Protein AF-A0A5S3XN70-F1 (afdb_monomer_lite)

Secondary structure (DSSP, 8-state):
--PPP-----------------SS-STT-S--SHHHHHHHHHHHHTTPPPSSPP-TT-GGGG--SS--S----GGGHHHHHHHHHSEE--TTT--EEHHHHHHHHHHHHHHHTT-BHHHHHH-TTS--HHIIIIIS-GGGGGGGT-B-TT--HHHHHHHHHHHHHHHHHHHHHHHHHS---EEEEEE-BSS-EEEEEEHHHHHHHHHHHHHHHTT-TTTEE--GGGTT-S--EE-BSS--TTBPBPP--HHHHHHT-STTSSB-TTGGG--SGGG--GGGB-HHHHHHHHHHHHHHHHHHHHHTS-HHHHHHHHHHHHHHHHHHHS---HHHHHHGGGSGGG--TT-B--TT--SSSB-HHHHHHHHTSS-S-HHHHHHHHHHHHHHHHHTEEEPTT-TT-EETTTTEESSEEES-SSPPPPPTT----

Organism: NCBI:txid43655

InterPro domains:
  IPR008947 Phospholipase C/P1 nuclease domain superfamily [G3DSA:1.10.575.10] (34-306)

Structure (mmCIF, N/CA/C/O backbone):
data_AF-A0A5S3XN70-F1
#
_entry.id   AF-A0A5S3XN70-F1
#
loop_
_atom_site.group_PDB
_atom_site.id
_atom_site.type_symbol
_atom_site.label_atom_id
_atom_site.label_alt_id
_atom_site.label_comp_id
_atom_site.label_asym_id
_atom_site.label_entity_id
_atom_site.label_seq_id
_atom_site.pdbx_PDB_ins_code
_atom_site.Cartn_x
_atom_site.Cartn_y
_atom_site.Cartn_z
_atom_site.occupancy
_atom_site.B_iso_or_equiv
_atom_site.auth_seq_id
_atom_site.auth_comp_id
_atom_site.auth_asym_id
_atom_site.auth_atom_id
_atom_site.pdbx_PDB_model_num
ATOM 1 N N . MET A 1 1 ? 41.707 -45.319 23.333 1.00 36.97 1 MET A N 1
ATOM 2 C CA . MET A 1 1 ? 40.644 -45.053 24.327 1.00 36.97 1 MET A CA 1
ATOM 3 C C . MET A 1 1 ? 40.982 -43.772 25.091 1.00 36.97 1 MET A C 1
ATOM 5 O O . MET A 1 1 ? 41.880 -43.786 25.921 1.00 36.97 1 MET A O 1
ATOM 9 N N . ARG A 1 2 ? 40.347 -42.643 24.752 1.00 24.80 2 ARG A N 1
ATOM 10 C CA . ARG A 1 2 ? 40.393 -41.387 25.523 1.00 24.80 2 ARG A CA 1
ATOM 11 C C . ARG A 1 2 ? 39.037 -40.701 25.372 1.00 24.80 2 ARG A C 1
ATOM 13 O O . ARG A 1 2 ? 38.697 -40.228 24.294 1.00 24.80 2 ARG A O 1
ATOM 20 N N . ILE A 1 3 ? 38.272 -40.725 26.456 1.00 34.97 3 ILE A N 1
ATOM 21 C CA . ILE A 1 3 ? 36.960 -40.097 26.603 1.00 34.97 3 ILE A CA 1
ATOM 22 C C . ILE A 1 3 ? 37.172 -38.578 26.595 1.00 34.97 3 ILE A C 1
ATOM 24 O O . ILE A 1 3 ? 37.899 -38.057 27.443 1.00 34.97 3 ILE A O 1
ATOM 28 N N . LYS A 1 4 ? 36.574 -37.866 25.632 1.00 26.75 4 LYS A N 1
ATOM 29 C CA . LYS A 1 4 ? 36.499 -36.399 25.658 1.00 26.75 4 LYS A CA 1
ATOM 30 C C . LYS A 1 4 ? 35.192 -35.977 26.327 1.00 26.75 4 LYS A C 1
ATOM 32 O O . LYS A 1 4 ? 34.126 -36.504 26.030 1.00 26.75 4 LYS A O 1
ATOM 37 N N . LYS A 1 5 ? 35.348 -35.063 27.282 1.00 29.02 5 LYS A N 1
ATOM 38 C CA . LYS A 1 5 ? 34.347 -34.558 28.220 1.00 29.02 5 LYS A CA 1
ATOM 39 C C . LYS A 1 5 ? 33.257 -33.764 27.489 1.00 29.02 5 LYS A C 1
ATOM 41 O O . LYS A 1 5 ? 33.582 -32.902 26.676 1.00 29.02 5 LYS A O 1
ATOM 46 N N . LEU A 1 6 ? 31.994 -34.032 27.828 1.00 27.36 6 LEU A N 1
ATOM 47 C CA . LEU A 1 6 ? 30.877 -33.123 27.575 1.00 27.36 6 LEU A CA 1
ATOM 48 C C . LEU A 1 6 ? 31.096 -31.848 28.399 1.00 27.36 6 LEU A C 1
ATOM 50 O O . LEU A 1 6 ? 31.057 -31.896 29.628 1.00 27.36 6 LEU A O 1
ATOM 54 N N . SER A 1 7 ? 31.291 -30.717 27.726 1.00 27.97 7 SER A N 1
ATOM 55 C CA . SER A 1 7 ? 31.038 -29.406 28.320 1.00 27.97 7 SER A CA 1
ATOM 56 C C . SER A 1 7 ? 29.584 -29.050 28.047 1.00 27.97 7 SER A C 1
ATOM 58 O O . SER A 1 7 ? 29.210 -28.761 26.913 1.00 27.97 7 SER A O 1
ATOM 60 N N . ALA A 1 8 ? 28.761 -29.106 29.090 1.00 25.73 8 ALA A N 1
ATOM 61 C CA . ALA A 1 8 ? 27.427 -28.535 29.083 1.00 25.73 8 ALA A CA 1
ATOM 62 C C . ALA A 1 8 ? 27.556 -27.004 29.100 1.00 25.73 8 ALA A C 1
ATOM 64 O O . ALA A 1 8 ? 27.833 -26.407 30.139 1.00 25.73 8 ALA A O 1
ATOM 65 N N . CYS A 1 9 ? 27.383 -26.366 27.942 1.00 25.03 9 CYS A N 1
ATOM 66 C CA . CYS A 1 9 ? 27.094 -24.938 27.890 1.00 25.03 9 CYS A CA 1
ATOM 67 C C . CYS A 1 9 ? 25.630 -24.744 28.284 1.00 25.03 9 CYS A C 1
ATOM 69 O O . CYS A 1 9 ? 24.716 -25.075 27.532 1.00 25.03 9 CYS A O 1
ATOM 71 N N . ILE A 1 10 ? 25.428 -24.217 29.489 1.00 25.95 10 ILE A N 1
ATOM 72 C CA . ILE A 1 10 ? 24.164 -23.642 29.935 1.00 25.95 10 ILE A CA 1
ATOM 73 C C . ILE A 1 10 ? 23.868 -22.462 29.004 1.00 25.95 10 ILE A C 1
ATOM 75 O O . ILE A 1 10 ? 24.531 -21.427 29.069 1.00 25.95 10 ILE A O 1
ATOM 79 N N . ILE A 1 11 ? 22.904 -22.640 28.100 1.00 26.56 11 ILE A N 1
ATOM 80 C CA . ILE A 1 11 ? 22.334 -21.552 27.306 1.00 26.56 11 ILE A CA 1
ATOM 81 C C . ILE A 1 11 ? 21.474 -20.735 28.269 1.00 26.56 11 ILE A C 1
ATOM 83 O O . ILE A 1 11 ? 20.360 -21.121 28.618 1.00 26.56 11 ILE A O 1
ATOM 87 N N . LEU A 1 12 ? 22.026 -19.620 28.743 1.00 25.42 12 LEU A N 1
ATOM 88 C CA . LEU A 1 12 ? 21.244 -18.548 29.344 1.00 25.42 12 LEU A CA 1
ATOM 89 C C . LEU A 1 12 ? 20.259 -18.050 28.281 1.00 25.42 12 LEU A C 1
ATOM 91 O O . LEU A 1 12 ? 20.666 -17.505 27.258 1.00 25.42 12 LEU A O 1
ATOM 95 N N . LEU A 1 13 ? 18.970 -18.282 28.535 1.00 27.75 13 LEU A N 1
ATOM 96 C CA . LEU A 1 13 ? 17.840 -17.699 27.820 1.00 27.75 13 LEU A CA 1
ATOM 97 C C . LEU A 1 13 ? 17.913 -16.173 27.947 1.00 27.75 13 LEU A C 1
ATOM 99 O O . LEU A 1 13 ? 17.359 -15.584 28.874 1.00 27.75 13 LEU A O 1
ATOM 103 N N . THR A 1 14 ? 18.629 -15.527 27.033 1.00 25.25 14 THR A N 1
ATOM 104 C CA . THR A 1 14 ? 18.521 -14.089 26.827 1.00 25.25 14 THR A CA 1
ATOM 105 C C . THR A 1 14 ? 17.240 -13.820 26.048 1.00 25.25 14 THR A C 1
ATOM 107 O O . THR A 1 14 ? 16.928 -14.459 25.045 1.00 25.25 14 THR A O 1
ATOM 110 N N . THR A 1 15 ? 16.449 -12.892 26.573 1.00 25.09 15 THR A N 1
ATOM 111 C CA . THR A 1 15 ? 15.186 -12.424 26.009 1.00 25.09 15 THR A CA 1
ATOM 112 C C . THR A 1 15 ? 15.371 -12.016 24.553 1.00 25.09 15 THR A C 1
ATOM 114 O O . THR A 1 15 ? 16.090 -11.060 24.266 1.00 25.09 15 THR A O 1
ATOM 117 N N . THR A 1 16 ? 14.714 -12.731 23.644 1.00 23.80 16 THR A N 1
ATOM 118 C CA . THR A 1 16 ? 14.685 -12.420 22.215 1.00 23.80 16 THR A CA 1
ATOM 119 C C . THR A 1 16 ? 14.091 -11.029 22.008 1.00 23.80 16 THR A C 1
ATOM 121 O O . THR A 1 16 ? 12.891 -10.818 22.200 1.00 23.80 16 THR A O 1
ATOM 124 N N . THR A 1 17 ? 14.928 -10.069 21.626 1.00 25.75 17 THR A N 1
ATOM 125 C CA . THR A 1 17 ? 14.497 -8.782 21.088 1.00 25.75 17 THR A CA 1
ATOM 126 C C . THR A 1 17 ? 13.825 -9.044 19.742 1.00 25.75 17 THR A C 1
ATOM 128 O O . THR A 1 17 ? 14.463 -9.429 18.768 1.00 25.75 17 THR A O 1
ATOM 131 N N . SER A 1 18 ? 12.501 -8.902 19.697 1.00 29.03 18 SER A N 1
ATOM 132 C CA . SER A 1 18 ? 11.714 -9.011 18.470 1.00 29.03 18 SER A CA 1
ATOM 133 C C . SER A 1 18 ? 12.082 -7.871 17.517 1.00 29.03 18 SER A C 1
ATOM 135 O O . SER A 1 18 ? 11.740 -6.717 17.777 1.00 29.03 18 SER A O 1
ATOM 137 N N . SER A 1 19 ? 12.779 -8.183 16.426 1.00 29.78 19 SER A N 1
ATOM 138 C CA . SER A 1 19 ? 13.048 -7.252 15.328 1.00 29.78 19 SER A CA 1
ATOM 139 C C . SER A 1 19 ? 11.756 -6.979 14.543 1.00 29.78 19 SER A C 1
ATOM 141 O O . SER A 1 19 ? 11.169 -7.894 13.962 1.00 29.78 19 SER A O 1
ATOM 143 N N . ALA A 1 20 ? 11.288 -5.730 14.553 1.00 30.47 20 ALA A N 1
ATOM 144 C CA . ALA A 1 20 ? 10.218 -5.247 13.678 1.00 30.47 20 ALA A CA 1
ATOM 145 C C . ALA A 1 20 ? 10.769 -5.017 12.256 1.00 30.47 20 ALA A C 1
ATOM 147 O O . ALA A 1 20 ? 11.941 -4.675 12.117 1.00 30.47 20 ALA A O 1
ATOM 148 N N . PHE A 1 21 ? 9.974 -5.292 11.215 1.00 37.62 21 PHE A N 1
ATOM 149 C CA . PHE A 1 21 ? 10.442 -5.344 9.825 1.00 37.62 21 PHE A CA 1
ATOM 150 C C . PHE A 1 21 ? 9.347 -4.960 8.815 1.00 37.62 21 PHE A C 1
ATOM 152 O O . PHE A 1 21 ? 8.415 -5.743 8.721 1.00 37.62 21 PHE A O 1
ATOM 159 N N . THR A 1 22 ? 9.534 -3.910 8.007 1.00 37.53 22 THR A N 1
ATOM 160 C CA . THR A 1 22 ? 8.967 -3.609 6.650 1.00 37.53 22 THR A CA 1
ATOM 161 C C . THR A 1 22 ? 9.963 -2.642 5.981 1.00 37.53 22 THR A C 1
ATOM 163 O O . THR A 1 22 ? 10.648 -1.928 6.706 1.00 37.53 22 THR A O 1
ATOM 166 N N . GLN A 1 23 ? 10.274 -2.588 4.679 1.00 42.44 23 GLN A N 1
ATOM 167 C CA . GLN A 1 23 ? 9.624 -2.916 3.391 1.00 42.44 23 GLN A CA 1
ATOM 168 C C . GLN A 1 23 ? 10.469 -3.852 2.479 1.00 42.44 23 GLN A C 1
ATOM 170 O O . GLN A 1 23 ? 10.228 -3.981 1.292 1.00 42.44 23 GLN A O 1
ATOM 175 N N . LEU A 1 24 ? 11.484 -4.547 3.002 1.00 37.06 24 LEU A N 1
ATOM 176 C CA . LEU A 1 24 ? 12.356 -5.450 2.213 1.00 37.06 24 LEU A CA 1
ATOM 177 C C . LEU A 1 24 ? 12.635 -6.791 2.884 1.00 37.06 24 LEU A C 1
ATOM 179 O O . LEU A 1 24 ? 13.659 -6.924 3.549 1.00 37.06 24 LEU A O 1
ATOM 183 N N . GLY A 1 25 ? 11.739 -7.769 2.782 1.00 35.12 25 GLY A N 1
ATOM 184 C CA . GLY A 1 25 ? 11.818 -9.004 3.569 1.00 35.12 25 GLY A CA 1
ATOM 185 C C . GLY A 1 25 ? 13.236 -9.556 3.822 1.00 35.12 25 GLY A C 1
ATOM 186 O O . GLY A 1 25 ? 13.825 -10.258 3.005 1.00 35.12 25 GLY A O 1
ATOM 187 N N . GLY A 1 26 ? 13.778 -9.221 4.997 1.00 31.50 26 GLY A N 1
ATOM 188 C CA . GLY A 1 26 ? 15.194 -9.393 5.297 1.00 31.50 26 GLY A CA 1
ATOM 189 C C . GLY A 1 26 ? 15.558 -8.915 6.704 1.00 31.50 26 GLY A C 1
ATOM 190 O O . GLY A 1 26 ? 15.967 -7.777 6.918 1.00 31.50 26 GLY A O 1
ATOM 191 N N . GLY A 1 27 ? 15.425 -9.811 7.685 1.00 33.44 27 GLY A N 1
ATOM 192 C CA . GLY A 1 27 ? 16.322 -9.880 8.848 1.00 33.44 27 GLY A CA 1
ATOM 193 C C . GLY A 1 27 ? 16.571 -8.620 9.693 1.00 33.44 27 GLY A C 1
ATOM 194 O O . GLY A 1 27 ? 17.710 -8.387 10.084 1.00 33.44 27 GLY A O 1
ATOM 195 N N . GLY A 1 28 ? 15.551 -7.818 10.018 1.00 41.09 28 GLY A N 1
ATOM 196 C CA . GLY A 1 28 ? 15.644 -6.806 11.091 1.00 41.09 28 GLY A CA 1
ATOM 197 C C . GLY A 1 28 ? 16.548 -5.597 10.811 1.00 41.09 28 GLY A C 1
ATOM 198 O O . GLY A 1 28 ? 16.909 -4.874 11.738 1.00 41.09 28 GLY A O 1
ATOM 199 N N . ALA A 1 29 ? 16.915 -5.375 9.548 1.00 47.72 29 ALA A N 1
ATOM 200 C CA . ALA A 1 29 ? 17.779 -4.278 9.124 1.00 47.72 29 ALA A CA 1
ATOM 201 C C . ALA A 1 29 ? 17.039 -2.932 8.971 1.00 47.72 29 ALA A C 1
ATOM 203 O O . ALA A 1 29 ? 17.686 -1.888 9.091 1.00 47.72 29 ALA A O 1
ATOM 204 N N . MET A 1 30 ? 15.725 -2.954 8.718 1.00 58.16 30 MET A N 1
ATOM 205 C CA . MET A 1 30 ? 14.917 -1.791 8.335 1.00 58.16 30 MET A CA 1
ATOM 206 C C . MET A 1 30 ? 13.908 -1.403 9.434 1.00 58.16 30 MET A C 1
ATOM 208 O O . MET A 1 30 ? 13.222 -2.289 9.947 1.00 58.16 30 MET A O 1
ATOM 212 N N . PRO A 1 31 ? 13.821 -0.115 9.821 1.00 64.06 31 PRO A N 1
ATOM 213 C CA . PRO A 1 31 ? 12.797 0.396 10.738 1.00 64.06 31 PRO A CA 1
ATOM 214 C C . PRO A 1 31 ? 11.392 0.300 10.121 1.00 64.06 31 PRO A C 1
ATOM 216 O O . PRO A 1 31 ? 11.257 0.407 8.909 1.00 64.06 31 PRO A O 1
ATOM 219 N N . MET A 1 32 ? 10.357 0.140 10.957 1.00 76.38 32 MET A N 1
ATOM 220 C CA . MET A 1 32 ? 8.949 0.060 10.519 1.00 76.38 32 MET A CA 1
ATOM 221 C C . MET A 1 32 ? 8.550 1.220 9.600 1.00 76.38 32 MET A C 1
ATOM 223 O O . MET A 1 32 ? 8.867 2.364 9.908 1.00 76.38 32 MET A O 1
ATOM 227 N N . GLY A 1 33 ? 7.840 0.921 8.512 1.00 83.50 33 GLY A N 1
ATOM 228 C CA . GLY A 1 33 ? 7.246 1.898 7.599 1.00 83.50 33 GLY A CA 1
ATOM 229 C C . GLY A 1 33 ? 5.748 2.057 7.851 1.00 83.50 33 GLY A C 1
ATOM 230 O O . GLY A 1 33 ? 5.339 2.754 8.784 1.00 83.50 33 GLY A O 1
ATOM 231 N N . HIS A 1 34 ? 4.947 1.366 7.039 1.00 89.25 34 HIS A N 1
ATOM 232 C CA . HIS A 1 34 ? 3.480 1.340 7.102 1.00 89.25 34 HIS A CA 1
ATOM 233 C C . HIS A 1 34 ? 2.932 1.113 8.511 1.00 89.25 34 HIS A C 1
ATOM 235 O O . HIS A 1 34 ? 2.129 1.905 8.998 1.00 89.25 34 HIS A O 1
ATOM 241 N N . GLU A 1 35 ? 3.474 0.144 9.253 1.00 89.44 35 GLU A N 1
ATOM 242 C CA . GLU A 1 35 ? 2.971 -0.166 10.594 1.00 89.44 35 GLU A CA 1
ATOM 243 C C . GLU A 1 35 ? 3.114 1.011 11.549 1.00 89.44 35 GLU A C 1
ATOM 245 O O . GLU A 1 35 ? 2.290 1.188 12.449 1.00 89.44 35 GLU A O 1
ATOM 250 N N . TRP A 1 36 ? 4.166 1.817 11.374 1.00 89.25 36 TRP A N 1
ATOM 251 C CA . TRP A 1 36 ? 4.346 3.013 12.177 1.00 89.25 36 TRP A CA 1
ATOM 252 C C . TRP A 1 36 ? 3.297 4.067 11.828 1.00 89.25 36 TRP A C 1
ATOM 254 O O . TRP A 1 36 ? 2.702 4.635 12.749 1.00 89.25 36 TRP A O 1
ATOM 264 N N . LEU A 1 37 ? 3.052 4.311 10.533 1.00 93.44 37 LEU A N 1
ATOM 265 C CA . LEU A 1 37 ? 2.043 5.269 10.066 1.00 93.44 37 LEU A CA 1
ATOM 266 C C . LEU A 1 37 ? 0.659 4.874 10.573 1.00 93.44 37 LEU A C 1
ATOM 268 O O . LEU A 1 37 ? -0.035 5.687 11.179 1.00 93.44 37 LEU A O 1
ATOM 272 N N . THR A 1 38 ? 0.302 3.607 10.417 1.00 96.31 38 THR A N 1
ATOM 273 C CA . THR A 1 38 ? -0.998 3.055 10.798 1.00 96.31 38 THR A CA 1
ATOM 274 C C . THR A 1 38 ? -1.232 3.118 12.284 1.00 96.31 38 THR A C 1
ATOM 276 O O . THR A 1 38 ? -2.240 3.666 12.733 1.00 96.31 38 THR A O 1
ATOM 279 N N . ARG A 1 39 ? -0.275 2.612 13.064 1.00 95.19 39 ARG A N 1
ATOM 280 C CA . ARG A 1 39 ? -0.329 2.691 14.519 1.00 95.19 39 ARG A CA 1
ATOM 281 C C . ARG A 1 39 ? -0.480 4.138 14.974 1.00 95.19 39 ARG A C 1
ATOM 283 O O . ARG A 1 39 ? -1.324 4.436 15.813 1.00 95.19 39 ARG A O 1
ATOM 290 N N . THR A 1 40 ? 0.378 5.024 14.477 1.00 94.38 40 THR A N 1
ATOM 291 C CA . THR A 1 40 ? 0.454 6.401 14.969 1.00 94.38 40 THR A CA 1
ATOM 292 C C . THR A 1 40 ? -0.796 7.183 14.584 1.00 94.38 40 THR A C 1
ATOM 294 O O . THR A 1 40 ? -1.379 7.820 15.456 1.00 94.38 40 THR A O 1
ATOM 297 N N . ALA A 1 41 ? -1.268 7.064 13.340 1.00 97.19 41 ALA A N 1
ATOM 298 C CA . ALA A 1 41 ? -2.506 7.693 12.893 1.00 97.19 41 ALA A CA 1
ATOM 299 C C . ALA A 1 41 ? -3.707 7.254 13.740 1.00 97.19 41 ALA A C 1
ATOM 301 O O . ALA A 1 41 ? -4.452 8.100 14.232 1.00 97.19 41 ALA A O 1
ATOM 302 N N . ALA A 1 42 ? -3.862 5.945 13.966 1.00 98.19 42 ALA A N 1
ATOM 303 C CA . ALA A 1 42 ? -4.961 5.407 14.759 1.00 98.19 42 ALA A CA 1
ATOM 304 C C . ALA A 1 42 ? -4.943 5.915 16.207 1.00 98.19 42 ALA A C 1
ATOM 306 O O . ALA A 1 42 ? -5.970 6.344 16.734 1.00 98.19 42 ALA A O 1
ATOM 307 N N . LEU A 1 43 ? -3.774 5.887 16.860 1.00 97.44 43 LEU A N 1
ATOM 308 C CA . LEU A 1 43 ? -3.635 6.343 18.245 1.00 97.44 43 LEU A CA 1
ATOM 309 C C . LEU A 1 43 ? -3.923 7.840 18.387 1.00 97.44 43 LEU A C 1
ATOM 311 O O . LEU A 1 43 ? -4.623 8.222 19.325 1.00 97.44 43 LEU A O 1
ATOM 315 N N . GLU A 1 44 ? -3.456 8.666 17.448 1.00 96.06 44 GLU A N 1
ATOM 316 C CA . GLU A 1 44 ? -3.721 10.108 17.463 1.00 96.06 44 GLU A CA 1
ATOM 317 C C . GLU A 1 44 ? -5.211 10.407 17.265 1.00 96.06 44 GLU A C 1
ATOM 319 O O . GLU A 1 44 ? -5.781 11.195 18.019 1.00 96.06 44 GLU A O 1
ATOM 324 N N . VAL A 1 45 ? -5.874 9.719 16.328 1.00 97.94 45 VAL A N 1
ATOM 325 C CA . VAL A 1 45 ? -7.327 9.837 16.105 1.00 97.94 45 VAL A CA 1
ATOM 326 C C . VAL A 1 45 ? -8.121 9.429 17.350 1.00 97.94 45 VAL A C 1
ATOM 328 O O . VAL A 1 45 ? -9.077 10.103 17.730 1.00 97.94 45 VAL A O 1
ATOM 331 N N . LEU A 1 46 ? -7.707 8.362 18.036 1.00 97.62 46 LEU A N 1
ATOM 332 C CA . LEU A 1 46 ? -8.363 7.871 19.253 1.00 97.62 46 LEU A CA 1
ATOM 333 C C . LEU A 1 46 ? -8.034 8.693 20.513 1.00 97.62 46 LEU A C 1
ATOM 335 O O . LEU A 1 46 ? -8.589 8.399 21.584 1.00 97.62 46 LEU A O 1
ATOM 339 N N . GLY A 1 47 ? -7.126 9.672 20.416 1.00 95.31 47 GLY A N 1
ATOM 340 C CA . GLY A 1 47 ? -6.602 10.425 21.557 1.00 95.31 47 GLY A CA 1
ATOM 341 C C . GLY A 1 47 ? -5.905 9.524 22.580 1.00 95.31 47 GLY A C 1
ATOM 342 O O . GLY A 1 47 ? -6.077 9.696 23.786 1.00 95.31 47 GLY A O 1
ATOM 343 N N . ALA A 1 48 ? -5.201 8.493 22.114 1.00 93.31 48 ALA A N 1
ATOM 344 C CA . ALA A 1 48 ? -4.567 7.487 22.951 1.00 93.31 48 ALA A CA 1
ATOM 345 C C . ALA A 1 48 ? -3.060 7.741 23.094 1.00 93.31 48 ALA A C 1
ATOM 347 O O . ALA A 1 48 ? -2.376 8.070 22.135 1.00 93.31 48 ALA A O 1
ATOM 348 N N . GLU A 1 49 ? -2.527 7.525 24.300 1.00 84.56 49 GLU A N 1
ATOM 349 C CA . GLU A 1 49 ? -1.090 7.699 24.561 1.00 84.56 49 GLU A CA 1
ATOM 350 C C . GLU A 1 49 ? -0.192 6.831 23.666 1.00 84.56 49 GLU A C 1
ATOM 352 O O . GLU A 1 49 ? -0.516 5.676 23.362 1.00 84.56 49 GLU A O 1
ATOM 357 N N . HIS A 1 50 ? 0.983 7.376 23.342 1.00 79.38 50 HIS A N 1
ATOM 358 C CA . HIS A 1 50 ? 2.043 6.712 22.593 1.00 79.38 50 HIS A CA 1
ATOM 359 C C . HIS A 1 50 ? 3.132 6.195 23.544 1.00 79.38 50 HIS A C 1
ATOM 361 O O . HIS A 1 50 ? 3.476 6.851 24.517 1.00 79.38 50 HIS A O 1
ATOM 367 N N . ILE A 1 51 ? 3.732 5.043 23.218 1.00 80.06 51 ILE A N 1
ATOM 368 C CA . ILE A 1 51 ? 4.954 4.552 23.888 1.00 80.06 51 ILE A CA 1
ATOM 369 C C . ILE A 1 51 ? 6.220 5.302 23.433 1.00 80.06 51 ILE A C 1
ATOM 371 O O . ILE A 1 51 ? 7.304 5.092 23.966 1.00 80.06 51 ILE A O 1
ATOM 375 N N . ILE A 1 52 ? 6.097 6.112 22.382 1.00 78.50 52 ILE A N 1
ATOM 376 C CA . ILE A 1 52 ? 7.201 6.881 21.819 1.00 78.50 52 ILE A CA 1
ATOM 377 C C . ILE A 1 52 ? 7.325 8.151 22.651 1.00 78.50 52 ILE A C 1
ATOM 379 O O . ILE A 1 52 ? 6.338 8.864 22.831 1.00 78.50 52 ILE A O 1
ATOM 383 N N . GLU A 1 53 ? 8.533 8.409 23.144 1.00 79.44 53 GLU A N 1
ATOM 384 C CA . GLU A 1 53 ? 8.854 9.639 23.865 1.00 79.44 53 GLU A CA 1
ATOM 385 C C . GLU A 1 53 ? 8.524 10.874 23.015 1.00 79.44 53 GLU A C 1
ATOM 387 O O . GLU A 1 53 ? 8.730 10.838 21.795 1.00 79.44 53 GLU A O 1
ATOM 392 N N . PRO A 1 54 ? 8.064 11.979 23.629 1.00 84.19 54 PRO A N 1
ATOM 393 C CA . PRO A 1 54 ? 7.854 13.228 22.915 1.00 84.19 54 PRO A CA 1
ATOM 394 C C . PRO A 1 54 ? 9.091 13.622 22.104 1.00 84.19 54 PRO A C 1
ATOM 396 O O . PRO A 1 54 ? 10.218 13.608 22.605 1.00 84.19 54 PRO A O 1
ATOM 399 N N . ASP A 1 55 ? 8.875 13.975 20.841 1.00 88.50 55 ASP A N 1
ATOM 400 C CA . ASP A 1 55 ? 9.930 14.453 19.959 1.00 88.50 55 ASP A CA 1
ATOM 401 C C . ASP A 1 55 ? 10.072 15.977 20.137 1.00 88.50 55 ASP A C 1
ATOM 403 O O . ASP A 1 55 ? 9.175 16.719 19.733 1.00 88.50 55 ASP A O 1
ATOM 407 N N . PRO A 1 56 ? 11.146 16.477 20.781 1.00 89.62 56 PRO A N 1
ATOM 408 C CA . PRO A 1 56 ? 11.309 17.914 21.007 1.00 89.62 56 PRO A CA 1
ATOM 409 C C . PRO A 1 56 ? 11.453 18.694 19.696 1.00 89.62 56 PRO A C 1
ATOM 411 O O . PRO A 1 56 ? 11.101 19.869 19.652 1.00 89.62 56 PRO A O 1
ATOM 414 N N . ASP A 1 57 ? 11.916 18.024 18.638 1.00 91.75 57 ASP A N 1
ATOM 415 C CA . ASP A 1 57 ? 12.125 18.589 17.308 1.00 91.75 57 ASP A CA 1
ATOM 416 C C . ASP A 1 57 ? 11.005 18.177 16.338 1.00 91.75 57 ASP A C 1
ATOM 418 O O . ASP A 1 57 ? 11.216 18.147 15.122 1.00 91.75 57 ASP A O 1
ATOM 422 N N . ASP A 1 58 ? 9.823 17.815 16.857 1.00 91.38 58 ASP A N 1
ATOM 423 C CA . ASP A 1 58 ? 8.704 17.358 16.036 1.00 91.38 58 ASP A CA 1
ATOM 424 C C . ASP A 1 58 ? 8.306 18.436 15.009 1.00 91.38 58 ASP A C 1
ATOM 426 O O . ASP A 1 58 ? 7.745 19.476 15.383 1.00 91.38 58 ASP A O 1
ATOM 430 N N . PRO A 1 59 ? 8.530 18.203 13.699 1.00 91.12 59 PRO A N 1
ATOM 431 C CA . PRO A 1 59 ? 8.241 19.196 12.673 1.00 91.12 59 PRO A CA 1
ATOM 432 C C . PRO A 1 59 ? 6.743 19.506 12.583 1.00 91.12 59 PRO A C 1
ATOM 434 O O . PRO A 1 59 ? 6.372 20.555 12.055 1.00 91.12 59 PRO A O 1
ATOM 437 N N . ARG A 1 60 ? 5.883 18.630 13.125 1.00 89.38 60 ARG A N 1
ATOM 438 C CA . ARG A 1 60 ? 4.421 18.764 13.126 1.00 89.38 60 ARG A CA 1
ATOM 439 C C . ARG A 1 60 ? 3.924 19.948 13.946 1.00 89.38 60 ARG A C 1
ATOM 441 O O . ARG A 1 60 ? 2.860 20.473 13.641 1.00 89.38 60 ARG A O 1
ATOM 448 N N . GLN A 1 61 ? 4.711 20.448 14.902 1.00 87.38 61 GLN A N 1
ATOM 449 C CA . GLN A 1 61 ? 4.353 21.637 15.692 1.00 87.38 61 GLN A CA 1
ATOM 450 C C . GLN A 1 61 ? 4.195 22.907 14.838 1.00 87.38 61 GLN A C 1
ATOM 452 O O . GLN A 1 61 ? 3.470 23.829 15.211 1.00 87.38 61 GLN A O 1
ATOM 457 N N . HIS A 1 62 ? 4.869 22.961 13.687 1.00 88.62 62 HIS A N 1
ATOM 458 C CA . HIS A 1 62 ? 4.818 24.088 12.752 1.00 88.62 62 HIS A CA 1
ATOM 459 C C . HIS A 1 62 ? 4.429 23.651 11.335 1.00 88.62 62 HIS A C 1
ATOM 461 O O . HIS A 1 62 ? 4.565 24.422 10.385 1.00 88.62 62 HIS A O 1
ATOM 467 N N . TRP A 1 63 ? 3.953 22.417 11.178 1.00 88.94 63 TRP A N 1
ATOM 468 C CA . TRP A 1 63 ? 3.667 21.816 9.883 1.00 88.94 63 TRP A CA 1
ATOM 469 C C . TRP A 1 63 ? 2.404 22.393 9.260 1.00 88.94 63 TRP A C 1
ATOM 471 O O . TRP A 1 63 ? 1.392 22.566 9.931 1.00 88.94 63 TRP A O 1
ATOM 481 N N . GLN A 1 64 ? 2.477 22.698 7.967 1.00 88.62 64 GLN A N 1
ATOM 482 C CA . GLN A 1 64 ? 1.382 23.318 7.211 1.00 88.62 64 GLN A CA 1
ATOM 483 C C . GLN A 1 64 ? 1.036 22.545 5.931 1.00 88.62 64 GLN A C 1
ATOM 485 O O . GLN A 1 64 ? 0.147 22.952 5.191 1.00 88.62 64 GLN A O 1
ATOM 490 N N . LEU A 1 65 ? 1.751 21.454 5.638 1.00 89.69 65 LEU A N 1
ATOM 491 C CA . LEU A 1 65 ? 1.594 20.718 4.386 1.00 89.69 65 LEU A CA 1
ATOM 492 C C . LEU A 1 65 ? 0.638 19.542 4.594 1.00 89.69 65 LEU A C 1
ATOM 494 O O . LEU A 1 65 ? 0.938 18.670 5.399 1.00 89.69 65 LEU A O 1
ATOM 498 N N . GLY A 1 66 ? -0.471 19.479 3.859 1.00 89.69 66 GLY A N 1
ATOM 499 C CA . GLY A 1 66 ? -1.273 18.260 3.761 1.00 89.69 66 GLY A CA 1
ATOM 500 C C . GLY A 1 66 ? -1.761 17.794 5.127 1.00 89.69 66 GLY A C 1
ATOM 501 O O . GLY A 1 66 ? -1.442 16.693 5.561 1.00 89.69 66 GLY A O 1
ATOM 502 N N . LEU A 1 67 ? -2.486 18.669 5.825 1.00 95.81 67 LEU A N 1
ATOM 503 C CA . LEU A 1 67 ? -3.052 18.394 7.144 1.00 95.81 67 LEU A CA 1
ATOM 504 C C . LEU A 1 67 ? -4.311 17.531 7.035 1.00 95.81 67 LEU A C 1
ATOM 506 O O . LEU A 1 67 ? -5.069 17.657 6.071 1.00 95.81 67 LEU A O 1
ATOM 510 N N . ALA A 1 68 ? -4.563 16.702 8.051 1.00 96.69 68 ALA A N 1
ATOM 511 C CA . ALA A 1 68 ? -5.779 15.904 8.119 1.00 96.69 68 ALA A CA 1
ATOM 512 C C . ALA A 1 68 ? -7.027 16.806 8.085 1.00 96.69 68 ALA A C 1
ATOM 514 O O . ALA A 1 68 ? -7.088 17.845 8.751 1.00 96.69 68 ALA A O 1
ATOM 515 N N . LYS A 1 69 ? -8.031 16.420 7.295 1.00 96.12 69 LYS A N 1
ATOM 516 C CA . LYS A 1 69 ? -9.193 17.255 6.953 1.00 96.12 69 LYS A CA 1
ATOM 517 C C . LYS A 1 69 ? -10.435 16.895 7.776 1.00 96.12 69 LYS A C 1
ATOM 519 O O . LYS A 1 69 ? -11.264 17.764 8.044 1.00 96.12 69 LYS A O 1
ATOM 524 N N . LYS A 1 70 ? -10.600 15.627 8.174 1.00 95.75 70 LYS A N 1
ATOM 525 C CA . LYS A 1 70 ? -11.789 15.081 8.860 1.00 95.75 70 LYS A CA 1
ATOM 526 C C . LYS A 1 70 ? -11.454 13.989 9.886 1.00 95.75 70 LYS A C 1
ATOM 528 O O . LYS A 1 70 ? -11.884 12.839 9.770 1.00 95.75 70 LYS A O 1
ATOM 533 N N . VAL A 1 71 ? -10.816 14.398 10.981 1.00 97.12 71 VAL A N 1
ATOM 534 C CA . VAL A 1 71 ? -10.445 13.509 12.103 1.00 97.12 71 VAL A CA 1
ATOM 535 C C . VAL A 1 71 ? -11.506 13.372 13.201 1.00 97.12 71 VAL A C 1
ATOM 537 O O . VAL A 1 71 ? -11.329 12.612 14.147 1.00 97.12 71 VAL A O 1
ATOM 540 N N . HIS A 1 72 ? -12.616 14.108 13.118 1.00 96.12 72 HIS A N 1
ATOM 541 C CA . HIS A 1 72 ? -13.638 14.076 14.162 1.00 96.12 72 HIS A CA 1
ATOM 542 C C . HIS A 1 72 ? -14.382 12.728 14.186 1.00 96.12 72 HIS A C 1
ATOM 544 O O . HIS A 1 72 ? -14.963 12.316 13.179 1.00 96.12 72 HIS A O 1
ATOM 550 N N . ILE A 1 73 ? -14.416 12.094 15.363 1.00 97.25 73 ILE A N 1
ATOM 551 C CA . ILE A 1 73 ? -15.051 10.784 15.608 1.00 97.25 73 ILE A CA 1
ATOM 552 C C . ILE A 1 73 ? -16.042 10.790 16.784 1.00 97.25 73 ILE A C 1
ATOM 554 O O . ILE A 1 73 ? -16.479 9.732 17.223 1.00 97.25 73 ILE A O 1
ATOM 558 N N . ALA A 1 74 ? -16.423 11.953 17.329 1.00 92.69 74 ALA A N 1
ATOM 559 C CA . ALA A 1 74 ? -17.282 11.978 18.523 1.00 92.69 74 ALA A CA 1
ATOM 560 C C . ALA A 1 74 ? -18.695 11.406 18.280 1.00 92.69 74 ALA A C 1
ATOM 562 O O . ALA A 1 74 ? -19.355 10.982 19.222 1.00 92.69 74 ALA A O 1
ATOM 563 N N . ASN A 1 75 ? -19.149 11.357 17.023 1.00 92.06 75 ASN A N 1
ATOM 564 C CA . ASN A 1 75 ? -20.400 10.713 16.613 1.00 92.06 75 ASN A CA 1
ATOM 565 C C . ASN A 1 75 ? -20.285 9.186 16.440 1.00 92.06 75 ASN A C 1
ATOM 567 O O . ASN A 1 75 ? -21.278 8.552 16.107 1.00 92.06 75 ASN A O 1
ATOM 571 N N . ALA A 1 76 ? -19.100 8.612 16.650 1.00 97.12 76 ALA A N 1
ATOM 572 C CA . ALA A 1 76 ? -18.803 7.186 16.526 1.00 97.12 76 ALA A CA 1
ATOM 573 C C . ALA A 1 76 ? -18.382 6.590 17.882 1.00 97.12 76 ALA A C 1
ATOM 575 O O . ALA A 1 76 ? -17.468 5.773 17.969 1.00 97.12 76 ALA A O 1
ATOM 576 N N . SER A 1 77 ? -18.996 7.060 18.973 1.00 95.19 77 SER A N 1
ATOM 577 C CA . SER A 1 77 ? -18.575 6.727 20.337 1.00 95.19 77 SER A CA 1
ATOM 578 C C . SER A 1 77 ? -18.684 5.238 20.671 1.00 95.19 77 SER A C 1
ATOM 580 O O . SER A 1 77 ? -17.849 4.759 21.433 1.00 95.19 77 SER A O 1
ATOM 582 N N . SER A 1 78 ? -19.658 4.519 20.101 1.00 95.62 78 SER A N 1
ATOM 583 C CA . SER A 1 78 ? -19.791 3.062 20.243 1.00 95.62 78 SER A CA 1
ATOM 584 C C . SER A 1 78 ? -18.551 2.346 19.717 1.00 95.62 78 SER A C 1
ATOM 586 O O . SER A 1 78 ? -17.852 1.701 20.489 1.00 95.62 78 SER A O 1
ATOM 588 N N . GLU A 1 79 ? -18.192 2.591 18.458 1.00 98.12 79 GLU A N 1
ATOM 589 C CA . GLU A 1 79 ? -17.012 1.987 17.838 1.00 98.12 79 GLU A CA 1
ATOM 590 C C . GLU A 1 79 ? -15.721 2.356 18.584 1.00 98.12 79 GLU A C 1
ATOM 592 O O . GLU A 1 79 ? -14.849 1.524 18.824 1.00 98.12 79 GLU A O 1
ATOM 597 N N . VAL A 1 80 ? -15.593 3.614 19.020 1.00 98.38 80 VAL A N 1
ATOM 598 C CA . VAL A 1 80 ? -14.434 4.050 19.816 1.00 98.38 80 VAL A CA 1
ATOM 599 C C . VAL A 1 80 ? -14.346 3.297 21.146 1.00 98.38 80 VAL A C 1
ATOM 601 O O . VAL A 1 80 ? -13.237 3.001 21.600 1.00 98.38 80 VAL A O 1
ATOM 604 N N . MET A 1 81 ? -15.478 3.017 21.795 1.00 97.62 81 MET A N 1
ATOM 605 C CA . MET A 1 81 ? -15.510 2.213 23.015 1.00 97.62 81 MET A CA 1
ATOM 606 C C . MET A 1 81 ? -15.110 0.765 22.735 1.00 97.62 81 MET A C 1
ATOM 608 O O . MET A 1 81 ? -14.297 0.231 23.489 1.00 97.62 81 MET A O 1
ATOM 612 N N . ASP A 1 82 ? -15.605 0.178 21.649 1.00 97.12 82 ASP A N 1
ATOM 613 C CA . ASP A 1 82 ? -15.323 -1.209 21.273 1.00 97.12 82 ASP A CA 1
ATOM 614 C C . ASP A 1 82 ? -13.834 -1.409 20.955 1.00 97.12 82 ASP A C 1
ATOM 616 O O . ASP A 1 82 ? -13.186 -2.277 21.543 1.00 97.12 82 ASP A O 1
ATOM 620 N N . ILE A 1 83 ? -13.229 -0.510 20.167 1.00 98.19 83 ILE A N 1
ATOM 621 C CA . ILE A 1 83 ? -11.776 -0.509 19.918 1.00 98.19 83 ILE A CA 1
ATOM 622 C C . ILE A 1 83 ? -10.989 -0.438 21.233 1.00 98.19 83 ILE A C 1
ATOM 624 O O . ILE A 1 83 ? -9.994 -1.143 21.417 1.00 98.19 83 ILE A O 1
ATOM 628 N N . LYS A 1 84 ? -11.399 0.445 22.152 1.00 97.62 84 LYS A N 1
ATOM 629 C CA . LYS A 1 84 ? -10.683 0.673 23.417 1.00 97.62 84 LYS A CA 1
ATOM 630 C C . LYS A 1 84 ? -10.884 -0.453 24.432 1.00 97.62 84 LYS A C 1
ATOM 632 O O . LYS A 1 84 ? -10.071 -0.562 25.352 1.00 97.62 84 LYS A O 1
ATOM 637 N N . ALA A 1 85 ? -11.927 -1.269 24.282 1.00 97.50 85 ALA A N 1
ATOM 638 C CA . ALA A 1 85 ? -12.221 -2.383 25.175 1.00 97.50 85 ALA A CA 1
ATOM 639 C C . ALA A 1 85 ? -11.224 -3.542 25.013 1.00 97.50 85 ALA A C 1
ATOM 641 O O . ALA A 1 85 ? -10.942 -4.244 25.987 1.00 97.50 85 ALA A O 1
ATOM 642 N N . GLU A 1 86 ? -10.645 -3.718 23.822 1.00 97.25 86 GLU A N 1
ATOM 643 C CA . GLU A 1 86 ? -9.731 -4.823 23.538 1.00 97.25 86 GLU A CA 1
ATOM 644 C C . GLU A 1 86 ? -8.270 -4.362 23.430 1.00 97.25 86 GLU A C 1
ATOM 646 O O . GLU A 1 86 ? -7.775 -3.933 22.384 1.00 97.25 86 GLU A O 1
ATOM 651 N N . LEU A 1 87 ? -7.543 -4.467 24.545 1.00 97.06 87 LEU A N 1
ATOM 652 C CA . LEU A 1 87 ? -6.125 -4.117 24.607 1.00 97.06 87 LEU A CA 1
ATOM 653 C C . LEU A 1 87 ? -5.236 -5.164 23.924 1.00 97.06 87 LEU A C 1
ATOM 655 O O . LEU A 1 87 ? -5.450 -6.369 24.033 1.00 97.06 87 LEU A O 1
ATOM 659 N N . ASN A 1 88 ? -4.147 -4.704 23.309 1.00 96.06 88 ASN A N 1
ATOM 660 C CA . ASN A 1 88 ? -3.139 -5.563 22.701 1.00 96.06 88 ASN A CA 1
ATOM 661 C C . ASN A 1 88 ? -1.715 -5.072 23.012 1.00 96.06 88 ASN A C 1
ATOM 663 O O . ASN A 1 88 ? -1.272 -4.016 22.557 1.00 96.06 88 ASN A O 1
ATOM 667 N N . ASN A 1 89 ? -0.977 -5.890 23.769 1.00 92.38 89 ASN A N 1
ATOM 668 C CA . ASN A 1 89 ? 0.370 -5.590 24.267 1.00 92.38 89 ASN A CA 1
ATOM 669 C C . ASN A 1 89 ? 1.485 -6.184 23.387 1.00 92.38 89 ASN A C 1
ATOM 671 O O . ASN A 1 89 ? 2.565 -6.524 23.885 1.00 92.38 89 ASN A O 1
ATOM 675 N N . ASN A 1 90 ? 1.236 -6.372 22.086 1.00 90.38 90 ASN A N 1
ATOM 676 C CA . ASN A 1 90 ? 2.248 -6.884 21.168 1.00 90.38 90 ASN A CA 1
ATOM 677 C C . ASN A 1 90 ? 3.495 -5.982 21.186 1.00 90.38 90 ASN A C 1
ATOM 679 O O . ASN A 1 90 ? 3.451 -4.820 20.787 1.00 90.38 90 ASN A O 1
ATOM 683 N N . LYS A 1 91 ? 4.635 -6.536 21.617 1.00 84.62 91 LYS A N 1
ATOM 684 C CA . LYS A 1 91 ? 5.873 -5.762 21.798 1.00 84.62 91 LYS A CA 1
ATOM 685 C C . LYS A 1 91 ? 6.508 -5.287 20.488 1.00 84.62 91 LYS A C 1
ATOM 687 O O . LYS A 1 91 ? 7.245 -4.298 20.501 1.00 84.62 91 LYS A O 1
ATOM 692 N N . LYS A 1 92 ? 6.243 -6.004 19.389 1.00 83.44 92 LYS A N 1
ATOM 693 C CA . LYS A 1 92 ? 6.816 -5.749 18.063 1.00 83.44 92 LYS A CA 1
ATOM 694 C C . LYS A 1 92 ? 6.196 -4.511 17.428 1.00 83.44 92 LYS A C 1
ATOM 696 O O . LYS A 1 92 ? 6.951 -3.687 16.934 1.00 83.44 92 LYS A O 1
ATOM 701 N N . TYR A 1 93 ? 4.869 -4.372 17.495 1.00 87.69 93 TYR A N 1
ATOM 702 C CA . TYR A 1 93 ? 4.140 -3.269 16.852 1.00 87.69 93 TYR A CA 1
ATOM 703 C C . TYR A 1 93 ? 3.545 -2.249 17.829 1.00 87.69 93 TYR A C 1
ATOM 705 O O . TYR A 1 93 ? 3.110 -1.196 17.395 1.00 87.69 93 TYR A O 1
ATOM 713 N N . GLN A 1 94 ? 3.522 -2.529 19.136 1.00 89.88 94 GLN A N 1
ATOM 714 C CA . GLN A 1 94 ? 2.978 -1.641 20.180 1.00 89.88 94 GLN A CA 1
ATOM 715 C C . GLN A 1 94 ? 1.616 -1.006 19.820 1.00 89.88 94 GLN A C 1
ATOM 717 O O . GLN A 1 94 ? 1.460 0.216 19.929 1.00 89.88 94 GLN A O 1
ATOM 722 N N . PRO A 1 95 ? 0.629 -1.805 19.373 1.00 93.19 95 PRO A N 1
ATOM 723 C CA . PRO A 1 95 ? -0.610 -1.292 18.794 1.00 93.19 95 PRO A CA 1
ATOM 724 C C . PRO A 1 95 ? -1.564 -0.696 19.837 1.00 93.19 95 PRO A C 1
ATOM 726 O O . PRO A 1 95 ? -2.448 0.067 19.469 1.00 93.19 95 PRO A O 1
ATOM 729 N N . LYS A 1 96 ? -1.393 -1.029 21.127 1.00 95.69 96 LYS A N 1
ATOM 730 C CA . LYS A 1 96 ? -2.275 -0.704 22.267 1.00 95.69 96 LYS A CA 1
ATOM 731 C C . LYS A 1 96 ? -3.665 -1.339 22.196 1.00 95.69 96 LYS A C 1
ATOM 733 O O . LYS A 1 96 ? -4.100 -1.878 23.207 1.00 95.69 96 LYS A O 1
ATOM 738 N N . TYR A 1 97 ? -4.315 -1.335 21.036 1.00 98.19 97 TYR A N 1
ATOM 739 C CA . TYR A 1 97 ? -5.636 -1.925 20.803 1.00 98.19 97 TYR A CA 1
ATOM 740 C C . TYR A 1 97 ? -5.580 -3.030 19.745 1.00 98.19 97 TYR A C 1
ATOM 742 O O . TYR A 1 97 ? -4.749 -2.990 18.831 1.00 98.19 97 TYR A O 1
ATOM 750 N N . HIS A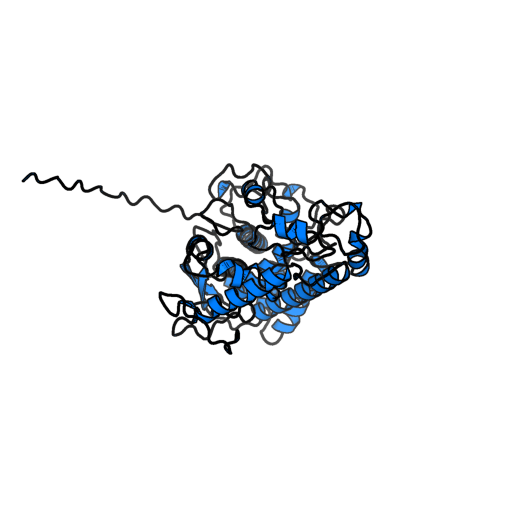 1 98 ? -6.458 -4.026 19.858 1.00 98.38 98 HIS A N 1
ATOM 751 C CA . HIS A 1 98 ? -6.471 -5.172 18.949 1.00 98.38 98 HIS A CA 1
ATOM 752 C C . HIS A 1 98 ? -6.889 -4.806 17.519 1.00 98.38 98 HIS A C 1
ATOM 754 O O . HIS A 1 98 ? -6.297 -5.320 16.570 1.00 98.38 98 HIS A O 1
ATOM 760 N N . ALA A 1 99 ? -7.804 -3.850 17.345 1.00 98.56 99 ALA A N 1
ATOM 761 C CA . ALA A 1 99 ? -8.169 -3.308 16.033 1.00 98.56 99 ALA A CA 1
ATOM 762 C C . ALA A 1 99 ? -6.954 -2.730 15.278 1.00 98.56 99 ALA A C 1
ATOM 764 O O . ALA A 1 99 ? -6.724 -3.037 14.110 1.00 98.56 99 ALA A O 1
ATOM 765 N N . ILE A 1 100 ? -6.098 -1.968 15.974 1.00 98.62 100 ILE A N 1
ATOM 766 C CA . ILE A 1 100 ? -4.864 -1.405 15.399 1.00 98.62 100 ILE A CA 1
ATOM 767 C C . ILE A 1 100 ? -3.882 -2.520 15.028 1.00 98.62 100 ILE A C 1
ATOM 769 O O . ILE A 1 100 ? -3.282 -2.487 13.958 1.00 98.62 100 ILE A O 1
ATOM 773 N N . TYR A 1 101 ? -3.729 -3.528 15.893 1.00 98.12 101 TYR A N 1
ATOM 774 C CA . TYR A 1 101 ? -2.908 -4.699 15.581 1.00 98.12 101 TYR A CA 1
ATOM 775 C C . TYR A 1 101 ? -3.402 -5.406 14.315 1.00 98.12 101 TYR A C 1
ATOM 777 O O . TYR A 1 101 ? -2.603 -5.729 13.444 1.00 98.12 101 TYR A O 1
ATOM 785 N N . SER A 1 102 ? -4.711 -5.612 14.206 1.00 98.69 102 SER A N 1
ATOM 786 C CA . SER A 1 102 ? -5.344 -6.307 13.086 1.00 98.69 102 SER A CA 1
ATOM 787 C C . SER A 1 102 ? -5.126 -5.564 11.768 1.00 98.69 102 SER A C 1
ATOM 789 O O . SER A 1 102 ? -4.704 -6.189 10.798 1.00 98.69 102 SER A O 1
ATOM 791 N N . ALA A 1 103 ? -5.283 -4.235 11.755 1.00 98.69 103 ALA A N 1
ATOM 792 C CA . ALA A 1 103 ? -4.972 -3.400 10.592 1.00 98.69 103 ALA A CA 1
ATOM 793 C C . ALA A 1 103 ? -3.494 -3.477 10.181 1.00 98.69 103 ALA A C 1
ATOM 795 O O . ALA A 1 103 ? -3.197 -3.685 9.008 1.00 98.69 103 ALA A O 1
ATOM 796 N N . ILE A 1 104 ? -2.568 -3.440 11.143 1.00 97.38 104 ILE A N 1
ATOM 797 C CA . ILE A 1 104 ? -1.135 -3.637 10.872 1.00 97.38 104 ILE A CA 1
ATOM 798 C C . ILE A 1 104 ? -0.871 -4.996 10.205 1.00 97.38 104 ILE A C 1
ATOM 800 O O . ILE A 1 104 ? -0.103 -5.088 9.250 1.00 97.38 104 ILE A O 1
ATOM 804 N N . ILE A 1 105 ? -1.497 -6.074 10.686 1.00 97.31 105 ILE A N 1
ATOM 805 C CA . ILE A 1 105 ? -1.346 -7.396 10.060 1.00 97.31 105 ILE A CA 1
ATOM 806 C C . ILE A 1 105 ? -1.977 -7.425 8.659 1.00 97.31 105 ILE A C 1
ATOM 808 O O . ILE A 1 105 ? -1.426 -8.063 7.763 1.00 97.31 105 ILE A O 1
ATOM 812 N N . GLY A 1 106 ? -3.085 -6.712 8.457 1.00 97.06 106 GLY A N 1
ATOM 813 C CA . GLY A 1 106 ? -3.739 -6.531 7.162 1.00 97.06 106 GLY A CA 1
ATOM 814 C C . GLY A 1 106 ? -2.865 -5.849 6.115 1.00 97.06 106 GLY A C 1
ATOM 815 O O . GLY A 1 106 ? -2.811 -6.300 4.975 1.00 97.06 106 GLY A O 1
ATOM 816 N N . GLU A 1 107 ? -2.130 -4.809 6.502 1.00 94.31 107 GLU A N 1
ATOM 817 C CA . GLU A 1 107 ? -1.183 -4.124 5.612 1.00 94.31 107 GLU A CA 1
ATOM 818 C C . GLU A 1 107 ? -0.059 -5.046 5.188 1.00 94.31 107 GLU A C 1
ATOM 820 O O . GLU A 1 107 ? 0.195 -5.258 4.005 1.00 94.31 107 GLU A O 1
ATOM 825 N N . ARG A 1 108 ? 0.565 -5.674 6.187 1.00 92.44 108 ARG A N 1
ATOM 826 C CA . ARG A 1 108 ? 1.640 -6.634 5.965 1.00 92.44 108 ARG A CA 1
ATOM 827 C C . ARG A 1 108 ? 1.164 -7.776 5.082 1.00 92.44 108 ARG A C 1
ATOM 829 O O . ARG A 1 108 ? 1.928 -8.289 4.278 1.00 92.44 108 ARG A O 1
ATOM 836 N N . TRP A 1 109 ? -0.089 -8.199 5.199 1.00 94.75 109 TRP A N 1
ATOM 837 C CA . TRP A 1 109 ? -0.620 -9.232 4.325 1.00 94.75 109 TRP A CA 1
ATOM 838 C C . TRP A 1 109 ? -0.547 -8.851 2.840 1.00 94.75 109 TRP A C 1
ATOM 840 O O . TRP A 1 109 ? -0.224 -9.721 2.033 1.00 94.75 109 TRP A O 1
ATOM 850 N N . VAL A 1 110 ? -0.786 -7.588 2.476 1.00 92.75 110 VAL A N 1
ATOM 851 C CA . VAL A 1 110 ? -0.675 -7.143 1.078 1.00 92.75 110 VAL A CA 1
ATOM 852 C C . VAL A 1 110 ? 0.766 -7.277 0.590 1.00 92.75 110 VAL A C 1
ATOM 854 O O . VAL A 1 110 ? 0.997 -7.917 -0.430 1.00 92.75 110 VAL A O 1
ATOM 857 N N . ASP A 1 111 ? 1.739 -6.804 1.373 1.00 86.50 111 ASP A N 1
ATOM 858 C CA . ASP A 1 111 ? 3.149 -6.880 0.986 1.00 86.50 111 ASP A CA 1
ATOM 859 C C . ASP A 1 111 ? 3.677 -8.312 0.922 1.00 86.50 111 ASP A C 1
ATOM 861 O O . ASP A 1 111 ? 4.317 -8.711 -0.050 1.00 86.50 111 ASP A O 1
ATOM 865 N N . ILE A 1 112 ? 3.457 -9.100 1.974 1.00 89.31 112 ILE A N 1
ATOM 866 C CA . ILE A 1 112 ? 4.204 -10.345 2.204 1.00 89.31 112 ILE A CA 1
ATOM 867 C C . ILE A 1 112 ? 3.327 -11.596 2.264 1.00 89.31 112 ILE A C 1
ATOM 869 O O . ILE A 1 112 ? 3.875 -12.687 2.398 1.00 89.31 112 ILE A O 1
ATOM 873 N N . ALA A 1 113 ? 1.997 -11.477 2.205 1.00 91.94 113 ALA A N 1
ATOM 874 C CA . ALA A 1 113 ? 1.029 -12.585 2.167 1.00 91.94 113 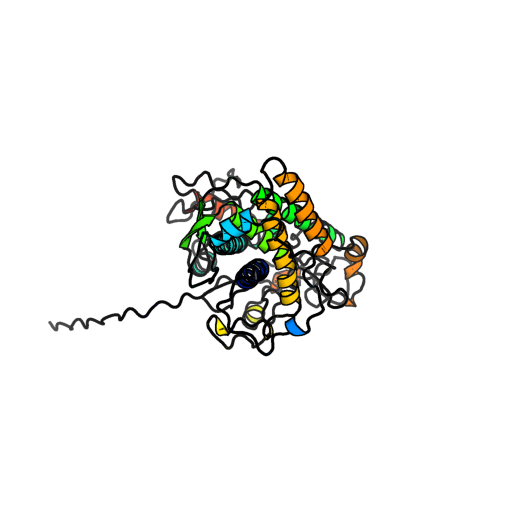ALA A CA 1
ATOM 875 C C . ALA A 1 113 ? 1.277 -13.714 3.197 1.00 91.94 113 ALA A C 1
ATOM 877 O O . ALA A 1 113 ? 1.026 -14.900 2.961 1.00 91.94 113 ALA A O 1
ATOM 878 N N . GLY A 1 114 ? 1.827 -13.355 4.361 1.00 91.38 114 GLY A N 1
ATOM 879 C CA . GLY A 1 114 ? 2.168 -14.304 5.420 1.00 91.38 114 GLY A CA 1
ATOM 880 C C . GLY A 1 114 ? 3.443 -15.131 5.196 1.00 91.38 114 GLY A C 1
ATOM 881 O O . GLY A 1 114 ? 3.769 -15.976 6.035 1.00 91.38 114 GLY A O 1
ATOM 882 N N . PHE A 1 115 ? 4.194 -14.907 4.115 1.00 89.62 115 PHE A N 1
ATOM 883 C CA . PHE A 1 115 ? 5.437 -15.624 3.830 1.00 89.62 115 PHE A CA 1
ATOM 884 C C . PHE A 1 115 ? 6.563 -15.262 4.801 1.00 89.62 115 PHE A C 1
ATOM 886 O O . PHE A 1 115 ? 6.740 -14.112 5.210 1.00 89.62 115 PHE A O 1
ATOM 893 N N . ASN A 1 116 ? 7.392 -16.261 5.107 1.00 87.56 116 ASN A N 1
ATOM 894 C CA . ASN A 1 116 ? 8.728 -16.019 5.624 1.00 87.56 116 ASN A CA 1
ATOM 895 C C . ASN A 1 116 ? 9.576 -15.608 4.424 1.00 87.56 116 ASN A C 1
ATOM 897 O O . ASN A 1 116 ? 10.042 -16.472 3.684 1.00 87.56 116 ASN A O 1
ATOM 901 N N . VAL A 1 117 ? 9.743 -14.306 4.221 1.00 80.94 117 VAL A N 1
ATOM 902 C CA . VAL A 1 117 ? 10.400 -13.756 3.038 1.00 80.94 117 VAL A CA 1
ATOM 903 C C . VAL A 1 117 ? 11.855 -14.198 2.952 1.00 80.94 117 VAL A C 1
ATOM 905 O O . VAL A 1 117 ? 12.335 -14.497 1.870 1.00 80.94 117 VAL A O 1
ATOM 908 N N . THR A 1 118 ? 12.556 -14.332 4.082 1.00 75.75 118 THR A N 1
ATOM 909 C CA . THR A 1 118 ? 13.947 -14.804 4.065 1.00 75.75 118 THR A CA 1
ATOM 910 C C . THR A 1 118 ? 14.049 -16.211 3.484 1.00 75.75 118 THR A C 1
ATOM 912 O O . THR A 1 118 ? 14.903 -16.459 2.640 1.00 75.75 118 THR A O 1
ATOM 915 N N . ASN A 1 119 ? 13.153 -17.116 3.881 1.00 78.19 119 ASN A N 1
ATOM 916 C CA . ASN A 1 119 ? 13.142 -18.471 3.336 1.00 78.19 119 ASN A CA 1
ATOM 917 C C . ASN A 1 119 ? 12.558 -18.517 1.919 1.00 78.19 119 ASN A C 1
ATOM 919 O O . ASN A 1 119 ? 13.095 -19.220 1.073 1.00 78.19 119 ASN A O 1
ATOM 923 N N . ALA A 1 120 ? 11.481 -17.774 1.655 1.00 78.19 120 ALA A N 1
ATOM 924 C CA . ALA A 1 120 ? 10.816 -17.761 0.355 1.00 78.19 120 ALA A CA 1
ATOM 925 C C . ALA A 1 120 ? 11.712 -17.180 -0.747 1.00 78.19 120 ALA A C 1
ATOM 927 O O . ALA A 1 120 ? 11.682 -17.679 -1.862 1.00 78.19 120 ALA A O 1
ATOM 928 N N . SER A 1 121 ? 12.541 -16.183 -0.431 1.00 74.19 121 SER A N 1
ATOM 929 C CA . SER A 1 121 ? 13.460 -15.560 -1.390 1.00 74.19 121 SER A CA 1
ATOM 930 C C . SER A 1 121 ? 14.771 -16.323 -1.582 1.00 74.19 121 SER A C 1
ATOM 932 O O . SER A 1 121 ? 15.467 -16.081 -2.564 1.00 74.19 121 SER A O 1
ATOM 934 N N . ALA A 1 122 ? 15.142 -17.206 -0.649 1.00 73.19 122 ALA A N 1
ATOM 935 C CA . ALA A 1 122 ? 16.434 -17.895 -0.656 1.00 73.19 122 ALA A CA 1
ATOM 936 C C . ALA A 1 122 ? 16.341 -19.412 -0.892 1.00 73.19 122 ALA A C 1
ATOM 938 O O . ALA A 1 122 ? 17.381 -20.069 -0.895 1.00 73.19 122 ALA A O 1
ATOM 939 N N . ASP A 1 123 ? 15.141 -19.982 -1.060 1.00 75.44 123 ASP A N 1
ATOM 940 C CA . ASP A 1 123 ? 14.967 -21.410 -1.344 1.00 75.44 123 ASP A CA 1
ATOM 941 C C . ASP A 1 123 ? 15.549 -21.753 -2.729 1.00 75.44 123 ASP A C 1
ATOM 943 O O . ASP A 1 123 ? 14.983 -21.356 -3.745 1.00 75.44 123 ASP A O 1
ATOM 947 N N . PRO A 1 124 ? 16.655 -22.520 -2.816 1.00 74.19 124 PRO A N 1
ATOM 948 C CA . PRO A 1 124 ? 17.251 -22.872 -4.102 1.00 74.19 124 PRO A CA 1
ATOM 949 C C . PRO A 1 124 ? 16.467 -23.972 -4.833 1.00 74.19 124 PRO A C 1
ATOM 951 O O . PRO A 1 124 ? 16.823 -24.339 -5.952 1.00 74.19 124 PRO A O 1
ATOM 954 N N . THR A 1 125 ? 15.459 -24.568 -4.190 1.00 79.38 125 THR A N 1
ATOM 955 C CA . THR A 1 125 ? 14.710 -25.715 -4.715 1.00 79.38 125 THR A CA 1
ATOM 956 C C . THR A 1 125 ? 13.402 -25.326 -5.399 1.00 79.38 125 THR A C 1
ATOM 958 O O . THR A 1 125 ? 12.785 -26.180 -6.042 1.00 79.38 125 THR A O 1
ATOM 961 N N . GLY A 1 126 ? 12.986 -24.063 -5.289 1.00 81.94 126 GLY A N 1
ATOM 962 C CA . GLY A 1 126 ? 11.716 -23.574 -5.809 1.00 81.94 126 GLY A CA 1
ATOM 963 C C . GLY A 1 126 ? 11.725 -22.102 -6.201 1.00 81.94 126 GLY A C 1
ATOM 964 O O . GLY A 1 126 ? 12.748 -21.432 -6.094 1.00 81.94 126 GLY A O 1
ATOM 965 N N . PRO A 1 127 ? 10.580 -21.603 -6.693 1.00 86.75 127 PRO A N 1
ATOM 966 C CA . PRO A 1 127 ? 10.418 -20.198 -7.044 1.00 86.75 127 PRO A CA 1
ATOM 967 C C . PRO A 1 127 ? 10.397 -19.298 -5.804 1.00 86.75 127 PRO A C 1
ATOM 969 O O . PRO A 1 127 ? 9.998 -19.720 -4.715 1.00 86.75 127 PRO A O 1
ATOM 972 N N . ASN A 1 128 ? 10.730 -18.018 -5.995 1.00 88.50 128 ASN A N 1
ATOM 973 C CA . ASN A 1 128 ? 10.542 -17.005 -4.962 1.00 88.50 128 ASN A CA 1
ATOM 974 C C . ASN A 1 128 ? 9.047 -16.695 -4.791 1.00 88.50 128 ASN A C 1
ATOM 976 O O . ASN A 1 128 ? 8.498 -15.799 -5.435 1.00 88.50 128 ASN A O 1
ATOM 980 N N . CYS A 1 129 ? 8.375 -17.442 -3.912 1.00 89.25 129 CYS A N 1
ATOM 981 C CA . CYS A 1 129 ? 6.934 -17.294 -3.722 1.00 89.25 129 CYS A CA 1
ATOM 982 C C . CYS A 1 129 ? 6.511 -15.991 -3.059 1.00 89.25 129 CYS A C 1
ATOM 984 O O . CYS A 1 129 ? 5.368 -15.598 -3.246 1.00 89.25 129 CYS A O 1
ATOM 986 N N . PHE A 1 130 ? 7.398 -15.304 -2.338 1.00 87.25 130 PHE A N 1
ATOM 987 C CA . PHE A 1 130 ? 7.102 -13.950 -1.878 1.00 87.25 130 PHE A CA 1
ATOM 988 C C . PHE A 1 130 ? 6.912 -13.030 -3.092 1.00 87.25 130 PHE A C 1
ATOM 990 O O . PHE A 1 130 ? 5.815 -12.518 -3.311 1.00 87.25 130 PHE A O 1
ATOM 997 N N . ASN A 1 131 ? 7.919 -12.938 -3.963 1.00 85.38 131 ASN A N 1
ATOM 998 C CA . ASN A 1 131 ? 7.835 -12.091 -5.150 1.00 85.38 131 ASN A CA 1
ATOM 999 C C . ASN A 1 131 ? 6.682 -12.501 -6.077 1.00 85.38 131 ASN A C 1
ATOM 1001 O O . ASN A 1 131 ? 5.868 -11.668 -6.472 1.00 85.38 131 ASN A O 1
ATOM 1005 N N . ALA A 1 132 ? 6.574 -13.794 -6.385 1.00 90.38 132 ALA A N 1
ATOM 1006 C CA . ALA A 1 132 ? 5.614 -14.303 -7.359 1.00 90.38 132 ALA A CA 1
ATOM 1007 C C . ALA A 1 132 ? 4.153 -14.281 -6.871 1.00 90.38 132 ALA A C 1
ATOM 1009 O O . ALA A 1 132 ? 3.224 -14.321 -7.683 1.00 90.38 132 ALA A O 1
ATOM 1010 N N . VAL A 1 133 ? 3.903 -14.237 -5.557 1.00 91.62 133 VAL A N 1
ATOM 1011 C CA . VAL A 1 133 ? 2.533 -14.252 -5.017 1.00 91.62 133 VAL A CA 1
ATOM 1012 C C . VAL A 1 133 ? 2.072 -12.887 -4.530 1.00 91.62 133 VAL A C 1
ATOM 1014 O O . VAL A 1 133 ? 0.897 -12.592 -4.749 1.00 91.62 133 VAL A O 1
ATOM 1017 N N . SER A 1 134 ? 2.936 -12.071 -3.920 1.00 87.56 134 SER A N 1
ATOM 1018 C CA . SER A 1 134 ? 2.509 -10.824 -3.273 1.00 87.56 134 SER A CA 1
ATOM 1019 C C . SER A 1 134 ? 3.079 -9.542 -3.872 1.00 87.56 134 SER A C 1
ATOM 1021 O O . SER A 1 134 ? 2.444 -8.520 -3.695 1.00 87.56 134 SER A O 1
ATOM 1023 N N . GLN A 1 135 ? 4.188 -9.571 -4.622 1.00 84.50 135 GLN A N 1
ATOM 1024 C CA . GLN A 1 135 ? 4.850 -8.333 -5.079 1.00 84.50 135 GLN A CA 1
ATOM 1025 C C . GLN A 1 135 ? 4.744 -8.084 -6.587 1.00 84.50 135 GLN A C 1
ATOM 1027 O O . GLN A 1 135 ? 4.212 -7.070 -7.016 1.00 84.50 135 GLN A O 1
ATOM 1032 N N . GLU A 1 136 ? 5.246 -8.998 -7.420 1.00 87.19 136 GLU A N 1
ATOM 1033 C CA . GLU A 1 136 ? 5.445 -8.758 -8.861 1.00 87.19 136 GLU A CA 1
ATOM 1034 C C . GLU A 1 136 ? 4.240 -9.035 -9.796 1.00 87.19 136 GLU A C 1
ATOM 1036 O O . GLU A 1 136 ? 4.250 -8.556 -10.934 1.00 87.19 136 GLU A O 1
ATOM 1041 N N . PRO A 1 137 ? 3.186 -9.790 -9.416 1.00 89.50 137 PRO A N 1
ATOM 1042 C CA . PRO A 1 137 ? 2.055 -10.043 -10.307 1.00 89.50 137 PRO A CA 1
ATOM 1043 C C . PRO A 1 137 ? 1.386 -8.761 -10.799 1.00 89.50 137 PRO A C 1
ATOM 1045 O O . PRO A 1 137 ? 1.031 -7.883 -10.012 1.00 89.50 137 PRO A O 1
ATOM 1048 N N . ALA A 1 138 ? 1.126 -8.686 -12.107 1.00 90.31 138 ALA A N 1
ATOM 1049 C CA . ALA A 1 138 ? 0.544 -7.502 -12.738 1.00 90.31 138 ALA A CA 1
ATOM 1050 C C . ALA A 1 138 ? -0.790 -7.082 -12.091 1.00 90.31 138 ALA A C 1
ATOM 1052 O O . ALA A 1 138 ? -1.022 -5.902 -11.838 1.00 90.31 138 ALA A O 1
ATOM 1053 N N . GLN A 1 139 ? -1.672 -8.034 -11.765 1.00 87.56 139 GLN A N 1
ATOM 1054 C CA . GLN A 1 139 ? -2.951 -7.696 -11.131 1.00 87.56 139 GLN A CA 1
ATOM 1055 C C . GLN A 1 139 ? -2.818 -7.119 -9.711 1.00 87.56 139 GLN A C 1
ATOM 1057 O O . GLN A 1 139 ? -3.737 -6.422 -9.281 1.00 87.56 139 GLN A O 1
ATOM 1062 N N . LEU A 1 140 ? -1.708 -7.392 -9.015 1.00 91.50 140 LEU A N 1
ATOM 1063 C CA . LEU A 1 140 ? -1.456 -6.913 -7.653 1.00 91.50 140 LEU A CA 1
ATOM 1064 C C . LEU A 1 140 ? -0.766 -5.551 -7.623 1.00 91.50 140 LEU A C 1
ATOM 1066 O O . LEU A 1 140 ? -0.824 -4.883 -6.604 1.00 91.50 140 LEU A O 1
ATOM 1070 N N . GLN A 1 141 ? -0.229 -5.059 -8.747 1.00 92.69 141 GLN A N 1
ATOM 1071 C CA . GLN A 1 141 ? 0.348 -3.705 -8.804 1.00 92.69 141 GLN A CA 1
ATOM 1072 C C . GLN A 1 141 ? -0.658 -2.624 -8.387 1.00 92.69 141 GLN A C 1
ATOM 1074 O O . GLN A 1 141 ? -0.289 -1.613 -7.808 1.00 92.69 141 GLN A O 1
ATOM 1079 N N . GLN A 1 142 ? -1.952 -2.861 -8.615 1.00 92.56 142 GLN A N 1
ATOM 1080 C CA . GLN A 1 142 ? -3.018 -1.960 -8.167 1.00 92.56 142 GLN A CA 1
ATOM 1081 C C . GLN A 1 142 ? -3.155 -1.908 -6.641 1.00 92.56 142 GLN A C 1
ATOM 1083 O O . GLN A 1 142 ? -3.572 -0.877 -6.123 1.00 92.56 142 GLN A O 1
ATOM 1088 N N . ASP A 1 143 ? -2.825 -2.998 -5.943 1.00 93.06 143 ASP A N 1
ATOM 1089 C CA . ASP A 1 143 ? -2.804 -3.045 -4.480 1.00 93.06 143 ASP A CA 1
ATOM 1090 C C . ASP A 1 143 ? -1.579 -2.304 -3.907 1.00 93.06 143 ASP A C 1
ATOM 1092 O O . ASP A 1 143 ? -1.634 -1.874 -2.766 1.00 93.06 143 ASP A O 1
ATOM 1096 N N . HIS A 1 144 ? -0.555 -2.045 -4.732 1.00 93.38 144 HIS A N 1
ATOM 1097 C CA . HIS A 1 144 ? 0.640 -1.250 -4.405 1.00 93.38 144 HIS A CA 1
ATOM 1098 C C . HIS A 1 144 ? 0.630 0.173 -4.992 1.00 93.38 144 HIS A C 1
ATOM 1100 O O . HIS A 1 144 ? 1.653 0.848 -5.049 1.00 93.38 144 HIS A O 1
ATOM 1106 N N . PHE A 1 145 ? -0.512 0.635 -5.516 1.00 95.31 145 PHE A N 1
ATOM 1107 C CA . PHE A 1 145 ? -0.615 1.912 -6.237 1.00 95.31 145 PHE A CA 1
ATOM 1108 C C . PHE A 1 145 ? 0.427 2.071 -7.368 1.00 95.31 145 PHE A C 1
ATOM 1110 O O . PHE A 1 145 ? 0.982 3.143 -7.585 1.00 95.31 145 PHE A O 1
ATOM 1117 N N . MET A 1 146 ? 0.701 1.003 -8.115 1.00 94.94 146 MET A N 1
ATOM 1118 C CA . MET A 1 146 ? 1.677 0.990 -9.203 1.00 94.94 146 MET A CA 1
ATOM 1119 C C . MET A 1 146 ? 1.060 0.624 -10.551 1.00 94.94 146 MET A C 1
ATOM 1121 O O . MET A 1 146 ? -0.006 0.007 -10.667 1.00 94.94 146 MET A O 1
ATOM 1125 N N . ARG A 1 147 ? 1.778 0.997 -11.610 1.00 95.56 147 ARG A N 1
ATOM 1126 C CA . ARG A 1 147 ? 1.490 0.566 -12.975 1.00 95.56 147 ARG A CA 1
ATOM 1127 C C . ARG A 1 147 ? 1.838 -0.900 -13.181 1.00 95.56 147 ARG A C 1
ATOM 1129 O O . ARG A 1 147 ? 2.855 -1.405 -12.703 1.00 95.56 147 ARG A O 1
ATOM 1136 N N . ARG A 1 148 ? 1.042 -1.547 -14.023 1.00 94.88 148 ARG A N 1
ATOM 1137 C CA . ARG A 1 148 ? 1.407 -2.797 -14.679 1.00 94.88 148 ARG A CA 1
ATOM 1138 C C . ARG A 1 148 ? 2.480 -2.550 -15.733 1.00 94.88 148 ARG A C 1
ATOM 1140 O O . ARG A 1 148 ? 2.659 -1.439 -16.229 1.00 94.88 148 ARG A O 1
ATOM 1147 N N . TYR A 1 149 ? 3.145 -3.629 -16.125 1.00 93.88 149 TYR A N 1
ATOM 1148 C CA . TYR A 1 149 ? 4.149 -3.623 -17.188 1.00 93.88 149 TYR A CA 1
ATOM 1149 C C . TYR A 1 149 ? 3.595 -3.148 -18.547 1.00 93.88 149 TYR A C 1
ATOM 1151 O O . TYR A 1 149 ? 4.363 -2.671 -19.379 1.00 93.88 149 TYR A O 1
ATOM 1159 N N . ASP A 1 150 ? 2.281 -3.280 -18.763 1.00 94.38 150 ASP A N 1
ATOM 1160 C CA . ASP A 1 150 ? 1.561 -2.919 -19.987 1.00 94.38 150 ASP A CA 1
ATOM 1161 C C . ASP A 1 150 ? 0.779 -1.594 -19.894 1.00 94.38 150 ASP A C 1
ATOM 1163 O O . ASP A 1 150 ? 0.105 -1.206 -20.847 1.00 94.38 150 ASP A O 1
ATOM 1167 N N . ASP A 1 151 ? 0.901 -0.850 -18.790 1.00 95.69 151 ASP A N 1
ATOM 1168 C CA . ASP A 1 151 ? 0.374 0.514 -18.678 1.00 95.69 151 ASP A CA 1
ATOM 1169 C C . ASP A 1 151 ? 1.374 1.525 -19.260 1.00 95.69 151 ASP A C 1
ATOM 1171 O O . ASP A 1 151 ? 2.185 2.130 -18.542 1.00 95.69 151 ASP A O 1
ATOM 1175 N N . VAL A 1 152 ? 1.313 1.709 -20.576 1.00 94.56 152 VAL A N 1
ATOM 1176 C CA . VAL A 1 152 ? 2.274 2.518 -21.340 1.00 94.56 152 VAL A CA 1
ATOM 1177 C C . VAL A 1 152 ? 1.866 3.995 -21.419 1.00 94.56 152 VAL A C 1
ATOM 1179 O O . VAL A 1 152 ? 0.694 4.338 -21.574 1.00 94.56 152 VAL A O 1
ATOM 1182 N N . GLY A 1 153 ? 2.854 4.891 -21.360 1.00 94.12 153 GLY A N 1
ATOM 1183 C CA . GLY A 1 153 ? 2.677 6.321 -21.625 1.00 94.12 153 GLY A CA 1
ATOM 1184 C C . GLY A 1 153 ? 1.832 7.053 -20.581 1.00 94.12 153 GLY A C 1
ATOM 1185 O O . GLY A 1 153 ? 1.606 6.570 -19.473 1.00 94.12 153 GLY A O 1
ATOM 1186 N N . GLY A 1 154 ? 1.356 8.250 -20.926 1.00 94.25 154 GLY A N 1
ATOM 1187 C CA . GLY A 1 154 ? 0.485 9.031 -20.042 1.00 94.25 154 GLY A CA 1
ATOM 1188 C C . GLY A 1 154 ? -0.838 8.323 -19.725 1.00 94.25 154 GLY A C 1
ATOM 1189 O O . GLY A 1 154 ? -1.304 8.378 -18.588 1.00 94.25 154 GLY A O 1
ATOM 1190 N N . GLU A 1 155 ? -1.407 7.610 -20.705 1.00 96.88 155 GLU A N 1
ATOM 1191 C CA . GLU A 1 155 ? -2.664 6.863 -20.556 1.00 96.88 155 GLU A CA 1
ATOM 1192 C C . GLU A 1 155 ? -2.527 5.714 -19.552 1.00 96.88 155 GLU A C 1
ATOM 1194 O O . GLU A 1 155 ? -3.401 5.525 -18.708 1.00 96.88 155 GLU A O 1
ATOM 1199 N N . GLY A 1 156 ? -1.391 5.010 -19.561 1.00 96.75 156 GLY A N 1
ATOM 1200 C CA . GLY A 1 156 ? -1.067 4.014 -18.545 1.00 96.75 156 GLY A CA 1
ATOM 1201 C C . GLY A 1 156 ? -1.093 4.574 -17.120 1.00 96.75 156 GLY A C 1
ATOM 1202 O O . GLY A 1 156 ? -1.596 3.918 -16.210 1.00 96.75 156 GLY A O 1
ATOM 1203 N N . GLY A 1 157 ? -0.626 5.812 -16.930 1.00 97.38 157 GLY A N 1
ATOM 1204 C CA . GLY A 1 157 ? -0.701 6.507 -15.641 1.00 97.38 157 GLY A CA 1
ATOM 1205 C C . GLY A 1 157 ? -2.140 6.752 -15.193 1.00 97.38 157 GLY A C 1
ATOM 1206 O O . GLY A 1 157 ? -2.501 6.408 -14.068 1.00 97.38 157 GLY A O 1
ATOM 1207 N N . VAL A 1 158 ? -2.975 7.272 -16.098 1.00 98.50 158 VAL A N 1
ATOM 1208 C CA . VAL A 1 158 ? -4.402 7.529 -15.837 1.00 98.50 158 VAL A CA 1
ATOM 1209 C C . VAL A 1 158 ? -5.141 6.236 -15.497 1.00 98.50 158 VAL A C 1
ATOM 1211 O O . VAL A 1 158 ? -5.872 6.171 -14.507 1.00 98.50 158 VAL A O 1
ATOM 1214 N N . ASN A 1 159 ? -4.912 5.180 -16.276 1.00 97.94 159 ASN A N 1
ATOM 1215 C CA . ASN A 1 159 ? -5.535 3.880 -16.059 1.00 97.94 159 ASN A CA 1
ATOM 1216 C C . ASN A 1 159 ? -5.105 3.258 -14.724 1.00 97.94 159 ASN A C 1
ATOM 1218 O O . ASN A 1 159 ? -5.945 2.718 -14.001 1.00 97.94 159 ASN A O 1
ATOM 1222 N N . ALA A 1 160 ? -3.821 3.350 -14.368 1.00 97.81 160 ALA A N 1
ATOM 1223 C CA . ALA A 1 160 ? -3.326 2.873 -13.082 1.00 97.81 160 ALA A CA 1
ATOM 1224 C C . ALA A 1 160 ? -3.955 3.637 -11.910 1.00 97.81 160 ALA A C 1
ATOM 1226 O O . ALA A 1 160 ? -4.464 2.999 -10.987 1.00 97.81 160 ALA A O 1
ATOM 1227 N N . ALA A 1 161 ? -4.013 4.971 -11.982 1.00 98.25 161 ALA A N 1
ATOM 1228 C CA . ALA A 1 161 ? -4.610 5.802 -10.940 1.00 98.25 161 ALA A CA 1
ATOM 1229 C C . ALA A 1 161 ? -6.105 5.491 -10.732 1.00 98.25 161 ALA A C 1
ATOM 1231 O O . ALA A 1 161 ? -6.526 5.246 -9.601 1.00 98.25 161 ALA A O 1
ATOM 1232 N N . TYR A 1 162 ? -6.904 5.399 -11.804 1.00 98.19 162 TYR A N 1
ATOM 1233 C CA . TYR A 1 162 ? -8.326 5.041 -11.689 1.00 98.19 162 TYR A CA 1
ATOM 1234 C C . TYR A 1 162 ? -8.549 3.643 -11.109 1.00 98.19 162 TYR A C 1
ATOM 1236 O O . TYR A 1 162 ? -9.444 3.441 -10.279 1.00 98.19 162 TYR A O 1
ATOM 1244 N N . ARG A 1 163 ? -7.743 2.658 -11.527 1.00 97.44 163 ARG A N 1
ATOM 1245 C CA . ARG A 1 163 ? -7.847 1.297 -10.991 1.00 97.44 163 ARG A CA 1
ATOM 1246 C C . ARG A 1 163 ? -7.459 1.244 -9.517 1.00 97.44 163 ARG A C 1
ATOM 1248 O O . ARG A 1 163 ? -8.158 0.579 -8.758 1.00 97.44 163 ARG A O 1
ATOM 1255 N N . ALA A 1 164 ? -6.423 1.970 -9.101 1.00 97.75 164 ALA A N 1
ATOM 1256 C CA . ALA A 1 164 ? -6.011 2.044 -7.703 1.00 97.75 164 ALA A CA 1
ATOM 1257 C C . ALA A 1 164 ? -7.064 2.748 -6.824 1.00 97.75 164 ALA A C 1
ATOM 1259 O O . ALA A 1 164 ? -7.431 2.213 -5.781 1.00 97.75 164 ALA A O 1
ATOM 1260 N N . GLN A 1 165 ? -7.650 3.868 -7.273 1.00 98.31 165 GLN A N 1
ATOM 1261 C CA . GLN A 1 165 ? -8.777 4.519 -6.580 1.00 98.31 165 GLN A CA 1
ATOM 1262 C C . GLN A 1 165 ? -9.977 3.574 -6.423 1.00 98.31 165 GLN A C 1
ATOM 1264 O O . GLN A 1 165 ? -10.543 3.437 -5.339 1.00 98.31 165 GLN A O 1
ATOM 1269 N N . SER A 1 166 ? -10.343 2.873 -7.499 1.00 98.06 166 SER A N 1
ATOM 1270 C CA . SER A 1 166 ? -11.446 1.906 -7.472 1.00 98.06 166 SER A CA 1
ATOM 1271 C C . SER A 1 166 ? -11.141 0.731 -6.540 1.00 98.06 166 SER A C 1
ATOM 1273 O O . SER A 1 166 ? -12.016 0.265 -5.809 1.00 98.06 166 SER A O 1
ATOM 1275 N N . ARG A 1 167 ? -9.893 0.245 -6.541 1.00 97.56 167 ARG A N 1
ATOM 1276 C CA . ARG A 1 167 ? -9.431 -0.828 -5.657 1.00 97.56 167 ARG A CA 1
ATOM 1277 C C . ARG A 1 167 ? -9.475 -0.400 -4.193 1.00 97.56 167 ARG A C 1
ATOM 1279 O O . ARG A 1 167 ? -10.006 -1.155 -3.385 1.00 97.56 167 ARG A O 1
ATOM 1286 N N . PHE A 1 168 ? -9.012 0.807 -3.878 1.00 98.69 168 PHE A N 1
ATOM 1287 C CA . PHE A 1 168 ? -9.090 1.392 -2.542 1.00 98.69 168 PHE A CA 1
ATOM 1288 C C . PHE A 1 168 ? -10.528 1.432 -2.016 1.00 98.69 168 PHE A C 1
ATOM 1290 O O . PHE A 1 168 ? -10.800 0.894 -0.944 1.00 98.69 168 PHE A O 1
ATOM 1297 N N . ILE A 1 169 ? -11.458 2.005 -2.794 1.00 98.81 169 ILE A N 1
ATOM 1298 C CA . ILE A 1 169 ? -12.874 2.090 -2.405 1.00 98.81 169 ILE A CA 1
ATOM 1299 C C . ILE A 1 169 ? -13.433 0.690 -2.138 1.00 98.81 169 ILE A C 1
ATOM 1301 O O . ILE A 1 169 ? -14.103 0.475 -1.131 1.00 98.81 169 ILE A O 1
ATOM 1305 N N . ASN A 1 170 ? -13.132 -0.278 -3.006 1.00 98.44 170 ASN A N 1
ATOM 1306 C CA . ASN A 1 170 ? -13.591 -1.650 -2.820 1.00 98.44 170 ASN A CA 1
ATOM 1307 C C . ASN A 1 170 ? -12.999 -2.296 -1.562 1.00 98.44 170 ASN A C 1
ATOM 1309 O O . ASN A 1 170 ? -13.744 -2.932 -0.825 1.00 98.44 170 ASN A O 1
ATOM 1313 N N . HIS A 1 171 ? -11.704 -2.132 -1.278 1.00 98.56 171 HIS A N 1
ATOM 1314 C CA . HIS A 1 171 ? -11.103 -2.650 -0.042 1.00 98.56 171 HIS A CA 1
ATOM 1315 C C . HIS A 1 171 ? -11.733 -2.020 1.201 1.00 98.56 171 HIS A C 1
ATOM 1317 O O . HIS A 1 171 ? -12.106 -2.749 2.116 1.00 98.56 171 HIS A O 1
ATOM 1323 N N . PHE A 1 172 ? -11.927 -0.698 1.207 1.00 98.88 172 PHE A N 1
ATOM 1324 C CA . PHE A 1 172 ? -12.550 0.021 2.320 1.00 98.88 172 PHE A CA 1
ATOM 1325 C C . PHE A 1 172 ? -13.985 -0.464 2.579 1.00 98.88 172 PHE A C 1
ATOM 1327 O O . PHE A 1 172 ? -14.348 -0.781 3.710 1.00 98.88 172 PHE A O 1
ATOM 1334 N N . VAL A 1 173 ? -14.798 -0.570 1.524 1.00 98.75 173 VAL A N 1
ATOM 1335 C CA . VAL A 1 173 ? -16.191 -1.029 1.625 1.00 98.75 173 VAL A CA 1
ATOM 1336 C C . VAL A 1 173 ? -16.260 -2.496 2.039 1.00 98.75 173 VAL A C 1
ATOM 1338 O O . VAL A 1 173 ? -17.036 -2.836 2.926 1.00 98.75 173 VAL A O 1
ATOM 1341 N N . ASN A 1 174 ? -15.434 -3.363 1.446 1.00 98.25 174 ASN A N 1
ATOM 1342 C CA . ASN A 1 174 ? -15.400 -4.782 1.800 1.00 98.25 174 ASN A CA 1
ATOM 1343 C C . ASN A 1 174 ? -14.996 -4.985 3.263 1.00 98.25 174 ASN A C 1
ATOM 1345 O O . ASN A 1 174 ? -15.570 -5.837 3.927 1.00 98.25 174 ASN A O 1
ATOM 1349 N N . ALA A 1 175 ? -14.049 -4.194 3.772 1.00 98.56 175 ALA A N 1
ATOM 1350 C CA . ALA A 1 175 ? -13.667 -4.224 5.178 1.00 98.56 175 ALA A CA 1
ATOM 1351 C C . ALA A 1 175 ? -14.816 -3.793 6.099 1.00 98.56 175 ALA A C 1
ATOM 1353 O O . ALA A 1 175 ? -15.080 -4.451 7.101 1.00 98.56 175 ALA A O 1
ATOM 1354 N N . ALA A 1 176 ? -15.537 -2.726 5.744 1.00 98.56 176 ALA A N 1
ATOM 1355 C CA . ALA A 1 176 ? -16.665 -2.239 6.536 1.00 98.56 176 ALA A CA 1
ATOM 1356 C C . ALA A 1 176 ? -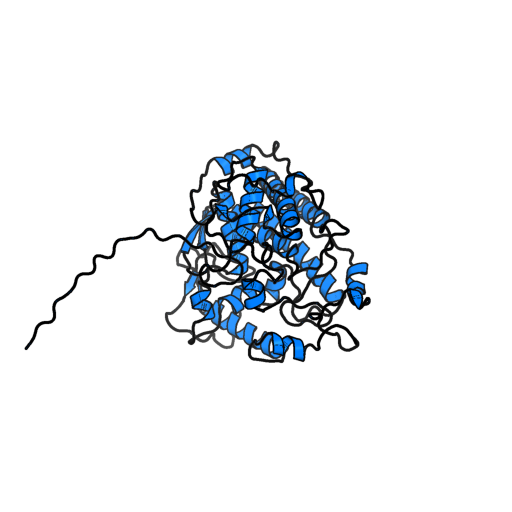17.853 -3.219 6.548 1.00 98.56 176 ALA A C 1
ATOM 1358 O O . ALA A 1 176 ? -18.556 -3.345 7.550 1.00 98.56 176 ALA A O 1
ATOM 1359 N N . MET A 1 177 ? -18.075 -3.915 5.432 1.00 98.31 177 MET A N 1
ATOM 1360 C CA . MET A 1 177 ? -19.205 -4.829 5.236 1.00 98.31 177 MET A CA 1
ATOM 1361 C C . MET A 1 177 ? -18.896 -6.290 5.564 1.00 98.31 177 MET A C 1
ATOM 1363 O O . MET A 1 177 ? -19.777 -7.136 5.421 1.00 98.31 177 MET A O 1
ATOM 1367 N N . ALA A 1 178 ? -17.664 -6.609 5.958 1.00 96.56 178 ALA A N 1
ATOM 1368 C CA . ALA A 1 178 ? -17.300 -7.967 6.324 1.00 96.56 178 ALA A CA 1
ATOM 1369 C C . ALA A 1 178 ? -18.035 -8.425 7.591 1.00 96.56 178 ALA A C 1
ATOM 1371 O O . ALA A 1 178 ? -18.363 -7.614 8.459 1.00 96.56 178 ALA A O 1
ATOM 1372 N N . ASP A 1 179 ? -18.250 -9.737 7.701 1.00 92.69 179 ASP A N 1
ATOM 1373 C CA . ASP A 1 179 ? -18.805 -10.334 8.912 1.00 92.69 179 ASP A CA 1
ATOM 1374 C C . ASP A 1 179 ? -17.856 -10.103 10.092 1.00 92.69 179 ASP A C 1
ATOM 1376 O O . ASP A 1 179 ? -16.672 -10.461 10.015 1.00 92.69 179 ASP A O 1
ATOM 1380 N N . GLU A 1 180 ? -18.410 -9.568 11.179 1.00 93.56 180 GLU A N 1
ATOM 1381 C CA . GLU A 1 180 ? -17.716 -9.339 12.444 1.00 93.56 180 GLU A CA 1
ATOM 1382 C C . GLU A 1 180 ? -17.345 -10.689 13.069 1.00 93.56 180 GLU A C 1
ATOM 1384 O O . GLU A 1 180 ? -18.181 -11.432 13.594 1.00 93.56 180 GLU A O 1
ATOM 1389 N N . LYS A 1 181 ? -16.066 -11.046 12.952 1.00 94.62 181 LYS A N 1
ATOM 1390 C CA . LYS A 1 181 ? -15.496 -12.277 13.500 1.00 94.62 181 LYS A CA 1
ATOM 1391 C C . LYS A 1 181 ? -13.997 -12.123 13.717 1.00 94.62 181 LYS A C 1
ATOM 1393 O O . LYS A 1 181 ? -13.339 -11.309 13.076 1.00 94.62 181 LYS A O 1
ATOM 1398 N N . SER A 1 182 ? -13.440 -12.985 14.560 1.00 95.56 182 SER A N 1
ATOM 1399 C CA . SER A 1 182 ? -11.994 -13.183 14.607 1.00 95.56 182 SER A CA 1
ATOM 1400 C C . SER A 1 182 ? -11.578 -14.234 13.578 1.00 95.56 182 SER A C 1
ATOM 1402 O O . SER A 1 182 ? -12.221 -15.281 13.455 1.00 95.56 182 SER A O 1
ATOM 1404 N N . ILE A 1 183 ? -10.496 -13.970 12.847 1.00 96.06 183 ILE A N 1
ATOM 1405 C CA . ILE A 1 183 ? -9.874 -14.932 11.934 1.00 96.06 183 ILE A CA 1
ATOM 1406 C C . ILE A 1 183 ? -8.419 -15.173 12.320 1.00 96.06 183 ILE A C 1
ATOM 1408 O O . ILE A 1 183 ? -7.740 -14.307 12.870 1.00 96.06 183 ILE A O 1
ATOM 1412 N N . LYS A 1 184 ? -7.917 -16.361 11.983 1.00 95.81 184 LYS A N 1
ATOM 1413 C CA . LYS A 1 184 ? -6.500 -16.691 12.128 1.00 95.81 184 LYS A CA 1
ATOM 1414 C C . LYS A 1 184 ? -5.788 -16.436 10.811 1.00 95.81 184 LYS A C 1
ATOM 1416 O O . LYS A 1 184 ? -6.227 -16.935 9.777 1.00 95.81 184 LYS A O 1
ATOM 1421 N N . VAL A 1 185 ? -4.673 -15.720 10.856 1.00 96.38 185 VAL A N 1
ATOM 1422 C CA . VAL A 1 185 ? -3.890 -15.333 9.676 1.00 96.38 185 VAL A CA 1
ATOM 1423 C C . VAL A 1 185 ? -2.398 -15.548 9.922 1.00 96.38 185 VAL A C 1
ATOM 1425 O O . VAL A 1 185 ? -1.956 -15.708 11.065 1.00 96.38 185 VAL A O 1
ATOM 1428 N N . TRP A 1 186 ? -1.606 -15.570 8.854 1.00 94.00 186 TRP A N 1
ATOM 1429 C CA . TRP A 1 186 ? -0.148 -15.533 8.956 1.00 94.00 186 TRP A CA 1
ATOM 1430 C C . TRP A 1 186 ? 0.376 -14.090 8.958 1.00 94.00 186 TRP A C 1
ATOM 1432 O O . TRP A 1 186 ? 0.210 -13.370 7.978 1.00 94.00 186 TRP A O 1
ATOM 1442 N N . ASP A 1 187 ? 1.087 -13.700 10.018 1.00 91.31 187 ASP A N 1
ATOM 1443 C CA . ASP A 1 187 ? 2.001 -12.551 10.013 1.00 91.31 187 ASP A CA 1
ATOM 1444 C C . ASP A 1 187 ? 3.355 -13.019 9.467 1.00 91.31 187 ASP A C 1
ATOM 1446 O O . ASP A 1 187 ? 4.051 -13.797 10.124 1.00 91.31 187 ASP A O 1
ATOM 1450 N N . GLY A 1 188 ? 3.702 -12.603 8.248 1.00 85.75 188 GLY A N 1
ATOM 1451 C CA . GLY A 1 188 ? 4.966 -12.963 7.602 1.00 85.75 188 GLY A CA 1
ATOM 1452 C C . GLY A 1 188 ? 6.158 -12.116 8.068 1.00 85.75 188 GLY A C 1
ATOM 1453 O O . GLY A 1 188 ? 6.080 -11.329 9.012 1.00 85.75 188 GLY A O 1
ATOM 1454 N N . GLY A 1 189 ? 7.273 -12.203 7.343 1.00 79.56 189 GLY A N 1
ATOM 1455 C CA . GLY A 1 189 ? 8.453 -11.351 7.520 1.00 79.56 189 GLY A CA 1
ATOM 1456 C C . GLY A 1 189 ? 9.736 -12.173 7.484 1.00 79.56 189 GLY A C 1
ATOM 1457 O O . GLY A 1 189 ? 9.827 -13.133 6.732 1.00 79.56 189 GLY A O 1
ATOM 1458 N N . GLY A 1 190 ? 10.731 -11.851 8.318 1.00 73.12 190 GLY A N 1
ATOM 1459 C CA . GLY A 1 190 ? 11.904 -12.731 8.495 1.00 73.12 190 GLY A CA 1
ATOM 1460 C C . GLY A 1 190 ? 11.564 -14.094 9.126 1.00 73.12 190 GLY A C 1
ATOM 1461 O O . GLY A 1 190 ? 12.363 -15.024 9.101 1.00 73.12 190 GLY A O 1
ATOM 1462 N N . TYR A 1 191 ? 10.370 -14.208 9.702 1.00 79.50 191 TYR A N 1
ATOM 1463 C CA . TYR A 1 191 ? 9.732 -15.440 10.140 1.00 79.50 191 TYR A CA 1
ATOM 1464 C C . TYR A 1 191 ? 8.219 -15.278 9.964 1.00 79.50 191 TYR A C 1
ATOM 1466 O O . TYR A 1 191 ? 7.728 -14.150 9.963 1.00 79.50 191 TYR A O 1
ATOM 1474 N N . SER A 1 192 ? 7.493 -16.391 9.852 1.00 84.69 192 SER A N 1
ATOM 1475 C CA . SER A 1 192 ? 6.027 -16.385 9.853 1.00 84.69 192 SER A CA 1
ATOM 1476 C C . SER A 1 192 ? 5.495 -16.825 11.210 1.00 84.69 192 SER A C 1
ATOM 1478 O O . SER A 1 192 ? 5.972 -17.811 11.776 1.00 84.69 192 SER A O 1
ATOM 1480 N N . ALA A 1 193 ? 4.480 -16.135 11.716 1.00 89.44 193 ALA A N 1
ATOM 1481 C CA . ALA A 1 193 ? 3.762 -16.510 12.926 1.00 89.44 193 ALA A CA 1
ATOM 1482 C C . ALA A 1 193 ? 2.254 -16.478 12.677 1.00 89.44 193 ALA A C 1
ATOM 1484 O O . ALA A 1 193 ? 1.747 -15.584 12.006 1.00 89.44 193 ALA A O 1
ATOM 1485 N N . LYS A 1 194 ? 1.527 -17.455 13.225 1.00 92.44 194 LYS A N 1
ATOM 1486 C CA . LYS A 1 194 ? 0.063 -17.407 13.219 1.00 92.44 194 LYS A CA 1
ATOM 1487 C C . LYS A 1 194 ? -0.410 -16.444 14.288 1.00 92.44 194 LYS A C 1
ATOM 1489 O O . LYS A 1 194 ? 0.106 -16.472 15.405 1.00 92.44 194 LYS A O 1
ATOM 1494 N N . THR A 1 195 ? -1.414 -15.656 13.954 1.00 94.44 195 THR A N 1
ATOM 1495 C CA . THR A 1 195 ? -2.016 -14.705 14.876 1.00 94.44 195 THR A CA 1
ATOM 1496 C C . THR A 1 195 ? -3.515 -14.613 14.638 1.00 94.44 195 THR A C 1
ATOM 1498 O O . THR A 1 195 ? -3.988 -14.938 13.548 1.00 94.44 195 THR A O 1
ATOM 1501 N N . ASP A 1 196 ? -4.245 -14.239 15.677 1.00 96.38 196 ASP A N 1
ATOM 1502 C CA . ASP A 1 196 ? -5.670 -13.943 15.596 1.00 96.38 196 ASP A CA 1
ATOM 1503 C C . ASP A 1 196 ? -5.832 -12.441 15.367 1.00 96.38 196 ASP A C 1
ATOM 1505 O O . ASP A 1 196 ? -5.052 -11.644 15.897 1.00 96.38 196 ASP A O 1
ATOM 1509 N N . VAL A 1 197 ? -6.788 -12.075 14.522 1.00 97.88 197 VAL A N 1
ATOM 1510 C CA . VAL A 1 197 ? -7.095 -10.690 14.157 1.00 97.88 197 VAL A CA 1
ATOM 1511 C C . VAL A 1 197 ? -8.601 -10.505 14.077 1.00 97.88 197 VAL A C 1
ATOM 1513 O O . VAL A 1 197 ? -9.333 -11.451 13.771 1.00 97.88 197 VAL A O 1
ATOM 1516 N N . ASP A 1 198 ? -9.050 -9.282 14.313 1.00 98.00 198 ASP A N 1
ATOM 1517 C CA . ASP A 1 198 ? -10.378 -8.841 13.912 1.00 98.00 198 ASP A CA 1
ATOM 1518 C C . ASP A 1 198 ? -10.459 -8.789 12.378 1.00 98.00 198 ASP A C 1
ATOM 1520 O O . ASP A 1 198 ? -9.583 -8.224 11.716 1.00 98.00 198 ASP A O 1
ATOM 1524 N N . HIS A 1 199 ? -11.486 -9.414 11.804 1.00 97.69 199 HIS A N 1
ATOM 1525 C CA . HIS A 1 199 ? -11.615 -9.578 10.360 1.00 97.69 199 HIS A CA 1
ATOM 1526 C C . HIS A 1 199 ? -11.827 -8.250 9.623 1.00 97.69 199 HIS A C 1
ATOM 1528 O O . HIS A 1 199 ? -11.171 -8.013 8.605 1.00 97.69 199 HIS A O 1
ATOM 1534 N N . ASN A 1 200 ? -12.691 -7.374 10.136 1.00 98.38 200 ASN A N 1
ATOM 1535 C CA . ASN A 1 200 ? -12.984 -6.078 9.531 1.00 98.38 200 ASN A CA 1
ATOM 1536 C C . ASN A 1 200 ? -11.733 -5.196 9.539 1.00 98.38 200 ASN A C 1
ATOM 1538 O O . ASN A 1 200 ? -11.344 -4.668 8.498 1.00 98.38 200 ASN A O 1
ATOM 1542 N N . TYR A 1 201 ? -11.044 -5.106 10.678 1.00 98.75 201 TYR A N 1
ATOM 1543 C CA . TYR A 1 201 ? -9.823 -4.315 10.807 1.00 98.75 201 TYR A CA 1
ATOM 1544 C C . TYR A 1 201 ? -8.639 -4.910 10.042 1.00 98.75 201 TYR A C 1
ATOM 1546 O O . TYR A 1 201 ? -7.840 -4.161 9.485 1.00 98.75 201 TYR A O 1
ATOM 1554 N N . PHE A 1 202 ? -8.534 -6.236 9.937 1.00 98.62 202 PHE A N 1
ATOM 1555 C CA . PHE A 1 202 ? -7.553 -6.879 9.062 1.00 98.62 202 PHE A CA 1
ATOM 1556 C C . PHE A 1 202 ? -7.792 -6.539 7.585 1.00 98.62 202 PHE A C 1
ATOM 1558 O O . PHE A 1 202 ? -6.862 -6.155 6.877 1.00 98.62 202 PHE A O 1
ATOM 1565 N N . LEU A 1 203 ? -9.035 -6.618 7.104 1.00 98.50 203 LEU A N 1
ATOM 1566 C CA . LEU A 1 203 ? -9.352 -6.215 5.733 1.00 98.50 203 LEU A CA 1
ATOM 1567 C C . LEU A 1 203 ? -9.158 -4.711 5.520 1.00 98.50 203 LEU A C 1
ATOM 1569 O O . LEU A 1 203 ? -8.682 -4.305 4.460 1.00 98.50 203 LEU A O 1
ATOM 1573 N N . PHE A 1 204 ? -9.458 -3.892 6.528 1.00 98.81 204 PHE A N 1
ATOM 1574 C CA . PHE A 1 204 ? -9.202 -2.456 6.496 1.00 98.81 204 PHE A CA 1
ATOM 1575 C C . PHE A 1 204 ? -7.713 -2.156 6.345 1.00 98.81 204 PHE A C 1
ATOM 1577 O O . PHE A 1 204 ? -7.357 -1.315 5.526 1.00 98.81 204 PHE A O 1
ATOM 1584 N N . GLY A 1 205 ? -6.838 -2.907 7.020 1.00 98.44 205 GLY A N 1
ATOM 1585 C CA . GLY A 1 205 ? -5.388 -2.825 6.827 1.00 98.44 205 GLY A CA 1
ATOM 1586 C C . GLY A 1 205 ? -4.959 -2.941 5.361 1.00 98.44 205 GLY A C 1
ATOM 1587 O O . GLY A 1 205 ? -4.060 -2.243 4.911 1.00 98.44 205 GLY A O 1
ATOM 1588 N N . ARG A 1 206 ? -5.665 -3.730 4.547 1.00 96.31 206 ARG A N 1
ATOM 1589 C CA . ARG A 1 206 ? -5.382 -3.796 3.104 1.00 96.31 206 ARG A CA 1
ATOM 1590 C C . ARG A 1 206 ? -5.704 -2.493 2.374 1.00 96.31 206 ARG A C 1
ATOM 1592 O O . ARG A 1 206 ? -4.986 -2.108 1.458 1.00 96.31 206 ARG A O 1
ATOM 1599 N N . ALA A 1 207 ? -6.785 -1.818 2.770 1.00 98.31 207 ALA A N 1
ATOM 1600 C CA . ALA A 1 207 ? -7.106 -0.488 2.262 1.00 98.31 207 ALA A CA 1
ATOM 1601 C C . ALA A 1 207 ? -6.072 0.545 2.734 1.00 98.31 207 ALA A C 1
ATOM 1603 O O . ALA A 1 207 ? -5.693 1.415 1.952 1.00 98.31 207 ALA A O 1
ATOM 1604 N N . VAL A 1 208 ? -5.603 0.433 3.984 1.00 98.50 208 VAL A N 1
ATOM 1605 C CA . VAL A 1 208 ? -4.569 1.312 4.549 1.00 98.50 208 VAL A CA 1
ATOM 1606 C C . VAL A 1 208 ? -3.247 1.177 3.805 1.00 98.50 208 VAL A C 1
ATOM 1608 O O . VAL A 1 208 ? -2.666 2.200 3.454 1.00 98.50 208 VAL A O 1
ATOM 1611 N N . HIS A 1 209 ? -2.810 -0.047 3.508 1.00 96.94 209 HIS A N 1
ATOM 1612 C CA . HIS A 1 209 ? -1.579 -0.301 2.757 1.00 96.94 209 HIS A CA 1
ATOM 1613 C C . HIS A 1 209 ? -1.599 0.403 1.398 1.00 96.94 209 HIS A C 1
ATOM 1615 O O . HIS A 1 209 ? -0.794 1.306 1.183 1.00 96.94 209 HIS A O 1
ATOM 1621 N N . LEU A 1 210 ? -2.597 0.114 0.555 1.00 96.44 210 LEU A N 1
ATOM 1622 C CA . LEU A 1 210 ? -2.743 0.752 -0.757 1.00 96.44 210 LEU A CA 1
ATOM 1623 C C . LEU A 1 210 ? -2.767 2.283 -0.628 1.00 96.44 210 LEU A C 1
ATOM 1625 O O . LEU A 1 210 ? -2.125 3.002 -1.398 1.00 96.44 210 LEU A O 1
ATOM 1629 N N . PHE A 1 211 ? -3.513 2.797 0.353 1.00 98.31 211 PHE A N 1
ATOM 1630 C CA . PHE A 1 211 ? -3.646 4.232 0.581 1.00 98.31 211 PHE A CA 1
ATOM 1631 C C . PHE A 1 211 ? -2.317 4.890 0.969 1.00 98.31 211 PHE A C 1
ATOM 1633 O O . PHE A 1 211 ? -2.032 5.993 0.508 1.00 98.31 211 PHE A O 1
ATOM 1640 N N . GLN A 1 212 ? -1.494 4.228 1.782 1.00 96.81 212 GLN A N 1
ATOM 1641 C CA . GLN A 1 212 ? -0.168 4.708 2.170 1.00 96.81 212 GLN A CA 1
ATOM 1642 C C . GLN A 1 212 ? 0.856 4.562 1.039 1.00 96.81 212 GLN A C 1
ATOM 1644 O O . GLN A 1 212 ? 1.651 5.480 0.832 1.00 96.81 212 GLN A O 1
ATOM 1649 N N . ASP A 1 213 ? 0.795 3.481 0.261 1.00 94.75 213 ASP A N 1
ATOM 1650 C CA . ASP A 1 213 ? 1.624 3.267 -0.933 1.00 94.75 213 ASP A CA 1
ATOM 1651 C C . ASP A 1 213 ? 1.432 4.382 -1.963 1.00 94.75 213 ASP A C 1
ATOM 1653 O O . ASP A 1 213 ? 2.384 4.808 -2.617 1.00 94.75 213 ASP A O 1
ATOM 1657 N N . ALA A 1 214 ? 0.234 4.965 -2.031 1.00 96.62 214 ALA A N 1
ATOM 1658 C CA . ALA A 1 214 ? -0.037 6.130 -2.865 1.00 96.62 214 ALA A CA 1
ATOM 1659 C C . ALA A 1 214 ? 0.781 7.381 -2.490 1.00 96.62 214 ALA A C 1
ATOM 1661 O O . ALA A 1 214 ? 0.732 8.361 -3.230 1.00 96.62 214 ALA A O 1
ATOM 1662 N N . PHE A 1 215 ? 1.476 7.398 -1.348 1.00 95.69 215 PHE A N 1
ATOM 1663 C CA . PHE A 1 215 ? 2.394 8.462 -0.924 1.00 95.69 215 PHE A CA 1
ATOM 1664 C C . PHE A 1 215 ? 3.868 8.078 -1.085 1.00 95.69 215 PHE A C 1
ATOM 1666 O O . PHE A 1 215 ? 4.734 8.937 -0.911 1.00 95.69 215 PHE A O 1
ATOM 1673 N N . SER A 1 216 ? 4.177 6.826 -1.438 1.00 92.50 216 SER A N 1
ATOM 1674 C CA . SER A 1 216 ? 5.548 6.421 -1.734 1.00 92.50 216 SER A CA 1
ATOM 1675 C C . SER A 1 216 ? 6.036 7.165 -2.985 1.00 92.50 216 SER A C 1
ATOM 1677 O O . SER A 1 216 ? 5.397 7.079 -4.041 1.00 92.50 216 SER A O 1
ATOM 1679 N N . PRO A 1 217 ? 7.171 7.888 -2.922 1.00 90.06 217 PRO A N 1
ATOM 1680 C CA . PRO A 1 217 ? 7.784 8.482 -4.102 1.00 90.06 217 PRO A CA 1
ATOM 1681 C C . PRO A 1 217 ? 8.395 7.443 -5.054 1.00 90.06 217 PRO A C 1
ATOM 1683 O O . PRO A 1 217 ? 8.847 7.815 -6.137 1.00 90.06 217 PRO A O 1
ATOM 1686 N N . GLU A 1 218 ? 8.409 6.158 -4.686 1.00 89.56 218 GLU A N 1
ATOM 1687 C CA . GLU A 1 218 ? 8.731 5.059 -5.605 1.00 89.56 218 GLU A CA 1
ATOM 1688 C C . GLU A 1 218 ? 7.496 4.537 -6.351 1.00 89.56 218 GLU A C 1
ATOM 1690 O O . GLU A 1 218 ? 7.641 3.930 -7.409 1.00 89.56 218 GLU A O 1
ATOM 1695 N N . HIS A 1 219 ? 6.283 4.821 -5.864 1.00 94.12 219 HIS A N 1
ATOM 1696 C CA . HIS A 1 219 ? 5.028 4.394 -6.500 1.00 94.12 219 HIS A CA 1
ATOM 1697 C C . HIS A 1 219 ? 4.336 5.537 -7.237 1.00 94.12 219 HIS A C 1
ATOM 1699 O O . HIS A 1 219 ? 3.679 5.324 -8.254 1.00 94.12 219 HIS A O 1
ATOM 1705 N N . THR A 1 220 ? 4.489 6.770 -6.757 1.00 95.94 220 THR A N 1
ATOM 1706 C CA . THR A 1 220 ? 3.800 7.942 -7.304 1.00 95.94 220 THR A CA 1
ATOM 1707 C C . THR A 1 220 ? 4.703 9.165 -7.392 1.00 95.94 220 THR A C 1
ATOM 1709 O O . THR A 1 220 ? 5.766 9.246 -6.781 1.00 95.94 220 THR A O 1
ATOM 1712 N N . VAL A 1 221 ? 4.253 10.153 -8.162 1.00 95.62 221 VAL A N 1
ATOM 1713 C CA . VAL A 1 221 ? 4.821 11.500 -8.201 1.00 95.62 221 VAL A CA 1
ATOM 1714 C C . VAL A 1 221 ? 3.865 12.441 -7.481 1.00 95.62 221 VAL A C 1
ATOM 1716 O O . VAL A 1 221 ? 2.734 12.644 -7.921 1.00 95.62 221 VAL A O 1
ATOM 1719 N N . ARG A 1 222 ? 4.337 13.038 -6.386 1.00 94.81 222 ARG A N 1
ATOM 1720 C CA . ARG A 1 222 ? 3.647 14.074 -5.605 1.00 94.81 222 ARG A CA 1
ATOM 1721 C C . ARG A 1 222 ? 4.584 15.253 -5.399 1.00 94.81 222 ARG A C 1
ATOM 1723 O O . ARG A 1 222 ? 5.796 15.062 -5.309 1.00 94.81 222 ARG A O 1
ATOM 1730 N N . LEU A 1 223 ? 4.046 16.466 -5.313 1.00 94.25 223 LEU A N 1
ATOM 1731 C CA . LEU A 1 223 ? 4.861 17.680 -5.316 1.00 94.25 223 LEU A CA 1
ATOM 1732 C C . LEU A 1 223 ? 4.650 18.505 -4.050 1.00 94.25 223 LEU A C 1
ATOM 1734 O O . LEU A 1 223 ? 3.539 18.675 -3.570 1.00 94.25 223 LEU A O 1
ATOM 1738 N N . ALA A 1 224 ? 5.716 19.128 -3.549 1.00 93.44 224 ALA A N 1
ATOM 1739 C CA . ALA A 1 224 ? 5.608 20.025 -2.397 1.00 93.44 224 ALA A CA 1
ATOM 1740 C C . ALA A 1 224 ? 4.671 21.223 -2.651 1.00 93.44 224 ALA A C 1
ATOM 1742 O O . ALA A 1 224 ? 4.078 21.747 -1.714 1.00 93.44 224 ALA A O 1
ATOM 1743 N N . GLN A 1 225 ? 4.532 21.652 -3.912 1.00 93.75 225 GLN A N 1
ATOM 1744 C CA . GLN A 1 225 ? 3.746 22.828 -4.306 1.00 93.75 225 GLN A CA 1
ATOM 1745 C C . GLN A 1 225 ? 2.236 22.688 -4.063 1.00 93.75 225 GLN A C 1
ATOM 1747 O O . GLN A 1 225 ? 1.548 23.695 -3.940 1.00 93.75 225 GLN A O 1
ATOM 1752 N N . ASP A 1 226 ? 1.723 21.457 -4.011 1.00 94.44 226 ASP A N 1
ATOM 1753 C CA . ASP A 1 226 ? 0.334 21.157 -3.650 1.00 94.44 226 ASP A CA 1
ATOM 1754 C C . ASP A 1 226 ? 0.246 20.426 -2.310 1.00 94.44 226 ASP A C 1
ATOM 1756 O O . ASP A 1 226 ? -0.705 19.694 -2.045 1.00 94.44 226 ASP A O 1
ATOM 1760 N N . ASN A 1 227 ? 1.259 20.633 -1.465 1.00 95.25 227 ASN A N 1
ATOM 1761 C CA . ASN A 1 227 ? 1.393 20.000 -0.165 1.00 95.25 227 ASN A CA 1
ATOM 1762 C C . ASN A 1 227 ? 1.402 18.463 -0.216 1.00 95.25 227 ASN A C 1
ATOM 1764 O O . ASN A 1 227 ? 1.083 17.821 0.783 1.00 95.25 227 ASN A O 1
ATOM 1768 N N . TYR A 1 228 ? 1.794 17.877 -1.351 1.00 95.44 228 TYR A N 1
ATOM 1769 C CA . TYR A 1 228 ? 1.755 16.440 -1.616 1.00 95.44 228 TYR A CA 1
ATOM 1770 C C . TYR A 1 228 ? 0.337 15.844 -1.602 1.00 95.44 228 TYR A C 1
ATOM 1772 O O . TYR A 1 228 ? 0.179 14.636 -1.431 1.00 95.44 228 TYR A O 1
ATOM 1780 N N . GLU A 1 229 ? -0.711 16.648 -1.789 1.00 94.88 229 GLU A N 1
ATOM 1781 C CA . GLU A 1 229 ? -2.100 16.166 -1.739 1.00 94.88 229 GLU A CA 1
ATOM 1782 C C . GLU A 1 229 ? -2.553 15.500 -3.045 1.00 94.88 229 GLU A C 1
ATOM 1784 O O . GLU A 1 229 ? -3.463 14.670 -3.022 1.00 94.88 229 GLU A O 1
ATOM 1789 N N . LYS A 1 230 ? -1.904 15.813 -4.175 1.00 96.38 230 LYS A N 1
ATOM 1790 C CA . LYS A 1 230 ? -2.287 15.308 -5.501 1.00 96.38 230 LYS A CA 1
ATOM 1791 C C . LYS A 1 230 ? -1.270 14.340 -6.076 1.00 96.38 230 LYS A C 1
ATOM 1793 O O . LYS A 1 230 ? -0.063 14.492 -5.884 1.00 96.38 230 LYS A O 1
ATOM 1798 N N . ILE A 1 231 ? -1.772 13.398 -6.866 1.00 98.06 231 ILE A N 1
ATOM 1799 C CA . ILE A 1 231 ? -0.957 12.490 -7.668 1.00 98.06 231 ILE A CA 1
ATOM 1800 C C . ILE A 1 231 ? -0.785 13.086 -9.064 1.00 98.06 231 ILE A C 1
ATOM 1802 O O . ILE A 1 231 ? -1.757 13.333 -9.778 1.00 98.06 231 ILE A O 1
ATOM 1806 N N . TRP A 1 232 ? 0.465 13.285 -9.467 1.00 97.81 232 TRP A N 1
ATOM 1807 C CA . TRP A 1 232 ? 0.832 13.769 -10.799 1.00 97.81 232 TRP A CA 1
ATOM 1808 C C . TRP A 1 232 ? 1.127 12.632 -11.762 1.00 97.81 232 TRP A C 1
ATOM 1810 O O . TRP A 1 232 ? 0.788 12.718 -12.941 1.00 97.81 232 TRP A O 1
ATOM 1820 N N . GLN A 1 233 ? 1.719 11.555 -11.249 1.00 97.50 233 GLN A N 1
ATOM 1821 C CA . GLN A 1 233 ? 1.933 10.322 -11.987 1.00 97.50 233 GLN A CA 1
ATOM 1822 C C . GLN A 1 233 ? 1.999 9.098 -11.082 1.00 97.50 233 GLN A C 1
ATOM 1824 O O . GLN A 1 233 ? 2.244 9.205 -9.883 1.00 97.50 233 GLN A O 1
ATOM 1829 N N . VAL A 1 234 ? 1.802 7.937 -11.697 1.00 97.88 234 VAL A N 1
ATOM 1830 C CA . VAL A 1 234 ? 2.016 6.614 -11.107 1.00 97.88 234 VAL A CA 1
ATOM 1831 C C . VAL A 1 234 ? 3.253 6.003 -11.758 1.00 97.88 234 VAL A C 1
ATOM 1833 O O . VAL A 1 234 ? 3.415 6.114 -12.973 1.00 97.88 234 VAL A O 1
ATOM 1836 N N . LYS A 1 235 ? 4.127 5.375 -10.980 1.00 96.00 235 LYS A N 1
ATOM 1837 C CA . LYS A 1 235 ? 5.368 4.742 -11.438 1.00 96.00 235 LYS A CA 1
ATOM 1838 C C . LYS A 1 235 ? 5.147 3.265 -11.759 1.00 96.00 235 LYS A C 1
ATOM 1840 O O . LYS A 1 235 ? 4.109 2.688 -11.429 1.00 96.00 235 LYS A O 1
ATOM 1845 N N . ALA A 1 236 ? 6.097 2.662 -12.464 1.00 94.44 236 ALA A N 1
ATOM 1846 C CA . ALA A 1 236 ? 6.032 1.266 -12.875 1.00 94.44 236 ALA A CA 1
ATOM 1847 C C . ALA A 1 236 ? 6.978 0.384 -12.069 1.00 94.44 236 ALA A C 1
ATOM 1849 O O . ALA A 1 236 ? 8.124 0.748 -11.820 1.00 94.44 236 ALA A O 1
ATOM 1850 N N . TYR A 1 237 ? 6.507 -0.817 -11.740 1.00 89.00 237 TYR A N 1
ATOM 1851 C CA . TYR A 1 237 ? 7.331 -1.818 -11.073 1.00 89.00 237 TYR A CA 1
ATOM 1852 C C . TYR A 1 237 ? 8.255 -2.572 -12.033 1.00 89.00 237 TYR A C 1
ATOM 1854 O O . TYR A 1 237 ? 9.381 -2.912 -11.674 1.00 89.00 237 TYR A O 1
ATOM 1862 N N . LEU A 1 238 ? 7.791 -2.823 -13.263 1.00 92.25 238 LEU A N 1
ATOM 1863 C CA . LEU A 1 238 ? 8.513 -3.604 -14.265 1.00 92.25 238 LEU A CA 1
ATOM 1864 C C . LEU A 1 238 ? 8.588 -2.851 -15.594 1.00 92.25 238 LEU A C 1
ATOM 1866 O O . LEU A 1 238 ? 7.804 -3.118 -16.496 1.00 92.25 238 LEU A O 1
ATOM 1870 N N . CYS A 1 239 ? 9.506 -1.895 -15.695 1.00 94.38 239 CYS A N 1
ATOM 1871 C CA . CYS A 1 239 ? 9.973 -1.181 -16.888 1.00 94.38 239 CYS A CA 1
ATOM 1872 C C . CYS A 1 239 ? 8.908 -0.839 -17.948 1.00 94.38 239 CYS A C 1
ATOM 1874 O O . CYS A 1 239 ? 9.137 -1.024 -19.149 1.00 94.38 239 CYS A O 1
ATOM 1876 N N . SER A 1 240 ? 7.738 -0.347 -17.523 1.00 95.75 240 SER A N 1
ATOM 1877 C CA . SER A 1 240 ? 6.698 0.099 -18.457 1.00 95.75 240 SER A CA 1
ATOM 1878 C C . SER A 1 240 ? 7.155 1.362 -19.183 1.00 95.75 240 SER A C 1
ATOM 1880 O O . SER A 1 240 ? 7.591 2.325 -18.556 1.00 95.75 240 SER A O 1
ATOM 1882 N N . GLN A 1 241 ? 7.055 1.365 -20.510 1.00 96.62 241 GLN A N 1
ATOM 1883 C CA . GLN A 1 241 ? 7.433 2.513 -21.330 1.00 96.62 241 GLN A CA 1
ATOM 1884 C C . GLN A 1 241 ? 6.575 3.741 -21.005 1.00 96.62 241 GLN A C 1
ATOM 1886 O O . GLN A 1 241 ? 5.361 3.650 -20.837 1.00 96.62 241 GLN A O 1
ATOM 1891 N N . GLY A 1 242 ? 7.189 4.920 -20.975 1.00 96.25 242 GLY A N 1
ATOM 1892 C CA . GLY A 1 242 ? 6.513 6.174 -20.660 1.00 96.25 242 GLY A CA 1
ATOM 1893 C C . GLY A 1 242 ? 6.179 6.363 -19.177 1.00 96.25 242 GLY A C 1
ATOM 1894 O O . GLY A 1 242 ? 5.213 7.062 -18.856 1.00 96.25 242 GLY A O 1
ATOM 1895 N N . ALA A 1 243 ? 6.946 5.730 -18.287 1.00 96.69 243 ALA A N 1
ATOM 1896 C CA . ALA A 1 243 ? 6.825 5.832 -16.836 1.00 96.69 243 ALA A CA 1
ATOM 1897 C C . ALA A 1 243 ? 8.206 5.899 -16.172 1.00 96.69 243 ALA A C 1
ATOM 1899 O O . ALA A 1 243 ? 9.177 5.348 -16.688 1.00 96.69 243 ALA A O 1
ATOM 1900 N N . GLU A 1 244 ? 8.288 6.537 -15.008 1.00 95.62 244 GLU A N 1
ATOM 1901 C CA . GLU A 1 244 ? 9.408 6.338 -14.080 1.00 95.62 244 GLU A CA 1
ATOM 1902 C C . GLU A 1 244 ? 9.346 4.939 -13.452 1.00 95.62 244 GLU A C 1
ATOM 1904 O O . GLU A 1 244 ? 8.264 4.368 -13.277 1.00 95.62 244 GLU A O 1
ATOM 1909 N N . GLN A 1 245 ? 10.516 4.391 -13.132 1.00 92.75 245 GLN A N 1
ATOM 1910 C CA . GLN A 1 245 ? 10.690 3.034 -12.622 1.00 92.75 245 GLN A CA 1
ATOM 1911 C C . GLN A 1 245 ? 10.885 3.056 -11.100 1.00 92.75 245 GLN A C 1
ATOM 1913 O O . GLN A 1 245 ? 11.718 3.805 -10.597 1.00 92.75 245 GLN A O 1
ATOM 1918 N N . HIS A 1 246 ? 10.158 2.193 -10.387 1.00 87.88 246 HIS A N 1
ATOM 1919 C CA . HIS A 1 246 ? 10.381 1.889 -8.970 1.00 87.88 246 HIS A CA 1
ATOM 1920 C C . HIS A 1 246 ? 11.804 1.352 -8.755 1.00 87.88 246 HIS A C 1
ATOM 1922 O O . HIS A 1 246 ? 12.231 0.444 -9.478 1.00 87.88 246 HIS A O 1
ATOM 1928 N N . THR A 1 247 ? 12.549 1.863 -7.774 1.00 79.75 247 THR A N 1
ATOM 1929 C CA . THR A 1 247 ? 13.914 1.385 -7.508 1.00 79.75 247 THR A CA 1
ATOM 1930 C C . THR A 1 247 ? 13.946 -0.033 -6.932 1.00 79.75 247 THR A C 1
ATOM 1932 O O . THR A 1 247 ? 13.251 -0.361 -5.978 1.00 79.75 247 THR A O 1
ATOM 1935 N N . HIS A 1 248 ? 14.808 -0.889 -7.483 1.00 74.25 248 HIS A N 1
ATOM 1936 C CA . HIS A 1 248 ? 15.101 -2.223 -6.933 1.00 74.25 248 HIS A CA 1
ATOM 1937 C C . HIS A 1 248 ? 16.467 -2.267 -6.232 1.00 74.25 248 HIS A C 1
ATOM 1939 O O . HIS A 1 248 ? 16.976 -3.343 -5.911 1.00 74.25 248 HIS A O 1
ATOM 1945 N N . ASP A 1 249 ? 17.099 -1.108 -6.009 1.00 72.75 249 ASP A N 1
ATOM 1946 C CA . ASP A 1 249 ? 18.430 -1.050 -5.414 1.00 72.75 249 ASP A CA 1
ATOM 1947 C C . ASP A 1 249 ? 18.369 -1.224 -3.890 1.00 72.75 249 ASP A C 1
ATOM 1949 O O . ASP A 1 249 ? 18.065 -0.308 -3.120 1.00 72.75 249 ASP A O 1
ATOM 1953 N N . THR A 1 250 ? 18.723 -2.427 -3.436 1.00 71.19 250 THR A N 1
ATOM 1954 C CA . THR A 1 250 ? 18.824 -2.760 -2.014 1.00 71.19 250 THR A CA 1
ATOM 1955 C C . THR A 1 250 ? 19.737 -1.801 -1.248 1.00 71.19 250 THR A C 1
ATOM 1957 O O . THR A 1 250 ? 19.465 -1.526 -0.082 1.00 71.19 250 THR A O 1
ATOM 1960 N N . ALA A 1 251 ? 20.816 -1.285 -1.846 1.00 73.38 251 ALA A N 1
ATOM 1961 C CA . ALA A 1 251 ? 21.715 -0.352 -1.169 1.00 73.38 251 ALA A CA 1
ATOM 1962 C C . ALA A 1 251 ? 21.027 0.992 -0.909 1.00 73.38 251 ALA A C 1
ATOM 1964 O O . ALA A 1 251 ? 21.129 1.520 0.205 1.00 73.38 251 ALA A O 1
ATOM 1965 N N . ASP A 1 252 ? 20.281 1.503 -1.890 1.00 73.44 252 ASP A N 1
ATOM 1966 C CA . ASP A 1 252 ? 19.513 2.737 -1.733 1.00 73.44 252 ASP A CA 1
ATOM 1967 C C . ASP A 1 252 ? 18.450 2.576 -0.653 1.00 73.44 252 ASP A C 1
ATOM 1969 O O . ASP A 1 252 ? 18.282 3.439 0.209 1.00 73.44 252 ASP A O 1
ATOM 1973 N N . ILE A 1 253 ? 17.771 1.434 -0.625 1.00 71.88 253 ILE A N 1
ATOM 1974 C CA . ILE A 1 253 ? 16.760 1.171 0.392 1.00 71.88 253 ILE A CA 1
ATOM 1975 C C . ILE A 1 253 ? 17.400 1.053 1.782 1.00 71.88 253 ILE A C 1
ATOM 1977 O O . ILE A 1 253 ? 16.946 1.687 2.730 1.00 71.88 253 ILE A O 1
ATOM 1981 N N . VAL A 1 254 ? 18.514 0.333 1.917 1.00 72.50 254 VAL A N 1
ATOM 1982 C CA . VAL A 1 254 ? 19.240 0.137 3.188 1.00 72.50 254 VAL A CA 1
ATOM 1983 C C . VAL A 1 254 ? 19.811 1.445 3.763 1.00 72.50 254 VAL A C 1
ATOM 1985 O O . VAL A 1 254 ? 19.963 1.562 4.988 1.00 72.50 254 VAL A O 1
ATOM 1988 N N . ASN A 1 255 ? 20.113 2.427 2.908 1.00 73.75 255 ASN A N 1
ATOM 1989 C CA . ASN A 1 255 ? 20.604 3.755 3.297 1.00 73.75 255 ASN A CA 1
ATOM 1990 C C . ASN A 1 255 ? 19.492 4.806 3.482 1.00 73.75 255 ASN A C 1
ATOM 1992 O O . ASN A 1 255 ? 19.769 5.910 3.961 1.00 73.75 255 ASN A O 1
ATOM 1996 N N . PHE A 1 256 ? 18.241 4.430 3.197 1.00 79.44 256 PHE A N 1
ATOM 1997 C CA . PHE A 1 256 ? 17.057 5.300 3.142 1.00 79.44 256 PHE A CA 1
ATOM 1998 C C . PHE A 1 256 ? 17.145 6.372 2.048 1.00 79.44 256 PHE A C 1
ATOM 2000 O O . PHE A 1 256 ? 16.578 7.465 2.161 1.00 79.44 256 PHE A O 1
ATOM 2007 N N . ASP A 1 257 ? 17.873 6.039 0.988 1.00 77.81 257 ASP A N 1
ATOM 2008 C CA . ASP A 1 257 ? 18.002 6.822 -0.229 1.00 77.81 257 ASP A CA 1
ATOM 2009 C C . ASP A 1 257 ? 16.820 6.595 -1.166 1.00 77.81 257 ASP A C 1
ATOM 2011 O O . ASP A 1 257 ? 16.343 7.557 -1.767 1.00 77.81 257 ASP A O 1
ATOM 2015 N N . SER A 1 258 ? 16.297 5.367 -1.192 1.00 78.44 258 SER A N 1
ATOM 2016 C CA . SER A 1 258 ? 15.042 5.027 -1.862 1.00 78.44 258 SER A CA 1
ATOM 2017 C C . SER A 1 258 ? 13.865 5.733 -1.206 1.00 78.44 258 SER A C 1
ATOM 2019 O O . SER A 1 258 ? 13.803 5.858 0.023 1.00 78.44 258 SER A O 1
ATOM 2021 N N . GLY A 1 259 ? 12.917 6.166 -2.032 1.00 68.00 259 GLY A N 1
ATOM 2022 C CA . GLY A 1 259 ? 11.651 6.756 -1.648 1.00 68.00 259 GLY A CA 1
ATOM 2023 C C . GLY A 1 259 ? 10.748 5.851 -0.817 1.00 68.00 259 GLY A C 1
ATOM 2024 O O . GLY A 1 259 ? 10.035 6.385 0.029 1.00 68.00 259 GLY A O 1
ATOM 2025 N N . ASP A 1 260 ? 10.855 4.533 -0.985 1.00 76.25 260 ASP A N 1
ATOM 2026 C CA . ASP A 1 260 ? 9.910 3.568 -0.423 1.00 76.25 260 ASP A CA 1
ATOM 2027 C C . ASP A 1 260 ? 9.943 3.566 1.108 1.00 76.25 260 ASP A C 1
ATOM 2029 O O . ASP A 1 260 ? 8.928 3.452 1.780 1.00 76.25 260 ASP A O 1
ATOM 2033 N N . VAL A 1 261 ? 11.111 3.866 1.677 1.00 81.62 261 VAL A N 1
ATOM 2034 C CA . VAL A 1 261 ? 11.302 4.000 3.119 1.00 81.62 261 VAL A CA 1
ATOM 2035 C C . VAL A 1 261 ? 10.831 5.367 3.608 1.00 81.62 261 VAL A C 1
ATOM 2037 O O . VAL A 1 261 ? 11.301 6.405 3.140 1.00 81.62 261 VAL A O 1
ATOM 2040 N N . ILE A 1 262 ? 10.003 5.402 4.650 1.00 86.38 262 ILE A N 1
ATOM 2041 C CA . ILE A 1 262 ? 9.445 6.655 5.193 1.00 86.38 262 ILE A CA 1
ATOM 2042 C C . ILE A 1 262 ? 10.455 7.548 5.947 1.00 86.38 262 ILE A C 1
ATOM 2044 O O . ILE A 1 262 ? 10.163 8.703 6.268 1.00 86.38 262 ILE A O 1
ATOM 2048 N N . TRP A 1 263 ? 11.650 7.033 6.237 1.00 86.44 263 TRP A N 1
ATOM 2049 C CA . TRP A 1 263 ? 12.673 7.666 7.078 1.00 86.44 263 TRP A CA 1
ATOM 2050 C C . TRP A 1 263 ? 13.721 8.423 6.257 1.00 86.44 263 TRP A C 1
ATOM 2052 O O . TRP A 1 263 ? 14.094 8.009 5.167 1.00 86.44 263 TRP A O 1
ATOM 2062 N N . LYS A 1 264 ? 14.242 9.536 6.781 1.00 87.00 264 LYS A N 1
ATOM 2063 C CA . LYS A 1 264 ? 15.328 10.312 6.161 1.00 87.00 264 LYS A CA 1
ATOM 2064 C C . LYS A 1 264 ? 16.651 9.551 6.223 1.00 87.00 264 LYS A C 1
ATOM 2066 O O . LYS A 1 264 ? 16.938 8.890 7.223 1.00 87.00 264 LYS A O 1
ATOM 2071 N N . LYS A 1 265 ? 17.508 9.750 5.217 1.00 83.25 265 LYS A N 1
ATOM 2072 C CA . LYS A 1 265 ? 18.896 9.258 5.188 1.00 83.25 265 LYS A CA 1
ATOM 2073 C C . LYS A 1 265 ? 19.609 9.455 6.529 1.00 83.25 265 LYS A C 1
ATOM 2075 O O . LYS A 1 265 ? 19.444 10.474 7.198 1.00 83.25 265 LYS A O 1
ATOM 2080 N N . HIS A 1 266 ? 20.432 8.480 6.908 1.00 77.06 266 HIS A N 1
ATOM 2081 C CA . HIS A 1 266 ? 21.284 8.505 8.110 1.00 77.06 266 HIS A CA 1
ATOM 2082 C C . HIS A 1 266 ? 20.572 8.534 9.478 1.00 77.06 266 HIS A C 1
ATOM 2084 O O . HIS A 1 266 ? 21.253 8.597 10.505 1.00 77.06 266 HIS A O 1
ATOM 2090 N N . THR A 1 267 ? 19.242 8.407 9.533 1.00 77.31 267 THR A N 1
ATOM 2091 C CA . THR A 1 267 ? 18.481 8.334 10.800 1.00 77.31 267 THR A CA 1
ATOM 2092 C C . THR A 1 267 ? 18.455 6.932 11.425 1.00 77.31 267 THR A C 1
ATOM 2094 O O . THR A 1 267 ? 18.087 6.765 12.583 1.00 77.31 267 THR A O 1
ATOM 2097 N N . ARG A 1 268 ? 18.963 5.919 10.709 1.00 68.06 268 ARG A N 1
ATOM 2098 C CA . ARG A 1 268 ? 19.024 4.498 11.107 1.00 68.06 268 ARG A CA 1
ATOM 2099 C C . ARG A 1 268 ? 19.810 4.191 12.394 1.00 68.06 268 ARG A C 1
ATOM 2101 O O . ARG A 1 268 ? 19.811 3.058 12.861 1.00 68.06 268 ARG A O 1
ATOM 2108 N N . LYS A 1 269 ? 20.529 5.163 12.961 1.00 58.75 269 LYS A N 1
ATOM 2109 C CA . LYS A 1 269 ? 21.545 4.939 14.008 1.00 58.75 269 LYS A CA 1
ATOM 2110 C C . LYS A 1 269 ? 20.987 4.502 15.369 1.00 58.75 269 LYS A C 1
ATOM 2112 O O . LYS A 1 269 ? 21.776 4.148 16.240 1.00 58.75 269 LYS A O 1
ATOM 2117 N N . GLN A 1 270 ? 19.673 4.538 15.576 1.00 61.41 270 GLN A N 1
ATOM 2118 C CA . GLN A 1 270 ? 19.050 4.213 16.857 1.00 61.41 270 GLN A CA 1
ATOM 2119 C C . GLN A 1 270 ? 18.136 2.987 16.712 1.00 61.41 270 GLN A C 1
ATOM 2121 O O . GLN A 1 270 ? 17.282 2.930 15.829 1.00 61.41 270 GLN A O 1
ATOM 2126 N N . LEU A 1 271 ? 18.339 1.991 17.576 1.00 63.41 271 LEU A N 1
ATOM 2127 C CA . LEU A 1 271 ? 17.515 0.782 17.642 1.00 63.41 271 LEU A CA 1
ATOM 2128 C C . LEU A 1 271 ? 16.399 0.954 18.678 1.00 63.41 271 LEU A C 1
ATOM 2130 O O . LEU A 1 271 ? 16.603 1.582 19.715 1.00 63.41 271 LEU A O 1
ATOM 2134 N N . GLY A 1 272 ? 15.258 0.307 18.437 1.00 66.44 272 GLY A N 1
ATOM 2135 C CA . GLY A 1 272 ? 14.134 0.271 19.376 1.00 66.44 272 GLY A CA 1
ATOM 2136 C C . GLY A 1 272 ? 13.152 1.430 19.215 1.00 66.44 272 GLY A C 1
ATOM 2137 O O . GLY A 1 272 ? 13.286 2.260 18.327 1.00 66.44 272 GLY A O 1
ATOM 2138 N N . TRP A 1 273 ? 12.125 1.467 20.068 1.00 73.25 273 TRP A N 1
ATOM 2139 C CA . TRP A 1 273 ? 10.994 2.379 19.870 1.00 73.25 273 TRP A CA 1
ATOM 2140 C C . TRP A 1 273 ? 11.329 3.870 20.003 1.00 73.25 273 TRP A C 1
ATOM 2142 O O . TRP A 1 273 ? 10.647 4.707 19.422 1.00 73.25 273 TRP A O 1
ATOM 2152 N N . SER A 1 274 ? 12.405 4.193 20.719 1.00 70.25 274 SER A N 1
ATOM 2153 C CA . SER A 1 274 ? 12.892 5.559 20.916 1.00 70.25 274 SER A CA 1
ATOM 2154 C C . SER A 1 274 ? 13.500 6.194 19.659 1.00 70.25 274 SER A C 1
ATOM 2156 O O . SER A 1 274 ? 13.721 7.406 19.649 1.00 70.25 274 SER A O 1
ATOM 2158 N N . SER A 1 275 ? 13.768 5.412 18.606 1.00 73.44 275 SER A N 1
ATOM 2159 C CA . SER A 1 275 ? 14.288 5.927 17.333 1.00 73.44 275 SER A CA 1
ATOM 2160 C C . SER A 1 275 ? 13.207 6.411 16.369 1.00 73.44 275 SER A C 1
ATOM 2162 O O . SER A 1 275 ? 13.504 7.175 15.444 1.00 73.44 275 SER A O 1
ATOM 2164 N N . TYR A 1 276 ? 11.954 6.005 16.589 1.00 78.31 276 TYR A N 1
ATOM 2165 C CA . TYR A 1 276 ? 10.830 6.349 15.728 1.00 78.31 276 TYR A CA 1
ATOM 2166 C C . TYR A 1 276 ? 10.297 7.746 16.042 1.00 78.31 276 TYR A C 1
ATOM 2168 O O . TYR A 1 276 ? 9.326 7.904 16.776 1.00 78.31 276 TYR A O 1
ATOM 2176 N N . LYS A 1 277 ? 10.951 8.763 15.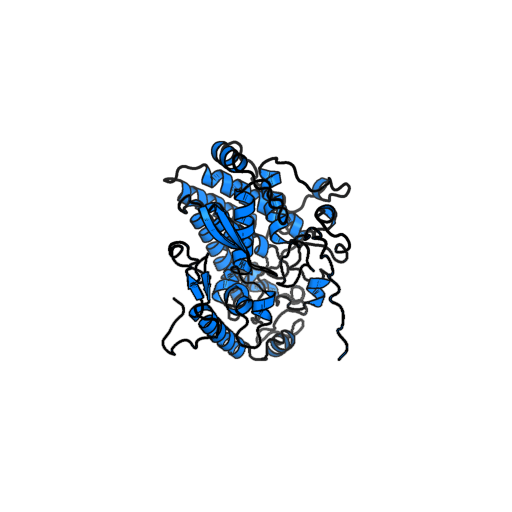486 1.00 85.25 277 LYS A N 1
ATOM 2177 C CA . LYS A 1 277 ? 10.632 10.177 15.706 1.00 85.25 277 LYS A CA 1
ATOM 2178 C C . LYS A 1 277 ? 10.106 10.835 14.437 1.00 85.25 277 LYS A C 1
ATOM 2180 O O . LYS A 1 277 ? 10.639 10.583 13.356 1.00 85.25 277 LYS A O 1
ATOM 2185 N N . ALA A 1 278 ? 9.124 11.724 14.570 1.00 88.88 278 ALA A N 1
ATOM 2186 C CA . ALA A 1 278 ? 8.570 12.473 13.441 1.00 88.88 278 ALA A CA 1
ATOM 2187 C C . ALA A 1 278 ? 9.637 13.350 12.754 1.00 88.88 278 ALA A C 1
ATOM 2189 O O . ALA A 1 278 ? 9.666 13.452 11.528 1.00 88.88 278 ALA A O 1
ATOM 2190 N N . SER A 1 279 ? 10.593 13.895 13.514 1.00 90.38 279 SER A N 1
ATOM 2191 C CA . SER A 1 279 ? 11.766 14.622 13.002 1.00 90.38 279 SER A CA 1
ATOM 2192 C C . SER A 1 279 ? 12.625 13.809 12.025 1.00 90.38 279 SER A C 1
ATOM 2194 O O . SER A 1 279 ? 13.206 14.374 11.088 1.00 90.38 279 SER A O 1
ATOM 2196 N N . ASN A 1 280 ? 12.639 12.480 12.160 1.00 88.88 280 ASN A N 1
ATOM 2197 C CA . ASN A 1 280 ? 13.365 11.569 11.277 1.00 88.88 280 ASN A CA 1
ATOM 2198 C C . ASN A 1 280 ? 12.585 11.188 10.010 1.00 88.88 280 ASN A C 1
ATOM 2200 O O . ASN A 1 280 ? 13.171 10.583 9.115 1.00 88.88 280 ASN A O 1
ATOM 2204 N N . MET A 1 281 ? 11.300 11.524 9.894 1.00 88.94 281 MET A N 1
ATOM 2205 C CA . MET A 1 281 ? 10.476 11.148 8.742 1.00 88.94 281 MET A CA 1
ATOM 2206 C C . MET A 1 281 ? 10.678 12.080 7.550 1.00 88.94 281 MET A C 1
ATOM 2208 O O . MET A 1 281 ? 10.953 13.275 7.699 1.00 88.94 281 MET A O 1
ATOM 2212 N N . LYS A 1 282 ? 10.510 11.538 6.343 1.00 90.50 282 LYS A N 1
ATOM 2213 C CA . LYS A 1 282 ? 10.436 12.329 5.112 1.00 90.50 282 LYS A CA 1
ATOM 2214 C C . LYS A 1 282 ? 9.157 13.183 5.101 1.00 90.50 282 LYS A C 1
ATOM 2216 O O . LYS A 1 282 ? 8.134 12.735 5.615 1.00 90.50 282 LYS A O 1
ATOM 2221 N N . PRO A 1 283 ? 9.167 14.366 4.455 1.00 92.62 283 PRO A N 1
ATOM 2222 C CA . PRO A 1 283 ? 7.977 15.205 4.310 1.00 92.62 283 PRO A CA 1
ATOM 2223 C C . PRO A 1 283 ? 6.736 14.467 3.802 1.00 92.62 283 PRO A C 1
ATOM 2225 O O . PRO A 1 283 ? 5.667 14.589 4.387 1.00 92.62 283 PRO A O 1
ATOM 2228 N N . VAL A 1 284 ? 6.893 13.648 2.760 1.00 92.06 284 VAL A N 1
ATOM 2229 C CA . VAL A 1 284 ? 5.779 12.894 2.171 1.00 92.06 284 VAL A CA 1
ATOM 2230 C C . VAL A 1 284 ? 5.186 11.865 3.141 1.00 92.06 284 VAL A C 1
ATOM 2232 O O . VAL A 1 284 ? 3.981 11.650 3.139 1.00 92.06 284 VAL A O 1
ATOM 2235 N N . ALA A 1 285 ? 5.998 11.301 4.040 1.00 92.69 285 ALA A N 1
ATOM 2236 C CA . ALA A 1 285 ? 5.525 10.373 5.061 1.00 92.69 285 ALA A CA 1
ATOM 2237 C C . ALA A 1 285 ? 4.764 11.079 6.194 1.00 92.69 285 ALA A C 1
ATOM 2239 O O . ALA A 1 285 ? 3.849 10.499 6.770 1.00 92.69 285 ALA A O 1
ATOM 2240 N N . LEU A 1 286 ? 5.107 12.334 6.506 1.00 94.69 286 LEU A N 1
ATOM 2241 C CA . LEU A 1 286 ? 4.319 13.151 7.436 1.00 94.69 286 LEU A CA 1
ATOM 2242 C C . LEU A 1 286 ? 2.941 13.471 6.844 1.00 94.69 286 LEU A C 1
ATOM 2244 O O . LEU A 1 286 ? 1.944 13.369 7.550 1.00 94.69 286 LEU A O 1
ATOM 2248 N N . VAL A 1 287 ? 2.864 13.767 5.543 1.00 96.50 287 VAL A N 1
ATOM 2249 C CA . VAL A 1 287 ? 1.573 13.928 4.852 1.00 96.50 287 VAL A CA 1
ATOM 2250 C C . VAL A 1 287 ? 0.803 12.603 4.798 1.00 96.50 287 VAL A C 1
ATOM 2252 O O . VAL A 1 287 ? -0.393 12.584 5.069 1.00 96.50 287 VAL A O 1
ATOM 2255 N N . ALA A 1 288 ? 1.477 11.477 4.541 1.00 96.88 288 ALA A N 1
ATOM 2256 C CA . ALA A 1 288 ? 0.856 10.152 4.586 1.00 96.88 288 ALA A CA 1
ATOM 2257 C C . ALA A 1 288 ? 0.279 9.823 5.975 1.00 96.88 288 ALA A C 1
ATOM 2259 O O . ALA A 1 288 ? -0.781 9.202 6.071 1.00 96.88 288 ALA A O 1
ATOM 2260 N N . LEU A 1 289 ? 0.942 10.259 7.055 1.00 96.50 289 LEU A N 1
ATOM 2261 C CA . LEU A 1 289 ? 0.432 10.134 8.421 1.00 96.50 289 LEU A CA 1
ATOM 2262 C C . LEU A 1 289 ? -0.864 10.934 8.599 1.00 96.50 289 LEU A C 1
ATOM 2264 O O . LEU A 1 289 ? -1.842 10.386 9.098 1.00 96.50 289 LEU A O 1
ATOM 2268 N N . GLU A 1 290 ? -0.893 12.201 8.181 1.00 97.69 290 GLU A N 1
ATOM 2269 C CA . GLU A 1 290 ? -2.092 13.047 8.245 1.00 97.69 290 GLU A CA 1
ATOM 2270 C C . GLU A 1 290 ? -3.253 12.466 7.423 1.00 97.69 290 GLU A C 1
ATOM 2272 O O . GLU A 1 290 ? -4.367 12.322 7.928 1.00 97.69 290 GLU A O 1
ATOM 2277 N N . ALA A 1 291 ? -2.986 12.024 6.195 1.00 98.38 291 ALA A N 1
ATOM 2278 C CA . ALA A 1 291 ? -3.976 11.356 5.357 1.00 98.38 291 ALA A CA 1
ATOM 2279 C C . ALA A 1 291 ? -4.477 10.042 5.991 1.00 98.38 291 ALA A C 1
ATOM 2281 O O . ALA A 1 291 ? -5.669 9.730 5.943 1.00 98.38 291 ALA A O 1
ATOM 2282 N N . SER A 1 292 ? -3.590 9.289 6.651 1.00 98.62 292 SER A N 1
ATOM 2283 C CA . SER A 1 292 ? -3.959 8.071 7.381 1.00 98.62 292 SER A CA 1
ATOM 2284 C C . SER A 1 292 ? -4.873 8.365 8.577 1.00 98.62 292 SER A C 1
ATOM 2286 O O . SER A 1 292 ? -5.712 7.531 8.909 1.00 98.62 292 SER A O 1
ATOM 2288 N N . LYS A 1 293 ? -4.780 9.542 9.216 1.00 98.69 293 LYS A N 1
ATOM 2289 C CA . LYS A 1 293 ? -5.727 9.937 10.279 1.00 98.69 293 LYS A CA 1
ATOM 2290 C C . LYS A 1 293 ? -7.135 10.119 9.728 1.00 98.69 293 LYS A C 1
ATOM 2292 O O . LYS A 1 293 ? -8.090 9.656 10.347 1.00 98.69 293 LYS A O 1
ATOM 2297 N N . ASP A 1 294 ? -7.266 10.751 8.561 1.00 98.75 294 ASP A N 1
ATOM 2298 C CA . ASP A 1 294 ? -8.560 10.866 7.882 1.00 98.75 294 ASP A CA 1
ATOM 2299 C C . ASP A 1 294 ? -9.128 9.488 7.544 1.00 98.75 294 ASP A C 1
ATOM 2301 O O . ASP A 1 294 ? -10.308 9.241 7.792 1.00 98.75 294 ASP A O 1
ATOM 2305 N N . LEU A 1 295 ? -8.285 8.584 7.035 1.00 98.88 295 LEU A N 1
ATOM 2306 C CA . LEU A 1 295 ? -8.660 7.207 6.720 1.00 98.88 295 LEU A CA 1
ATOM 2307 C C . LEU A 1 295 ? -9.173 6.449 7.955 1.00 98.88 295 LEU A C 1
ATOM 2309 O O . LEU A 1 295 ? -10.250 5.853 7.910 1.00 98.88 295 LEU A O 1
ATOM 2313 N N . TRP A 1 296 ? -8.443 6.506 9.072 1.00 98.88 296 TRP A N 1
ATOM 2314 C CA . TRP A 1 296 ? -8.856 5.887 10.335 1.00 98.88 296 TRP A CA 1
ATOM 2315 C C . TRP A 1 296 ? -10.156 6.482 10.871 1.00 98.88 296 TRP A C 1
ATOM 2317 O O . TRP A 1 296 ? -11.073 5.745 11.226 1.00 98.88 296 TRP A O 1
ATOM 2327 N N . ALA A 1 297 ? -10.272 7.810 10.897 1.00 98.88 297 ALA A N 1
ATOM 2328 C CA . ALA A 1 297 ? -11.477 8.473 11.377 1.00 98.88 297 ALA A CA 1
ATOM 2329 C C . ALA A 1 297 ? -12.701 8.135 10.509 1.00 98.88 297 ALA A C 1
ATOM 2331 O O . ALA A 1 297 ? -13.786 7.900 11.039 1.00 98.88 297 ALA A O 1
ATOM 2332 N N . ALA A 1 298 ? -12.528 8.067 9.188 1.00 98.81 298 ALA A N 1
ATOM 2333 C CA . ALA A 1 298 ? -13.554 7.641 8.242 1.00 98.81 298 ALA A CA 1
ATOM 2334 C C . ALA A 1 298 ? -14.013 6.198 8.479 1.00 98.81 298 ALA A C 1
ATOM 2336 O O . ALA A 1 298 ? -15.218 5.933 8.490 1.00 98.81 298 ALA A O 1
ATOM 2337 N N . PHE A 1 299 ? -13.078 5.270 8.701 1.00 98.88 299 PHE A N 1
ATOM 2338 C CA . PHE A 1 299 ? -13.420 3.873 8.962 1.00 98.88 299 PHE A CA 1
ATOM 2339 C C . PHE A 1 299 ? -14.140 3.706 10.305 1.00 98.88 299 PHE A C 1
ATOM 2341 O O . PHE A 1 299 ? -15.196 3.085 10.347 1.00 98.88 299 PHE A O 1
ATOM 2348 N N . ILE A 1 300 ? -13.668 4.368 11.368 1.00 98.88 300 ILE A N 1
ATOM 2349 C CA . ILE A 1 300 ? -14.332 4.373 12.685 1.00 98.88 300 ILE A CA 1
ATOM 2350 C C . ILE A 1 300 ? -15.761 4.929 12.579 1.00 98.88 300 ILE A C 1
ATOM 2352 O O . ILE A 1 300 ? -16.704 4.328 13.091 1.00 98.88 300 ILE A O 1
ATOM 2356 N N . ARG A 1 301 ? -15.954 6.055 11.872 1.00 98.69 301 ARG A N 1
ATOM 2357 C CA . ARG A 1 301 ? -17.301 6.597 11.618 1.00 98.69 301 ARG A CA 1
ATOM 2358 C C . ARG A 1 301 ? -18.178 5.618 10.851 1.00 98.69 301 ARG A C 1
ATOM 2360 O O . ARG A 1 301 ? -19.362 5.536 11.142 1.00 98.69 301 ARG A O 1
ATOM 2367 N N . THR A 1 302 ? -17.605 4.898 9.892 1.00 98.62 302 THR A N 1
ATOM 2368 C CA . THR A 1 302 ? -18.323 3.913 9.079 1.00 98.62 302 THR A CA 1
ATOM 2369 C C . THR A 1 302 ? -18.764 2.710 9.908 1.00 98.62 302 THR A C 1
ATOM 2371 O O . THR A 1 302 ? -19.920 2.312 9.815 1.00 98.62 302 THR A O 1
ATOM 2374 N N . MET A 1 303 ? -17.883 2.149 10.735 1.00 98.44 303 MET A N 1
ATOM 2375 C CA . MET A 1 303 ? -18.200 0.976 11.559 1.00 98.44 303 MET A CA 1
ATOM 2376 C C . MET A 1 303 ? -19.289 1.272 12.600 1.00 98.44 303 MET A C 1
ATOM 2378 O O . MET A 1 303 ? -20.155 0.431 12.836 1.00 98.44 303 MET A O 1
ATOM 2382 N N . ALA A 1 304 ? -19.352 2.514 13.094 1.00 97.62 304 ALA A N 1
ATOM 2383 C CA . ALA A 1 304 ? -20.423 2.981 13.975 1.00 97.62 304 ALA A CA 1
ATOM 2384 C C . ALA A 1 304 ? -21.808 3.109 13.301 1.00 97.62 304 ALA A C 1
ATOM 2386 O O . ALA A 1 304 ? -22.794 3.381 13.989 1.00 97.62 304 ALA A O 1
ATOM 2387 N N . VAL A 1 305 ? -21.909 2.953 11.976 1.00 97.06 305 VAL A N 1
ATOM 2388 C CA . VAL A 1 305 ? -23.184 2.977 11.245 1.00 97.06 305 VAL A CA 1
ATOM 2389 C C . VAL A 1 305 ? -23.803 1.579 11.199 1.00 97.06 305 VAL A C 1
ATOM 2391 O O . VAL A 1 305 ? -23.123 0.579 10.957 1.00 97.06 305 VAL A O 1
ATOM 2394 N N . GLU A 1 306 ? -25.125 1.530 11.365 1.00 94.56 306 GLU A N 1
ATOM 2395 C CA . GLU A 1 306 ? -25.950 0.326 11.224 1.00 94.56 306 GLU A CA 1
ATOM 2396 C C . GLU A 1 306 ? -25.707 -0.394 9.889 1.00 94.56 306 GLU A C 1
ATOM 2398 O O . GLU A 1 306 ? -25.655 0.233 8.825 1.00 94.56 306 GLU A O 1
ATOM 2403 N N . GLY A 1 307 ? -25.650 -1.729 9.916 1.00 93.00 307 GLY A N 1
ATOM 2404 C CA . GLY A 1 307 ? -25.263 -2.544 8.755 1.00 93.00 307 GLY A CA 1
ATOM 2405 C C . GLY A 1 307 ? -26.079 -2.285 7.479 1.00 93.00 307 GLY A C 1
ATOM 2406 O O . GLY A 1 307 ? -25.538 -2.341 6.379 1.00 93.00 307 GLY A O 1
ATOM 2407 N N . THR A 1 308 ? -27.359 -1.913 7.603 1.00 95.56 308 THR A N 1
ATOM 2408 C CA . THR A 1 308 ? -28.230 -1.600 6.447 1.00 95.56 308 THR A CA 1
ATOM 2409 C C . THR A 1 308 ? -27.859 -0.308 5.711 1.00 95.56 308 THR A C 1
ATOM 2411 O O . THR A 1 308 ? -28.221 -0.145 4.548 1.00 95.56 308 THR A O 1
ATOM 2414 N N . GLN A 1 309 ? -27.143 0.610 6.365 1.00 97.44 309 GLN A N 1
ATOM 2415 C CA . GLN A 1 309 ? -26.694 1.891 5.801 1.00 97.44 309 GLN A CA 1
ATOM 2416 C C . GLN A 1 309 ? -25.173 1.939 5.600 1.00 97.44 309 GLN A C 1
ATOM 2418 O O . GLN A 1 309 ? -24.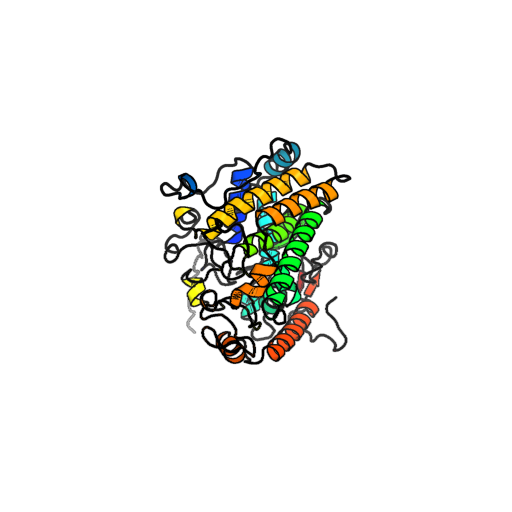673 2.795 4.862 1.00 97.44 309 GLN A O 1
ATOM 2423 N N . ARG A 1 310 ? -24.444 1.011 6.233 1.00 98.06 310 ARG A N 1
ATOM 2424 C CA . ARG A 1 310 ? -22.983 0.983 6.303 1.00 98.06 310 ARG A CA 1
ATOM 2425 C C . ARG A 1 310 ? -22.324 0.970 4.926 1.00 98.06 310 ARG A C 1
ATOM 2427 O O . ARG A 1 310 ? -21.390 1.734 4.726 1.00 98.06 310 ARG A O 1
ATOM 2434 N N . GLU A 1 311 ? -22.832 0.214 3.948 1.00 98.56 311 GLU A N 1
ATOM 2435 C CA . GLU A 1 311 ? -22.212 0.158 2.611 1.00 98.56 311 GLU A CA 1
ATOM 2436 C C . GLU A 1 311 ? -22.235 1.525 1.910 1.00 98.56 311 GLU A C 1
ATOM 2438 O O . GLU A 1 311 ? -21.214 1.996 1.405 1.00 98.56 311 GLU A O 1
ATOM 2443 N N . SER A 1 312 ? -23.397 2.186 1.894 1.00 98.44 312 SER A N 1
ATOM 2444 C CA . SER A 1 312 ? -23.535 3.506 1.270 1.00 98.44 312 SER A CA 1
ATOM 2445 C C . SER A 1 312 ? -22.660 4.537 1.978 1.00 98.44 312 SER A C 1
ATOM 2447 O O . SER A 1 312 ? -22.013 5.342 1.311 1.00 98.44 312 SER A O 1
ATOM 2449 N N . TYR A 1 313 ? -22.627 4.506 3.313 1.00 98.62 313 TYR A N 1
ATOM 2450 C CA . TYR A 1 313 ? -21.797 5.409 4.105 1.00 98.62 313 TYR A CA 1
ATOM 2451 C C . TYR A 1 313 ? -20.301 5.163 3.849 1.00 98.62 313 TYR A C 1
ATOM 2453 O O . TYR A 1 313 ? -19.557 6.109 3.589 1.00 98.62 313 TYR A O 1
ATOM 2461 N N . ALA A 1 314 ? -19.881 3.894 3.812 1.00 98.75 314 ALA A N 1
ATOM 2462 C CA . ALA A 1 314 ? -18.514 3.480 3.513 1.00 98.75 314 ALA A CA 1
ATOM 2463 C C . ALA A 1 314 ? -18.058 3.981 2.138 1.00 98.75 314 ALA A C 1
ATOM 2465 O O . ALA A 1 314 ? -16.958 4.510 2.005 1.00 98.75 314 ALA A O 1
ATOM 2466 N N . ARG A 1 315 ? -18.916 3.867 1.113 1.00 98.81 315 ARG A N 1
ATOM 2467 C CA . ARG A 1 315 ? -18.628 4.391 -0.232 1.00 98.81 315 ARG A CA 1
ATOM 2468 C C . ARG A 1 315 ? -18.455 5.907 -0.226 1.00 98.81 315 ARG A C 1
ATOM 2470 O O . ARG A 1 315 ? -17.546 6.404 -0.883 1.00 98.81 315 ARG A O 1
ATOM 2477 N N . THR A 1 316 ? -19.293 6.639 0.508 1.00 98.75 316 THR A N 1
ATOM 2478 C CA . THR A 1 316 ? -19.176 8.100 0.625 1.00 98.75 316 THR A CA 1
ATOM 2479 C C . THR A 1 316 ? -17.884 8.520 1.326 1.00 98.75 316 THR A C 1
ATOM 2481 O O . THR A 1 316 ? -17.185 9.398 0.826 1.00 98.75 316 THR A O 1
ATOM 2484 N N . GLU A 1 317 ? -17.541 7.894 2.452 1.00 98.75 317 GLU A N 1
ATOM 2485 C CA . GLU A 1 317 ? -16.291 8.176 3.170 1.00 98.75 317 GLU A CA 1
ATOM 2486 C C . GLU A 1 317 ? -15.061 7.808 2.323 1.00 98.75 317 GLU A C 1
ATOM 2488 O O . GLU A 1 317 ? -14.140 8.615 2.192 1.00 98.75 317 GLU A O 1
ATOM 2493 N N . ALA A 1 318 ? -15.065 6.642 1.668 1.00 98.81 318 ALA A N 1
ATOM 2494 C CA . ALA A 1 318 ? -13.976 6.220 0.789 1.00 98.81 318 ALA A CA 1
ATOM 2495 C C . ALA A 1 318 ? -13.806 7.149 -0.424 1.00 98.81 318 ALA A C 1
ATOM 2497 O O . ALA A 1 318 ? -12.680 7.508 -0.766 1.00 98.81 318 ALA A O 1
ATOM 2498 N N . GLN A 1 319 ? -14.902 7.587 -1.052 1.00 98.75 319 GLN A N 1
ATOM 2499 C CA . GLN A 1 319 ? -14.836 8.549 -2.155 1.00 98.75 319 GLN A CA 1
ATOM 2500 C C . GLN A 1 319 ? -14.265 9.889 -1.688 1.00 98.75 319 GLN A C 1
ATOM 2502 O O . GLN A 1 319 ? -13.420 10.465 -2.364 1.00 98.75 319 GLN A O 1
ATOM 2507 N N . LEU A 1 320 ? -14.656 10.361 -0.504 1.00 98.56 320 LEU A N 1
ATOM 2508 C CA . LEU A 1 320 ? -14.110 11.596 0.044 1.00 98.56 320 LEU A CA 1
ATOM 2509 C C . LEU A 1 320 ? -12.597 11.497 0.297 1.00 98.56 320 LEU A C 1
ATOM 2511 O O . LEU A 1 320 ? -11.870 12.464 0.075 1.00 98.56 320 LEU A O 1
ATOM 2515 N N . LEU A 1 321 ? -12.109 10.342 0.753 1.00 98.75 321 LEU A N 1
ATOM 2516 C CA . LEU A 1 321 ? -10.674 10.087 0.893 1.00 98.75 321 LEU A CA 1
ATOM 2517 C C . LEU A 1 321 ? -9.968 10.092 -0.467 1.00 98.75 321 LEU A C 1
ATOM 2519 O O . LEU A 1 321 ? -8.894 10.683 -0.585 1.00 98.75 321 LEU A O 1
ATOM 2523 N N . VAL A 1 322 ? -10.583 9.506 -1.500 1.00 98.69 322 VAL A N 1
ATOM 2524 C CA . VAL A 1 322 ? -10.075 9.579 -2.877 1.00 98.69 322 VAL A CA 1
ATOM 2525 C C . VAL A 1 322 ? -9.974 11.029 -3.343 1.00 98.69 322 VAL A C 1
ATOM 2527 O O . VAL A 1 322 ? -8.905 11.448 -3.783 1.00 98.69 322 VAL A O 1
ATOM 2530 N N . ASP A 1 323 ? -11.036 11.813 -3.183 1.00 98.19 323 ASP A N 1
ATOM 2531 C CA . ASP A 1 323 ? -11.082 13.212 -3.617 1.00 98.19 323 ASP A CA 1
ATOM 2532 C C . ASP A 1 323 ? -10.041 14.071 -2.880 1.00 98.19 323 ASP A C 1
ATOM 2534 O O . ASP A 1 323 ? -9.417 14.959 -3.465 1.00 98.19 323 ASP A O 1
ATOM 2538 N N . ASN A 1 324 ? -9.816 13.789 -1.596 1.00 97.62 324 ASN A N 1
ATOM 2539 C CA . ASN A 1 324 ? -8.910 14.561 -0.754 1.00 97.62 324 ASN A CA 1
ATOM 2540 C C . ASN A 1 324 ? -7.433 14.210 -0.920 1.00 97.62 324 ASN A C 1
ATOM 2542 O O . ASN A 1 324 ? -6.603 15.100 -0.730 1.00 97.62 324 ASN A O 1
ATOM 2546 N N . TRP A 1 325 ? -7.116 12.940 -1.178 1.00 98.25 325 TRP A N 1
ATOM 2547 C CA . TRP A 1 325 ? -5.759 12.411 -1.005 1.00 98.25 325 TRP A CA 1
ATOM 2548 C C . TRP A 1 325 ? -5.253 11.586 -2.182 1.00 98.25 325 TRP A C 1
ATOM 2550 O O . TRP A 1 325 ? -4.042 11.493 -2.377 1.00 98.25 325 TRP A O 1
ATOM 2560 N N . LEU A 1 326 ? -6.149 10.994 -2.975 1.00 98.31 326 LEU A N 1
ATOM 2561 C CA . LEU A 1 326 ? -5.802 10.178 -4.143 1.00 98.31 326 LEU A CA 1
ATOM 2562 C C . LEU A 1 326 ? -6.209 10.853 -5.460 1.00 98.31 326 LEU A C 1
ATOM 2564 O O . LEU A 1 326 ? -6.235 10.198 -6.501 1.00 98.31 326 LEU A O 1
ATOM 2568 N N . SER A 1 327 ? -6.555 12.140 -5.429 1.00 97.25 327 SER A N 1
ATOM 2569 C CA . SER A 1 327 ? -7.010 12.874 -6.606 1.00 97.25 327 SER A CA 1
ATOM 2570 C C . SER A 1 327 ? -5.874 13.123 -7.598 1.00 97.25 327 SER A C 1
ATOM 2572 O O . SER A 1 327 ? -4.702 13.268 -7.236 1.00 97.25 327 SER A O 1
ATOM 2574 N N . PHE A 1 328 ? -6.240 13.184 -8.875 1.00 98.19 328 PHE A N 1
ATOM 2575 C CA . PHE A 1 328 ? -5.339 13.521 -9.967 1.00 98.19 328 PHE A CA 1
ATOM 2576 C C . PHE A 1 328 ? -6.096 14.267 -11.068 1.00 98.19 328 PHE A C 1
ATOM 2578 O O . PHE A 1 328 ? -7.312 14.132 -11.207 1.00 98.19 328 PHE A O 1
ATOM 2585 N N . ASP A 1 329 ? -5.366 15.048 -11.861 1.00 98.19 329 ASP A N 1
ATOM 2586 C CA . ASP A 1 329 ? -5.880 15.643 -13.094 1.00 98.19 329 ASP A CA 1
ATOM 2587 C C . ASP A 1 329 ? -5.483 14.746 -14.272 1.00 98.19 329 ASP A C 1
ATOM 2589 O O . ASP A 1 329 ? -4.299 14.600 -14.584 1.00 98.19 329 ASP A O 1
ATOM 2593 N N . ALA A 1 330 ? -6.472 14.118 -14.913 1.00 98.00 330 ALA A N 1
ATOM 2594 C CA . ALA A 1 330 ? -6.224 13.167 -15.993 1.00 98.00 330 ALA A CA 1
ATOM 2595 C C . ALA A 1 330 ? -5.494 13.812 -17.182 1.00 98.00 330 ALA A C 1
ATOM 2597 O O . ALA A 1 330 ? -4.613 13.189 -17.770 1.00 98.00 330 ALA A O 1
ATOM 2598 N N . GLN A 1 331 ? -5.808 15.065 -17.520 1.00 98.00 331 GLN A N 1
ATOM 2599 C CA . GLN A 1 331 ? -5.189 15.745 -18.653 1.00 98.00 331 GLN A CA 1
ATOM 2600 C C . GLN A 1 331 ? -3.733 16.115 -18.356 1.00 98.00 331 GLN A C 1
ATOM 2602 O O . GLN A 1 331 ? -2.864 15.896 -19.201 1.00 98.00 331 GLN A O 1
ATOM 2607 N N . ALA A 1 332 ? -3.454 16.619 -17.153 1.00 97.50 332 ALA A N 1
ATOM 2608 C CA . ALA A 1 332 ? -2.103 16.910 -16.696 1.00 97.50 332 ALA A CA 1
ATOM 2609 C C . ALA A 1 332 ? -1.259 15.633 -16.640 1.00 97.50 332 ALA A C 1
ATOM 2611 O O . ALA A 1 332 ? -0.129 15.627 -17.127 1.00 97.50 332 ALA A O 1
ATOM 2612 N N . MET A 1 333 ? -1.830 14.542 -16.123 1.00 97.88 333 MET A N 1
ATOM 2613 C CA . MET A 1 333 ? -1.193 13.230 -16.049 1.00 97.88 333 MET A CA 1
ATOM 2614 C C . MET A 1 333 ? -0.859 12.684 -17.448 1.00 97.88 333 MET A C 1
ATOM 2616 O O . MET A 1 333 ? 0.277 12.264 -17.680 1.00 97.88 333 MET A O 1
ATOM 2620 N N . LEU A 1 334 ? -1.792 12.765 -18.409 1.00 97.31 334 LEU A N 1
ATOM 2621 C CA . LEU A 1 334 ? -1.578 12.353 -19.807 1.00 97.31 334 LEU A CA 1
ATOM 2622 C C . LEU A 1 334 ? -0.373 13.051 -20.447 1.00 97.31 334 LEU A C 1
ATOM 2624 O O . LEU A 1 334 ? 0.396 12.427 -21.178 1.00 97.31 334 LEU A O 1
ATOM 2628 N N . THR A 1 335 ? -0.203 14.344 -20.172 1.00 96.19 335 THR A N 1
ATOM 2629 C CA . THR A 1 335 ? 0.859 15.164 -20.772 1.00 96.19 335 THR A CA 1
ATOM 2630 C C . THR A 1 335 ? 2.099 15.308 -19.890 1.00 96.19 335 THR A C 1
ATOM 2632 O O . THR A 1 335 ? 3.059 15.949 -20.306 1.00 96.19 335 THR A O 1
ATOM 2635 N N . TRP A 1 336 ? 2.112 14.715 -18.691 1.00 96.38 336 TRP A N 1
ATOM 2636 C CA . TRP A 1 336 ? 3.114 14.972 -17.651 1.00 96.38 336 TRP A CA 1
ATOM 2637 C C . TRP A 1 336 ? 4.552 14.837 -18.161 1.00 96.38 336 TRP A C 1
ATOM 2639 O O . TRP A 1 336 ? 5.343 15.774 -18.048 1.00 96.38 336 TRP A O 1
ATOM 2649 N N . TYR A 1 337 ? 4.861 13.708 -18.803 1.00 96.12 337 TYR A N 1
ATOM 2650 C CA . TYR A 1 337 ? 6.198 13.416 -19.320 1.00 96.12 337 TYR A CA 1
ATOM 2651 C C . TYR A 1 337 ? 6.481 14.024 -20.699 1.00 96.12 337 TYR A C 1
ATOM 2653 O O . TYR A 1 337 ? 7.574 13.829 -21.223 1.00 96.12 337 TYR A O 1
ATOM 2661 N N . GLN A 1 338 ? 5.563 14.787 -21.303 1.00 93.38 338 GLN A N 1
ATOM 2662 C CA . GLN A 1 338 ? 5.894 15.580 -22.498 1.00 93.38 338 GLN A CA 1
ATOM 2663 C C . GLN A 1 338 ? 6.898 16.690 -22.150 1.00 93.38 338 GLN A C 1
ATOM 2665 O O . GLN A 1 338 ? 7.741 17.044 -22.974 1.00 93.38 338 GLN A O 1
ATOM 2670 N N . ASN A 1 339 ? 6.870 17.183 -20.907 1.00 94.12 339 ASN A N 1
ATOM 2671 C CA . ASN A 1 339 ? 7.938 18.008 -20.362 1.00 94.12 339 ASN A CA 1
ATOM 2672 C C . ASN A 1 339 ? 9.112 17.121 -19.916 1.00 94.12 339 ASN A C 1
ATOM 2674 O O . ASN A 1 339 ? 9.018 16.409 -18.917 1.00 94.12 339 ASN A O 1
ATOM 2678 N N . GLN A 1 340 ? 10.249 17.198 -20.615 1.00 93.62 340 GLN A N 1
ATOM 2679 C CA . GLN A 1 340 ? 11.448 16.429 -20.256 1.00 93.62 340 GLN A CA 1
ATOM 2680 C C . GLN A 1 340 ? 12.002 16.764 -18.863 1.00 93.62 340 GLN A C 1
ATOM 2682 O O . GLN A 1 340 ? 12.694 15.933 -18.286 1.00 93.62 340 GLN A O 1
ATOM 2687 N N . GLN A 1 341 ? 11.688 17.935 -18.296 1.00 94.38 341 GLN A N 1
ATOM 2688 C CA . GLN A 1 341 ? 12.100 18.295 -16.932 1.00 94.38 341 GLN A CA 1
ATOM 2689 C C . GLN A 1 341 ? 11.377 17.482 -15.851 1.00 94.38 341 GLN A C 1
ATOM 2691 O O . GLN A 1 341 ? 11.831 17.449 -14.713 1.00 94.38 341 GLN A O 1
ATOM 2696 N N . HIS A 1 342 ? 10.263 16.833 -16.194 1.00 95.50 342 HIS A N 1
ATOM 2697 C CA . HIS A 1 342 ? 9.544 15.929 -15.297 1.00 95.50 342 HIS A CA 1
ATOM 2698 C C . HIS A 1 342 ? 10.038 14.480 -15.388 1.00 95.50 342 HIS A C 1
ATOM 2700 O O . HIS A 1 342 ? 9.458 13.604 -14.756 1.00 95.50 342 HIS A O 1
ATOM 2706 N N . ARG A 1 343 ? 11.054 14.207 -16.213 1.00 94.75 343 ARG A N 1
ATOM 2707 C CA . ARG A 1 343 ? 11.671 12.887 -16.342 1.00 94.75 343 ARG A CA 1
ATOM 2708 C C . ARG A 1 343 ? 12.942 12.870 -15.509 1.00 94.75 343 ARG A C 1
ATOM 2710 O O . ARG A 1 343 ? 13.766 13.778 -15.632 1.00 94.75 343 ARG A O 1
ATOM 2717 N N . ASP A 1 344 ? 13.134 11.819 -14.728 1.00 91.50 344 ASP A N 1
ATOM 2718 C CA . ASP A 1 344 ? 14.417 11.528 -14.104 1.00 91.50 344 ASP A CA 1
ATOM 2719 C C . ASP A 1 344 ? 15.155 10.393 -14.836 1.00 91.50 344 ASP A C 1
ATOM 2721 O O . ASP A 1 344 ? 14.738 9.891 -15.884 1.00 91.50 344 ASP A O 1
ATOM 2725 N N . HIS A 1 345 ? 16.302 9.997 -14.292 1.00 91.75 345 HIS A N 1
ATOM 2726 C CA . HIS A 1 345 ? 17.119 8.926 -14.848 1.00 91.75 345 HIS A CA 1
ATOM 2727 C C . HIS A 1 345 ? 16.440 7.546 -14.820 1.00 91.75 345 HIS A C 1
ATOM 2729 O O . HIS A 1 345 ? 16.947 6.645 -15.477 1.00 91.75 345 HIS A O 1
ATOM 2735 N N . THR A 1 346 ? 15.338 7.360 -14.089 1.00 92.88 346 THR A N 1
ATOM 2736 C CA . THR A 1 346 ? 14.559 6.113 -14.011 1.00 92.88 346 THR A CA 1
ATOM 2737 C C . THR A 1 346 ? 13.465 6.032 -15.078 1.00 92.88 346 THR A C 1
ATOM 2739 O O . THR A 1 346 ? 12.939 4.948 -15.321 1.00 92.88 346 THR A O 1
ATOM 2742 N N . TYR A 1 347 ? 13.143 7.144 -15.751 1.00 96.69 347 TYR A N 1
ATOM 2743 C CA . TYR A 1 347 ? 12.139 7.181 -16.814 1.00 96.69 347 TYR A CA 1
ATOM 2744 C C . TYR A 1 347 ? 12.465 6.206 -17.951 1.00 96.69 347 TYR A C 1
ATOM 2746 O O . TYR A 1 347 ? 13.540 6.260 -18.553 1.00 96.69 347 TYR A O 1
ATOM 2754 N N . VAL A 1 348 ? 11.516 5.335 -18.285 1.00 97.38 348 VAL A N 1
ATOM 2755 C CA . VAL A 1 348 ? 11.629 4.396 -19.400 1.00 97.38 348 VAL A CA 1
ATOM 2756 C C . VAL A 1 348 ? 11.098 5.061 -20.661 1.00 97.38 348 VAL A C 1
ATOM 2758 O O . VAL A 1 348 ? 9.911 5.358 -20.771 1.00 97.38 348 VAL A O 1
ATOM 2761 N N . LEU A 1 349 ? 11.975 5.283 -21.635 1.00 96.62 349 LEU A N 1
ATOM 2762 C CA . LEU A 1 349 ? 11.647 5.957 -22.888 1.00 96.62 349 LEU A CA 1
ATOM 2763 C C . LEU A 1 349 ? 10.562 5.186 -23.655 1.00 96.62 349 LEU A C 1
ATOM 2765 O O . LEU A 1 349 ? 10.709 3.989 -23.925 1.00 96.62 349 LEU A O 1
ATOM 2769 N N . ALA A 1 350 ? 9.491 5.885 -24.043 1.00 91.56 350 ALA A N 1
ATOM 2770 C CA . ALA A 1 350 ? 8.579 5.394 -25.069 1.00 91.56 350 ALA A CA 1
ATOM 2771 C C . ALA A 1 350 ? 9.287 5.359 -26.442 1.00 91.56 350 ALA A C 1
ATOM 2773 O O . ALA A 1 350 ? 10.294 6.046 -26.620 1.00 91.56 350 ALA A O 1
ATOM 2774 N N . PRO A 1 351 ? 8.787 4.608 -27.444 1.00 82.25 351 PRO A N 1
ATOM 2775 C CA . PRO A 1 351 ? 9.493 4.403 -28.717 1.00 82.25 351 PRO A CA 1
ATOM 2776 C C . PRO A 1 351 ? 9.918 5.681 -29.460 1.00 82.25 351 PRO A C 1
ATOM 2778 O O . PRO A 1 351 ? 10.879 5.654 -30.224 1.00 82.25 351 PRO A O 1
ATOM 2781 N N . THR A 1 352 ? 9.213 6.794 -29.247 1.00 85.94 352 THR A N 1
ATOM 2782 C CA . THR A 1 352 ? 9.494 8.098 -29.872 1.00 85.94 352 THR A CA 1
ATOM 2783 C C . THR A 1 352 ? 10.174 9.098 -28.937 1.00 85.94 352 THR A C 1
ATOM 2785 O O . THR A 1 352 ? 10.468 10.216 -29.356 1.00 85.94 352 THR A O 1
ATOM 2788 N N . ASP A 1 353 ? 10.384 8.743 -27.669 1.00 92.06 353 ASP A N 1
ATOM 2789 C CA . ASP A 1 353 ? 11.034 9.624 -26.706 1.00 92.06 353 ASP A CA 1
ATOM 2790 C C . ASP A 1 353 ? 12.546 9.695 -26.944 1.00 92.06 353 ASP A C 1
ATOM 2792 O O . ASP A 1 353 ? 13.210 8.700 -27.231 1.00 92.06 353 ASP A O 1
ATOM 2796 N N . ILE A 1 354 ? 13.104 10.889 -26.745 1.00 88.94 354 ILE A N 1
ATOM 2797 C CA . ILE A 1 354 ? 14.547 11.151 -26.713 1.00 88.94 354 ILE A CA 1
ATOM 2798 C C . ILE A 1 354 ? 14.900 11.943 -25.447 1.00 88.94 354 ILE A C 1
ATOM 2800 O O . ILE A 1 354 ? 14.026 12.565 -24.841 1.00 88.94 354 ILE A O 1
ATOM 2804 N N . GLY A 1 355 ? 16.181 11.968 -25.074 1.00 91.50 355 GLY A N 1
ATOM 2805 C CA . GLY A 1 355 ? 16.678 12.753 -23.939 1.00 91.50 355 GLY A CA 1
ATOM 2806 C C . GLY A 1 355 ? 16.702 11.967 -22.627 1.00 91.50 355 GLY A C 1
ATOM 2807 O O . GLY A 1 355 ? 17.109 10.807 -22.615 1.00 91.50 355 GLY A O 1
ATOM 2808 N N . THR A 1 356 ? 16.318 12.618 -21.525 1.00 95.44 356 THR A N 1
ATOM 2809 C CA . THR A 1 356 ? 16.378 12.053 -20.167 1.00 95.44 356 THR A CA 1
ATOM 2810 C C . THR A 1 356 ? 15.534 10.784 -20.033 1.00 95.44 356 THR A C 1
ATOM 2812 O O . THR A 1 356 ? 14.341 10.790 -20.346 1.00 95.44 356 THR A O 1
ATOM 2815 N N . GLY A 1 357 ? 16.168 9.716 -19.549 1.00 94.75 357 GLY A N 1
ATOM 2816 C CA . GLY A 1 357 ? 15.581 8.395 -19.349 1.00 94.75 357 GLY A CA 1
ATOM 2817 C C . GLY A 1 357 ? 16.495 7.286 -19.869 1.00 94.75 357 GLY A C 1
ATOM 2818 O O . GLY A 1 357 ? 17.653 7.520 -20.219 1.00 94.75 357 GLY A O 1
ATOM 2819 N N . LYS A 1 358 ? 15.966 6.065 -19.938 1.00 95.75 358 LYS A N 1
ATOM 2820 C CA . LYS A 1 358 ? 16.652 4.881 -20.468 1.00 95.75 358 LYS A CA 1
ATOM 2821 C C . LYS A 1 358 ? 15.719 4.035 -21.327 1.00 95.75 358 LYS A C 1
ATOM 2823 O O . LYS A 1 358 ? 14.500 4.116 -21.211 1.00 95.75 358 LYS A O 1
ATOM 2828 N N . THR A 1 359 ? 16.278 3.212 -22.208 1.00 96.19 359 THR A N 1
ATOM 2829 C CA . THR A 1 359 ? 15.472 2.259 -22.986 1.00 96.19 359 THR A CA 1
ATOM 2830 C C . THR A 1 359 ? 14.888 1.180 -22.071 1.00 96.19 359 THR A C 1
ATOM 2832 O O . THR A 1 359 ? 15.455 0.885 -21.018 1.00 96.19 359 THR A O 1
ATOM 2835 N N . GLN A 1 360 ? 13.792 0.535 -22.482 1.00 96.00 360 GLN A N 1
ATOM 2836 C CA . GLN A 1 360 ? 13.218 -0.583 -21.721 1.00 96.00 360 GLN A CA 1
ATOM 2837 C C . GLN A 1 360 ? 14.246 -1.699 -21.479 1.00 96.00 360 GLN A C 1
ATOM 2839 O O . GLN A 1 360 ? 14.345 -2.211 -20.370 1.00 96.00 360 GLN A O 1
ATOM 2844 N N . HIS A 1 361 ? 15.072 -2.017 -22.479 1.00 95.62 361 HIS A N 1
ATOM 2845 C CA . HIS A 1 361 ? 16.143 -3.003 -22.338 1.00 95.62 361 HIS A CA 1
ATOM 2846 C C . HIS A 1 361 ? 17.183 -2.601 -21.277 1.00 95.62 361 HIS A C 1
ATOM 2848 O O . HIS A 1 361 ? 17.583 -3.429 -20.460 1.00 95.62 361 HIS A O 1
ATOM 2854 N N . ALA A 1 362 ? 17.603 -1.330 -21.253 1.00 95.38 362 ALA A N 1
ATOM 2855 C CA . ALA A 1 362 ? 18.526 -0.832 -20.234 1.00 95.38 362 ALA A CA 1
ATOM 2856 C C . ALA A 1 362 ? 17.895 -0.871 -18.833 1.00 95.38 362 ALA A C 1
ATOM 2858 O O . ALA A 1 362 ? 18.536 -1.337 -17.898 1.00 95.38 362 ALA A O 1
ATOM 2859 N N . CYS A 1 363 ? 16.622 -0.477 -18.707 1.00 95.00 363 CYS A N 1
ATOM 2860 C CA . CYS A 1 363 ? 15.863 -0.615 -17.464 1.00 95.00 363 CYS A CA 1
ATOM 2861 C C . CYS A 1 363 ? 15.837 -2.072 -16.979 1.00 95.00 363 CYS A C 1
ATOM 2863 O O . CYS A 1 363 ? 16.269 -2.356 -15.866 1.00 95.00 363 CYS A O 1
ATOM 2865 N N . MET A 1 364 ? 15.434 -3.018 -17.834 1.00 95.44 364 MET A N 1
ATOM 2866 C CA . MET A 1 364 ? 15.369 -4.440 -17.476 1.00 95.44 364 MET A CA 1
ATOM 2867 C C . MET A 1 364 ? 16.743 -5.017 -17.106 1.00 95.44 364 MET A C 1
ATOM 2869 O O . MET A 1 364 ? 16.848 -5.845 -16.204 1.00 95.44 364 MET A O 1
ATOM 2873 N N . THR A 1 365 ? 17.808 -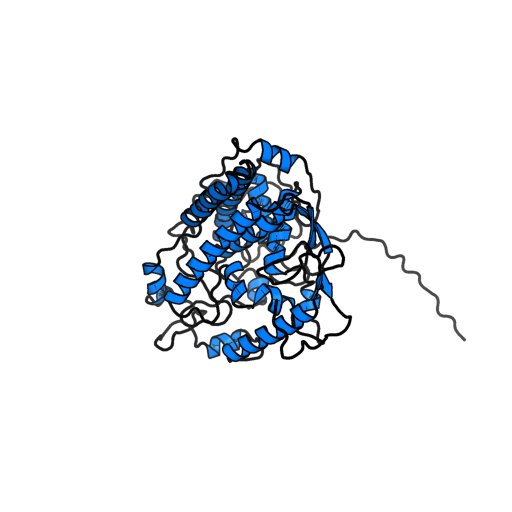4.549 -17.762 1.00 93.75 365 THR A N 1
ATOM 2874 C CA . THR A 1 365 ? 19.189 -4.928 -17.428 1.00 93.75 365 THR A CA 1
ATOM 2875 C C . THR A 1 365 ? 19.565 -4.499 -16.009 1.00 93.75 365 THR A C 1
ATOM 2877 O O . THR A 1 365 ? 20.201 -5.262 -15.281 1.00 93.75 365 THR A O 1
ATOM 2880 N N . GLU A 1 366 ? 19.161 -3.298 -15.594 1.00 90.69 366 GLU A N 1
ATOM 2881 C CA . GLU A 1 366 ? 19.436 -2.780 -14.251 1.00 90.69 366 GLU A CA 1
ATOM 2882 C C . GLU A 1 366 ? 18.647 -3.501 -13.155 1.00 90.69 366 GLU A C 1
ATOM 2884 O O . GLU A 1 366 ? 19.174 -3.664 -12.054 1.00 90.69 366 GLU A O 1
ATOM 2889 N N . LEU A 1 367 ? 17.440 -3.995 -13.462 1.00 87.06 367 LEU A N 1
ATOM 2890 C CA . LEU A 1 367 ? 16.625 -4.759 -12.511 1.00 87.06 367 LEU A CA 1
ATOM 2891 C C . LEU A 1 367 ? 17.270 -6.091 -12.095 1.00 87.06 367 LEU A C 1
ATOM 2893 O O . LEU A 1 367 ? 16.957 -6.613 -11.029 1.00 87.06 367 LEU A O 1
ATOM 2897 N N . LYS A 1 368 ? 18.174 -6.655 -12.913 1.00 85.81 368 LYS A N 1
ATOM 2898 C CA . LYS A 1 368 ? 18.886 -7.923 -12.633 1.00 85.81 368 LYS A CA 1
ATOM 2899 C C . LYS A 1 368 ? 17.952 -9.105 -12.315 1.00 85.81 368 LYS A C 1
ATOM 2901 O O . LYS A 1 368 ? 18.322 -10.019 -11.582 1.00 85.81 368 LYS A O 1
ATOM 2906 N N . VAL A 1 369 ? 16.773 -9.139 -12.934 1.00 84.44 369 VAL A N 1
ATOM 2907 C CA . VAL A 1 369 ? 15.722 -10.158 -12.726 1.00 84.44 369 VAL A CA 1
ATOM 2908 C C . VAL A 1 369 ? 15.884 -11.412 -13.603 1.00 84.44 369 VAL A C 1
ATOM 2910 O O . VAL A 1 369 ? 14.913 -12.084 -13.934 1.00 84.44 369 VAL A O 1
ATOM 2913 N N . GLY A 1 370 ? 17.114 -11.728 -14.021 1.00 86.06 370 GLY A N 1
ATOM 2914 C CA . GLY A 1 370 ? 17.442 -12.935 -14.799 1.00 86.06 370 GLY A CA 1
ATOM 2915 C C . GLY A 1 370 ? 17.180 -12.862 -16.311 1.00 86.06 370 GLY A C 1
ATOM 2916 O O . GLY A 1 370 ? 17.700 -13.696 -17.047 1.00 86.06 370 GLY A O 1
ATOM 2917 N N . THR A 1 371 ? 16.455 -11.854 -16.795 1.00 92.56 371 THR A N 1
ATOM 2918 C CA . THR A 1 371 ? 16.278 -11.556 -18.227 1.00 92.56 371 THR A CA 1
ATOM 2919 C C . THR A 1 371 ? 16.274 -10.044 -18.470 1.00 92.56 371 THR A C 1
ATOM 2921 O O . THR A 1 371 ? 16.074 -9.251 -17.550 1.00 92.56 371 THR A O 1
ATOM 2924 N N . THR A 1 372 ? 16.516 -9.649 -19.720 1.00 95.38 372 THR A N 1
ATOM 2925 C CA . THR A 1 372 ? 16.408 -8.259 -20.197 1.00 95.38 372 THR A CA 1
ATOM 2926 C C . THR A 1 372 ? 15.146 -8.014 -21.033 1.00 95.38 372 THR A C 1
ATOM 2928 O O . THR A 1 372 ? 14.911 -6.886 -21.469 1.00 95.38 372 THR A O 1
ATOM 2931 N N . ASP A 1 373 ? 14.338 -9.056 -21.256 1.00 95.81 373 ASP A N 1
ATOM 2932 C CA . ASP A 1 373 ? 13.048 -8.988 -21.938 1.00 95.81 373 ASP A CA 1
ATOM 2933 C C . ASP A 1 373 ? 11.918 -8.927 -20.895 1.00 95.81 373 ASP A C 1
ATOM 2935 O O . ASP A 1 373 ? 11.757 -9.813 -20.051 1.00 95.81 373 ASP A O 1
ATOM 2939 N N . GLN A 1 374 ? 11.135 -7.847 -20.942 1.00 95.06 374 GLN A N 1
ATOM 2940 C CA . GLN A 1 374 ? 10.026 -7.606 -20.021 1.00 95.06 374 GLN A CA 1
ATOM 2941 C C . GLN A 1 374 ? 8.950 -8.701 -20.120 1.00 95.06 374 GLN A C 1
ATOM 2943 O O . GLN A 1 374 ? 8.450 -9.161 -19.094 1.00 95.06 374 GLN A O 1
ATOM 2948 N N . LEU A 1 375 ? 8.603 -9.143 -21.332 1.00 95.56 375 LEU A N 1
ATOM 2949 C CA . LEU A 1 375 ? 7.565 -10.153 -21.547 1.00 95.56 375 LEU A CA 1
ATOM 2950 C C . LEU A 1 375 ? 8.044 -11.542 -21.136 1.00 95.56 375 LEU A C 1
ATOM 2952 O O . LEU A 1 375 ? 7.263 -12.317 -20.580 1.00 95.56 375 LEU A O 1
ATOM 2956 N N . GLU A 1 376 ? 9.328 -11.841 -21.340 1.00 96.12 376 GLU A N 1
ATOM 2957 C CA . GLU A 1 376 ? 9.927 -13.062 -20.805 1.00 96.12 376 GLU A CA 1
ATOM 2958 C C . GLU A 1 376 ? 9.837 -13.083 -19.271 1.00 96.12 376 GLU A C 1
ATOM 2960 O O . GLU A 1 376 ? 9.395 -14.083 -18.700 1.00 96.12 376 GLU A O 1
ATOM 2965 N N . ARG A 1 377 ? 10.153 -11.966 -18.594 1.00 93.81 377 ARG A N 1
ATOM 2966 C CA . ARG A 1 377 ? 10.020 -11.867 -17.130 1.00 93.81 377 ARG A CA 1
ATOM 2967 C C . ARG A 1 377 ? 8.573 -12.054 -16.673 1.00 93.81 377 ARG A C 1
ATOM 2969 O O . ARG A 1 377 ? 8.328 -12.773 -15.707 1.00 93.81 377 ARG A O 1
ATOM 2976 N N . VAL A 1 378 ? 7.604 -11.459 -17.369 1.00 93.62 378 VAL A N 1
ATOM 2977 C CA . VAL A 1 378 ? 6.170 -11.629 -17.064 1.00 93.62 378 VAL A CA 1
ATOM 2978 C C . VAL A 1 378 ? 5.735 -13.093 -17.200 1.00 93.62 378 VAL A C 1
ATOM 2980 O O . VAL A 1 378 ? 4.998 -13.603 -16.349 1.00 93.62 378 VAL A O 1
ATOM 2983 N N . ALA A 1 379 ? 6.199 -13.793 -18.238 1.00 93.81 379 ALA A N 1
ATOM 2984 C CA . ALA A 1 379 ? 5.902 -15.210 -18.431 1.00 93.81 379 ALA A CA 1
ATOM 2985 C C . ALA A 1 379 ? 6.517 -16.079 -17.320 1.00 93.81 379 ALA A C 1
ATOM 2987 O O . ALA A 1 379 ? 5.833 -16.952 -16.782 1.00 93.81 379 ALA A O 1
ATOM 2988 N N . GLN A 1 380 ? 7.767 -15.798 -16.929 1.00 92.75 380 GLN A N 1
ATOM 2989 C CA . GLN A 1 380 ? 8.431 -16.460 -15.801 1.00 92.75 380 GLN A CA 1
ATOM 2990 C C . GLN A 1 380 ? 7.636 -16.268 -14.503 1.00 92.75 380 GLN A C 1
ATOM 2992 O O . GLN A 1 380 ? 7.254 -17.252 -13.874 1.00 92.75 380 GLN A O 1
ATOM 2997 N N . LEU A 1 381 ? 7.285 -15.026 -14.156 1.00 92.19 381 LEU A N 1
ATOM 2998 C CA . LEU A 1 381 ? 6.492 -14.704 -12.963 1.00 92.19 381 LEU A CA 1
ATOM 2999 C C . LEU A 1 381 ? 5.133 -15.400 -12.938 1.00 92.19 381 LEU A C 1
ATOM 3001 O O . LEU A 1 381 ? 4.661 -15.823 -11.883 1.00 92.19 381 LEU A O 1
ATOM 3005 N N . THR A 1 382 ? 4.494 -15.533 -14.099 1.00 92.31 382 THR A N 1
ATOM 3006 C CA . THR A 1 382 ? 3.206 -16.220 -14.214 1.00 92.31 382 THR A CA 1
ATOM 3007 C C . THR A 1 382 ? 3.339 -17.705 -13.876 1.00 92.31 382 THR A C 1
ATOM 3009 O O . THR A 1 382 ? 2.522 -18.234 -13.118 1.00 92.31 382 THR A O 1
ATOM 3012 N N . GLU A 1 383 ? 4.381 -18.375 -14.374 1.00 92.88 383 GLU A N 1
ATOM 3013 C CA . GLU A 1 383 ? 4.630 -19.786 -14.059 1.00 92.88 383 GLU A CA 1
ATOM 3014 C C . GLU A 1 383 ? 5.097 -19.981 -12.609 1.00 92.88 383 GLU A C 1
ATOM 3016 O O . GLU A 1 383 ? 4.612 -20.887 -11.929 1.00 92.88 383 GLU A O 1
ATOM 3021 N N . GLU A 1 384 ? 5.959 -19.101 -12.093 1.00 92.62 384 GLU A N 1
ATOM 3022 C CA . GLU A 1 384 ? 6.386 -19.108 -10.689 1.00 92.62 384 GLU A CA 1
ATOM 3023 C C . GLU A 1 384 ? 5.181 -18.958 -9.751 1.00 92.62 384 GLU A C 1
ATOM 3025 O O . GLU A 1 384 ? 4.988 -19.772 -8.843 1.00 92.62 384 GLU A O 1
ATOM 3030 N N . ARG A 1 385 ? 4.303 -17.981 -10.016 1.00 94.06 385 ARG A N 1
ATOM 3031 C CA . ARG A 1 385 ? 3.063 -17.767 -9.256 1.00 94.06 385 ARG A CA 1
ATOM 3032 C C . ARG A 1 385 ? 2.174 -19.001 -9.300 1.00 94.06 385 ARG A C 1
ATOM 3034 O O . ARG A 1 385 ? 1.641 -19.418 -8.269 1.00 94.06 385 ARG A O 1
ATOM 3041 N N . ARG A 1 386 ? 2.014 -19.593 -10.485 1.00 94.56 386 ARG A N 1
ATOM 3042 C CA . ARG A 1 386 ? 1.217 -20.804 -10.693 1.00 94.56 386 ARG A CA 1
ATOM 3043 C C . ARG A 1 386 ? 1.776 -21.971 -9.875 1.00 94.56 386 ARG A C 1
ATOM 3045 O O . ARG A 1 386 ? 1.016 -22.648 -9.183 1.00 94.56 386 ARG A O 1
ATOM 3052 N N . GLN A 1 387 ? 3.092 -22.172 -9.877 1.00 94.19 387 GLN A N 1
ATOM 3053 C CA . GLN A 1 387 ? 3.751 -23.193 -9.063 1.00 94.19 387 GLN A CA 1
ATOM 3054 C C . GLN A 1 387 ? 3.580 -22.930 -7.561 1.00 94.19 387 GLN A C 1
ATOM 3056 O O . GLN A 1 387 ? 3.237 -23.860 -6.825 1.00 94.19 387 GLN A O 1
ATOM 3061 N N . CYS A 1 388 ? 3.755 -21.691 -7.101 1.00 94.62 388 CYS A N 1
ATOM 3062 C CA . CYS A 1 388 ? 3.560 -21.313 -5.702 1.00 94.62 388 CYS A CA 1
ATOM 3063 C C . CYS A 1 388 ? 2.136 -21.602 -5.228 1.00 94.62 388 CYS A C 1
ATOM 3065 O O . CYS A 1 388 ? 1.943 -22.391 -4.304 1.00 94.62 388 CYS A O 1
ATOM 3067 N N . LEU A 1 389 ? 1.129 -21.036 -5.900 1.00 95.38 389 LEU A N 1
ATOM 3068 C CA . LEU A 1 389 ? -0.274 -21.177 -5.505 1.00 95.38 389 LEU A CA 1
ATOM 3069 C C . LEU A 1 389 ? -0.763 -22.624 -5.611 1.00 95.38 389 LEU A C 1
ATOM 3071 O O . LEU A 1 389 ? -1.529 -23.079 -4.763 1.00 95.38 389 LEU A O 1
ATOM 3075 N N . TYR A 1 390 ? -0.265 -23.399 -6.580 1.00 96.31 390 TYR A N 1
ATOM 3076 C CA . TYR A 1 390 ? -0.572 -24.825 -6.648 1.00 96.31 390 TYR A CA 1
ATOM 3077 C C . TYR A 1 390 ? -0.064 -25.599 -5.430 1.00 96.31 390 TYR A C 1
ATOM 3079 O O . TYR A 1 390 ? -0.671 -26.602 -5.061 1.00 96.31 390 TYR A O 1
ATOM 3087 N N . ASN A 1 391 ? 1.024 -25.168 -4.794 1.00 95.31 391 ASN A N 1
ATOM 3088 C CA . ASN A 1 391 ? 1.593 -25.835 -3.622 1.00 95.31 391 ASN A CA 1
ATOM 3089 C C . ASN A 1 391 ? 1.031 -25.321 -2.294 1.00 95.31 391 ASN A C 1
ATOM 3091 O O . ASN A 1 391 ? 1.407 -25.847 -1.245 1.00 95.31 391 ASN A O 1
ATOM 3095 N N . ILE A 1 392 ? 0.105 -24.366 -2.329 1.00 94.75 392 ILE A N 1
ATOM 3096 C CA . ILE A 1 392 ? -0.541 -23.807 -1.147 1.00 94.75 392 ILE A CA 1
ATOM 3097 C C . ILE A 1 392 ? -1.955 -24.377 -1.013 1.00 94.75 392 ILE A C 1
ATOM 3099 O O . ILE A 1 392 ? -2.698 -24.516 -1.984 1.00 94.75 392 ILE A O 1
ATOM 3103 N N . GLU A 1 393 ? -2.326 -24.749 0.207 1.00 94.25 393 GLU A N 1
ATOM 3104 C CA . GLU A 1 393 ? -3.695 -25.118 0.560 1.00 94.25 393 GLU A CA 1
ATOM 3105 C C . GLU A 1 393 ? -4.104 -24.490 1.888 1.00 94.25 393 GLU A C 1
ATOM 3107 O O . GLU A 1 393 ? -3.257 -24.145 2.717 1.00 94.25 393 GLU A O 1
ATOM 3112 N N . ALA A 1 394 ? -5.411 -24.354 2.097 1.00 94.19 394 ALA A N 1
ATOM 3113 C CA . ALA A 1 394 ? -5.941 -23.899 3.370 1.00 94.19 394 ALA A CA 1
ATOM 3114 C C . ALA A 1 394 ? -5.547 -24.876 4.483 1.00 94.19 394 ALA A C 1
ATOM 3116 O O . ALA A 1 394 ? -5.545 -26.101 4.312 1.00 94.19 394 ALA A O 1
ATOM 3117 N N . GLN A 1 395 ? -5.221 -24.332 5.650 1.00 92.81 395 GLN A N 1
ATOM 3118 C CA . GLN A 1 395 ? -5.146 -25.143 6.851 1.00 92.81 395 GLN A CA 1
ATOM 3119 C C . GLN A 1 395 ? -6.546 -25.697 7.139 1.00 92.81 395 GLN A C 1
ATOM 3121 O O . GLN A 1 395 ? -7.506 -24.935 7.182 1.00 92.81 395 GLN A O 1
ATOM 3126 N N . ARG A 1 396 ? -6.646 -27.009 7.386 1.00 89.62 396 ARG A N 1
ATOM 3127 C CA . ARG A 1 396 ? -7.931 -27.665 7.672 1.00 89.62 396 ARG A CA 1
ATOM 3128 C C . ARG A 1 396 ? -8.717 -26.912 8.754 1.00 89.62 396 ARG A C 1
ATOM 3130 O O . ARG A 1 396 ? -8.190 -26.753 9.859 1.00 89.62 396 ARG A O 1
ATOM 3137 N N . GLY A 1 397 ? -9.955 -26.530 8.448 1.00 85.88 397 GLY A N 1
ATOM 3138 C CA . GLY A 1 397 ? -10.847 -25.776 9.335 1.00 85.88 397 GLY A CA 1
ATOM 3139 C C . GLY A 1 397 ? -10.734 -24.249 9.238 1.00 85.88 397 GLY A C 1
ATOM 3140 O O . GLY A 1 397 ? -11.279 -23.573 10.102 1.00 85.88 397 GLY A O 1
ATOM 3141 N N . TYR A 1 398 ? -10.009 -23.720 8.248 1.00 87.31 398 TYR A N 1
ATOM 3142 C CA . TYR A 1 398 ? -9.845 -22.282 7.970 1.00 87.31 398 TYR A CA 1
ATOM 3143 C C . TYR A 1 398 ? -10.091 -21.960 6.486 1.00 87.31 398 TYR A C 1
ATOM 3145 O O . TYR A 1 398 ? -9.510 -21.034 5.923 1.00 87.31 398 TYR A O 1
ATOM 3153 N N . GLU A 1 399 ? -10.897 -22.781 5.815 1.00 87.88 399 GLU A N 1
ATOM 3154 C CA . GLU A 1 399 ? -11.235 -22.633 4.400 1.00 87.88 399 GLU A CA 1
ATOM 3155 C C . GLU A 1 399 ? -12.168 -21.438 4.130 1.00 87.88 399 GLU A C 1
ATOM 3157 O O . GLU A 1 399 ? -12.286 -21.003 2.988 1.00 87.88 399 GLU A O 1
ATOM 3162 N N . ASP A 1 400 ? -12.820 -20.903 5.165 1.00 82.75 400 ASP A N 1
ATOM 3163 C CA . ASP A 1 400 ? -13.798 -19.814 5.089 1.00 82.75 400 ASP A CA 1
ATOM 3164 C C . ASP A 1 400 ? -13.166 -18.417 4.950 1.00 82.75 400 ASP A C 1
ATOM 3166 O O . ASP A 1 400 ? -13.873 -17.446 4.680 1.00 82.75 400 ASP A O 1
ATOM 3170 N N . ALA A 1 401 ? -11.848 -18.304 5.140 1.00 89.94 401 ALA A N 1
ATOM 3171 C CA . ALA A 1 401 ? -11.118 -17.042 5.141 1.00 89.94 401 ALA A CA 1
ATOM 3172 C C . ALA A 1 401 ? -10.074 -17.023 4.005 1.00 89.94 401 ALA A C 1
ATOM 3174 O O . ALA A 1 401 ? -9.018 -17.663 4.081 1.00 89.94 401 ALA A O 1
ATOM 3175 N N . TYR A 1 402 ? -10.377 -16.286 2.933 1.00 92.94 402 TYR A N 1
ATOM 3176 C CA . TYR A 1 402 ? -9.628 -16.313 1.676 1.00 92.94 402 TYR A CA 1
ATOM 3177 C C . TYR A 1 402 ? -9.450 -14.923 1.072 1.00 92.94 402 TYR A C 1
ATOM 3179 O O . TYR A 1 402 ? -10.384 -14.125 1.057 1.00 92.94 402 TYR A O 1
ATOM 3187 N N . ASP A 1 403 ? -8.271 -14.663 0.507 1.00 94.81 403 ASP A N 1
ATOM 3188 C CA . ASP A 1 403 ? -7.993 -13.442 -0.236 1.00 94.81 403 ASP A CA 1
ATOM 3189 C C . ASP A 1 403 ? -8.323 -13.609 -1.731 1.00 94.81 403 ASP A C 1
ATOM 3191 O O . ASP A 1 403 ? -7.570 -14.273 -2.455 1.00 94.81 403 ASP A O 1
ATOM 3195 N N . PRO A 1 404 ? -9.395 -12.976 -2.246 1.00 92.44 404 PRO A N 1
ATOM 3196 C CA . PRO A 1 404 ? -9.794 -13.115 -3.644 1.00 92.44 404 PRO A CA 1
ATOM 3197 C C . PRO A 1 404 ? -8.870 -12.399 -4.637 1.00 92.44 404 PRO A C 1
ATOM 3199 O O . PRO A 1 404 ? -9.019 -12.621 -5.842 1.00 92.44 404 PRO A O 1
ATOM 3202 N N . TYR A 1 405 ? -7.937 -11.566 -4.169 1.00 92.19 405 TYR A N 1
ATOM 3203 C CA . TYR A 1 405 ? -6.990 -10.830 -5.010 1.00 92.19 405 TYR A CA 1
ATOM 3204 C C . TYR A 1 405 ? -5.643 -11.549 -5.074 1.00 92.19 405 TYR A C 1
ATOM 3206 O O . TYR A 1 405 ? -5.153 -11.854 -6.164 1.00 92.19 405 TYR A O 1
ATOM 3214 N N . ILE A 1 406 ? -5.093 -11.924 -3.914 1.00 92.75 406 ILE A N 1
ATOM 3215 C CA . ILE A 1 406 ? -3.860 -12.727 -3.840 1.00 92.75 406 ILE A CA 1
ATOM 3216 C C . ILE A 1 406 ? -4.110 -14.173 -4.286 1.00 92.75 406 ILE A C 1
ATOM 3218 O O . ILE A 1 406 ? -3.189 -14.825 -4.777 1.00 92.75 406 ILE A O 1
ATOM 3222 N N . LYS A 1 407 ? -5.361 -14.640 -4.226 1.00 93.88 407 LYS A N 1
ATOM 3223 C CA . LYS A 1 407 ? -5.794 -16.003 -4.557 1.00 93.88 407 LYS A CA 1
ATOM 3224 C C . LYS A 1 407 ? -5.275 -17.059 -3.585 1.00 93.88 407 LYS A C 1
ATOM 3226 O O . LYS A 1 407 ? -4.895 -18.161 -3.985 1.00 93.88 407 LYS A O 1
ATOM 3231 N N . MET A 1 408 ? -5.284 -16.730 -2.295 1.00 94.25 408 MET A N 1
ATOM 3232 C CA . MET A 1 408 ? -4.732 -17.586 -1.250 1.00 94.25 408 MET A CA 1
ATOM 3233 C C . MET A 1 408 ? -5.534 -17.502 0.061 1.00 94.25 408 MET A C 1
ATOM 3235 O O . MET A 1 408 ? -5.997 -16.418 0.414 1.00 94.25 408 MET A O 1
ATOM 3239 N N . PRO A 1 409 ? -5.685 -18.612 0.812 1.00 95.31 409 PRO A N 1
ATOM 3240 C CA . PRO A 1 409 ? -6.262 -18.590 2.158 1.00 95.31 409 PRO A CA 1
ATOM 3241 C C . PRO A 1 409 ? -5.422 -17.749 3.122 1.00 95.31 409 PRO A C 1
ATOM 3243 O O . PRO A 1 409 ? -4.195 -17.791 3.045 1.00 95.31 409 PRO A O 1
ATOM 3246 N N . TYR A 1 410 ? -6.046 -17.071 4.088 1.00 95.62 410 TYR A N 1
ATOM 3247 C CA . TYR A 1 410 ? -5.295 -16.287 5.082 1.00 95.62 410 TYR A CA 1
ATOM 3248 C C . TYR A 1 410 ? -4.469 -17.162 6.043 1.00 95.62 410 TYR A C 1
ATOM 3250 O O . TYR A 1 410 ? -3.381 -16.784 6.485 1.00 95.62 410 TYR A O 1
ATOM 3258 N N . ASN A 1 411 ? -4.953 -18.376 6.322 1.00 94.88 411 ASN A N 1
ATOM 3259 C CA . ASN A 1 411 ? -4.243 -19.407 7.077 1.00 94.88 411 ASN A CA 1
ATOM 3260 C C . ASN A 1 411 ? -4.016 -20.625 6.190 1.00 94.88 411 ASN A C 1
ATOM 3262 O O . ASN A 1 411 ? -4.896 -21.463 5.983 1.00 94.88 411 ASN A O 1
ATOM 3266 N N . TRP A 1 412 ? -2.804 -20.715 5.671 1.00 94.44 412 TRP A N 1
ATOM 3267 C CA . TRP A 1 412 ? -2.428 -21.704 4.680 1.00 94.44 412 TRP A CA 1
ATOM 3268 C C . TRP A 1 412 ? -1.294 -22.611 5.167 1.00 94.44 412 TRP A C 1
ATOM 3270 O O . TRP A 1 412 ? -0.666 -22.374 6.203 1.00 94.44 412 TRP A O 1
ATOM 3280 N N . ARG A 1 413 ? -1.040 -23.685 4.423 1.00 93.06 413 ARG A N 1
ATOM 3281 C CA . ARG A 1 413 ? 0.116 -24.570 4.589 1.00 93.06 413 ARG A CA 1
ATOM 3282 C C . ARG A 1 413 ? 0.615 -25.059 3.232 1.00 93.06 413 ARG A C 1
ATOM 3284 O O . ARG A 1 413 ? -0.135 -25.081 2.257 1.00 93.06 413 ARG A O 1
ATOM 3291 N N . TRP A 1 414 ? 1.867 -25.500 3.189 1.00 93.31 414 TRP A N 1
ATOM 3292 C CA . TRP A 1 414 ? 2.405 -26.193 2.022 1.00 93.31 414 TRP A CA 1
ATOM 3293 C C . TRP A 1 414 ? 1.764 -27.581 1.878 1.00 93.31 414 TRP A C 1
ATOM 3295 O O . TRP A 1 414 ? 1.691 -28.339 2.847 1.00 93.31 414 TRP A O 1
ATOM 3305 N N . LYS A 1 415 ? 1.348 -27.949 0.660 1.00 94.12 415 LYS A N 1
ATOM 3306 C CA . LYS A 1 415 ? 0.775 -29.272 0.325 1.00 94.12 415 LYS A CA 1
ATOM 3307 C C . LYS A 1 415 ? 1.760 -30.434 0.477 1.00 94.12 415 LYS A C 1
ATOM 3309 O O . LYS A 1 415 ? 1.374 -31.600 0.349 1.00 94.12 415 LYS A O 1
ATOM 3314 N N . SER A 1 416 ? 3.049 -30.133 0.575 1.00 90.31 416 SER A N 1
ATOM 3315 C CA . SER A 1 416 ? 4.149 -31.092 0.533 1.00 90.31 416 SER A CA 1
ATOM 3316 C C . SER A 1 416 ? 5.423 -30.448 1.069 1.00 90.31 416 SER A C 1
ATOM 3318 O O . SER A 1 416 ? 5.559 -29.230 1.030 1.00 90.31 416 SER A O 1
ATOM 3320 N N . LEU A 1 417 ? 6.366 -31.274 1.526 1.00 86.25 417 LEU A N 1
ATOM 3321 C CA . LEU A 1 417 ? 7.726 -30.835 1.865 1.00 86.25 417 LEU A CA 1
ATOM 3322 C C . LEU A 1 417 ? 8.589 -30.583 0.619 1.00 86.25 417 LEU A C 1
ATOM 3324 O O . LEU A 1 417 ? 9.634 -29.952 0.714 1.00 86.25 417 LEU A O 1
ATOM 3328 N N . THR A 1 418 ? 8.166 -31.100 -0.535 1.00 88.25 418 THR A N 1
ATOM 3329 C CA . THR A 1 418 ? 8.831 -30.918 -1.829 1.00 88.25 418 THR A CA 1
ATOM 3330 C C . THR A 1 418 ? 7.878 -30.289 -2.832 1.00 88.25 418 THR A C 1
ATOM 3332 O O . THR A 1 418 ? 6.686 -30.618 -2.845 1.00 88.25 418 THR A O 1
ATOM 3335 N N . TRP A 1 419 ? 8.416 -29.462 -3.725 1.00 90.50 419 TRP A N 1
ATOM 3336 C CA . TRP A 1 419 ? 7.656 -28.817 -4.789 1.00 90.50 419 TRP A CA 1
ATOM 3337 C C . TRP A 1 419 ? 6.936 -29.827 -5.680 1.00 90.50 419 TRP A C 1
ATOM 3339 O O . TRP A 1 419 ? 7.540 -30.740 -6.247 1.00 90.50 419 TRP A O 1
ATOM 3349 N N . LYS A 1 420 ? 5.623 -29.651 -5.821 1.00 92.31 420 LYS A N 1
ATOM 3350 C CA . LYS A 1 420 ? 4.811 -30.370 -6.801 1.00 92.31 420 LYS A CA 1
ATOM 3351 C C . LYS A 1 420 ? 4.671 -29.516 -8.053 1.00 92.31 420 LYS A C 1
ATOM 3353 O O . LYS A 1 420 ? 4.385 -28.323 -7.962 1.00 92.31 420 LYS A O 1
ATOM 3358 N N . LYS A 1 421 ? 4.820 -30.139 -9.223 1.00 91.56 421 LYS A N 1
ATOM 3359 C CA . LYS A 1 421 ? 4.564 -29.466 -10.496 1.00 91.56 421 LYS A CA 1
ATOM 3360 C C . LYS A 1 421 ? 3.048 -29.349 -10.722 1.00 91.56 421 LYS A C 1
ATOM 3362 O O . LYS A 1 421 ? 2.364 -30.373 -10.638 1.00 91.56 421 LYS A O 1
ATOM 3367 N N . PRO A 1 422 ? 2.515 -28.150 -11.002 1.00 93.38 422 PRO A N 1
ATOM 3368 C CA . PRO A 1 422 ? 1.114 -27.992 -11.383 1.00 93.38 422 PRO A CA 1
ATOM 3369 C C . PRO A 1 422 ? 0.821 -28.685 -12.734 1.00 93.38 422 PRO A C 1
ATOM 3371 O O . PRO A 1 422 ? 1.588 -28.490 -13.686 1.00 93.38 422 PRO A O 1
ATOM 3374 N N . PRO A 1 423 ? -0.269 -29.473 -12.858 1.00 94.69 423 PRO A N 1
ATOM 3375 C CA . PRO A 1 423 ? -0.721 -30.052 -14.132 1.00 94.69 423 PRO A CA 1
ATOM 3376 C C . PRO A 1 423 ? -0.922 -28.973 -15.193 1.00 94.69 423 PRO A C 1
ATOM 3378 O O . PRO A 1 423 ? -1.438 -27.919 -14.849 1.00 94.69 423 PRO A O 1
ATOM 3381 N N . THR A 1 424 ? -0.536 -29.199 -16.453 1.00 89.88 424 THR A N 1
ATOM 3382 C CA . THR A 1 424 ? -0.510 -28.166 -17.516 1.00 89.88 424 THR A CA 1
ATOM 3383 C C . THR A 1 424 ? -1.817 -27.373 -17.667 1.00 89.88 424 THR A C 1
ATOM 3385 O O . THR A 1 424 ? -1.780 -26.190 -17.982 1.00 89.88 424 THR A O 1
ATOM 3388 N N . ASP A 1 425 ? -2.959 -28.001 -17.409 1.00 91.38 425 ASP A N 1
ATOM 3389 C CA . ASP A 1 425 ? -4.306 -27.427 -17.468 1.00 91.38 425 ASP A CA 1
ATOM 3390 C C . ASP A 1 425 ? -4.759 -26.734 -16.168 1.00 91.38 425 ASP A C 1
ATOM 3392 O O . ASP A 1 425 ? -5.766 -26.026 -16.169 1.00 91.38 425 ASP A O 1
ATOM 3396 N N . TRP A 1 426 ? -4.017 -26.879 -15.067 1.00 94.31 426 TRP A N 1
ATOM 3397 C CA . TRP A 1 426 ? -4.305 -26.197 -13.807 1.00 94.31 426 TRP A CA 1
ATOM 3398 C C . TRP A 1 426 ? -4.111 -24.687 -13.944 1.00 94.31 426 TRP A C 1
ATOM 3400 O O . TRP A 1 426 ? -3.022 -24.220 -14.291 1.00 94.31 426 TRP A O 1
ATOM 3410 N N . GLN A 1 427 ? -5.156 -23.938 -13.610 1.00 87.50 427 GLN A N 1
ATOM 3411 C CA . GLN A 1 427 ? -5.156 -22.482 -13.549 1.00 87.50 427 GLN A CA 1
ATOM 3412 C C . GLN A 1 427 ? -5.231 -22.020 -12.097 1.00 87.50 427 GLN A C 1
ATOM 3414 O O . GLN A 1 427 ? -5.768 -22.724 -11.238 1.00 87.50 427 GLN A O 1
ATOM 3419 N N . VAL A 1 428 ? -4.703 -20.824 -11.838 1.00 85.12 428 VAL A N 1
ATOM 3420 C CA . VAL A 1 428 ? -4.895 -20.161 -10.547 1.00 85.12 428 VAL A CA 1
ATOM 3421 C C . VAL A 1 428 ? -6.406 -19.956 -10.332 1.00 85.12 428 VAL A C 1
ATOM 3423 O O . VAL A 1 428 ? -7.034 -19.376 -11.220 1.00 85.12 428 VAL A O 1
ATOM 3426 N N . PRO A 1 429 ? -6.981 -20.449 -9.217 1.00 73.25 429 PRO A N 1
ATOM 3427 C CA . PRO A 1 429 ? -8.416 -20.365 -8.940 1.00 73.25 429 PRO A CA 1
ATOM 3428 C C . PRO A 1 429 ? -8.991 -18.944 -8.869 1.00 73.25 429 PRO A C 1
ATOM 3430 O O . PRO A 1 429 ? -8.246 -17.987 -8.545 1.00 73.25 429 PRO A O 1
#

Foldseek 3Di:
DDDDDDDDDDPDPDPDDDQADDDAQDDNLADDALLLLLLLLLCVLLVHDDPAPDDPVQCVVVDDFQFFDDSDQPVLVVLSVVQQVAADCPQRRRSRGQLSVLLSLLLLCLQFVLALQVCLVPPPQAHSQRCLQRNQAQLSCLLLLAFGLALAALNSFVVSLVSNLVVLLVLLLCLLLPDFDKAWFWRYGNHIDIDIHGRSSSSLSSSSNSLLSLLQPLAFDADVVNSSQETLGGAHDQLRANHFYRDPDPVCVSQVVGSRHQFDGPLSPDDDSNSPGSSGGDSSSVSSSSLSSLSSSQSSNLNSDDSVCSSVSSSVSSVVSCVGRSDYDSVSSNCVCVPVVSAAQRHAHDPPDDDRYHHQLVNLVNNPQVDSDRVVSNVVSQQSSQQSLVQKDADPPQNVAADPSSLHHRHIDGNDPHGDHDDPPDDRD

Radius of gyration: 22.15 Å; chains: 1; bounding box: 69×69×60 Å

pLDDT: mean 87.66, std 17.07, range [23.8, 98.88]

Sequence (429 aa):
MRIKKLSACIILLTTTTSSAFTQLGGGGAMPMGHEWLTRTAALEVLGAEHIIEPDPDDPRQHWQLGLAKKVHIANASSEVMDIKAELNNNKKYQPKYHAIYSAIIGERWVDIAGFNVTNASADPTGPNCFNAVSQEPAQLQQDHFMRRYDDVGGEGGVNAAYRAQSRFINHFVNAAMADEKSIKVWDGGGYSAKTDVDHNYFLFGRAVHLFQDAFSPEHTVRLAQDNYEKIWQVKAYLCSQGAEQHTHDTADIVNFDSGDVIWKKHTRKQLGWSSYKASNMKPVALVALEASKDLWAAFIRTMAVEGTQRESYARTEAQLLVDNWLSFDAQAMLTWYQNQQHRDHTYVLAPTDIGTGKTQHACMTELKVGTTDQLERVAQLTEERRQCLYNIEAQRGYEDAYDPYIKMPYNWRWKSLTWKKPPTDWQVP